Protein AF-A0A6A4S2D1-F1 (afdb_monomer_lite)

pLDDT: mean 78.25, std 19.94, range [28.89, 98.5]

Secondary structure (DSSP, 8-state):
--SSHHHHHHHHHHHHHHHHHHHHHHHHHHHHHHHHHHHHHHHHHHHHHHHHHHHHHHHHHHHHHHHHHHHHHHHHHHHHHHHHHHHHHHHHHHHHHHHHHHHHHHHHHHHHHHHHHHHHHHHHHHHHHHHHHHHHHHHHHHHHHHHHHHHHHHHHHHHHHHHHHHHHHHHHHHHHHHHHHHHHHHHHHHHHHHHHHHHHHHHHHHHHHHHHHHHHHHHHHHHHHHHHHHHHHHHHHHHHHHHHHHHHHHHHHHHHHHHHHHHS-SS----STTTTTHHHHHHHHHHHHHHHHHHHHHHHHHHHHHHHHHHHHHHHHHHHHHHHHHHHHHHH-GGG-----S-GGGG--S-TTSSHHHHHHHHHHHHHHHHHHHHHHHHHHHHHHHHHHHHHHHHHHHHHHHHHHHHHHHH-HHHHHHHHHHHHHHTT----------SSS-EEEEEEEE-TTS-EEEEEEEE---------------------

Radius of gyration: 96.38 Å; chains: 1; bounding box: 202×75×316 Å

InterPro domains:
  IPR029329 Domain of unknown function DUF4472 [PF14739] (62-168)
  IPR039873 Coiled-coil domain-containing protein 78 [PTHR22106] (217-379)

Organism: Scophthalmus maximus (NCBI:txid52904)

Sequence (484 aa):
MDTLDRLTTSDELQERLQALTGENFQLHNKNERLFAKVGFLEGRLGHLASSNTDLSWRLVQSEEEKLKISKELVGEKIQTNKMREHFEEETFELKNKILNRDSVITELEMERDKLSRELQSAEARLKVGEKSGQDLTEDHATLKESFLALAQAHDKELAQGEELSAELLALAQAQDALRRQLAEQERSVQTTAQGLHGELDRVRALISRMSCNRVQALMCSQSQAKEVEEENSKLQLQVKELNEEYRARLVCYVRDLSGYLDGLGDGQAPSEGAKVRTFVESMLQDVRSSYRVREEQLASAARSYKKRLQKITKTHHALLIAYRVQREQILATPENGLDPGPPEAHFSLAPTELRDETESELQHLRQDKARLEGQLQAAREEVSFEKERALLITRATVAEAQVLELQDYIDNPLGRSEIHHQRYVLCNKQFVFHLCAQSNQFINFSVLIPLKGRGHLLLPMFLQVPNPIKFGLLFDTSDSLHHE

Structure (mmCIF, N/CA/C/O backbone):
data_AF-A0A6A4S2D1-F1
#
_entry.id   AF-A0A6A4S2D1-F1
#
loop_
_atom_site.group_PDB
_atom_site.id
_atom_site.type_symbol
_atom_site.label_atom_id
_atom_site.label_alt_id
_atom_site.label_comp_id
_atom_site.label_asym_id
_atom_site.label_entity_id
_atom_site.label_seq_id
_atom_site.pdbx_PDB_ins_code
_atom_site.Cartn_x
_atom_site.Cartn_y
_atom_site.Cartn_z
_atom_site.occupancy
_atom_site.B_iso_or_equiv
_atom_site.auth_seq_id
_atom_site.auth_comp_id
_atom_site.auth_asym_id
_atom_site.auth_atom_id
_atom_site.pdbx_PDB_model_num
ATOM 1 N N . MET A 1 1 ? 111.522 12.263 -165.378 1.00 53.03 1 MET A N 1
ATOM 2 C CA . MET A 1 1 ? 112.031 11.522 -164.211 1.00 53.03 1 MET A CA 1
ATOM 3 C C . MET A 1 1 ? 111.792 12.398 -162.988 1.00 53.03 1 MET A C 1
ATOM 5 O O . MET A 1 1 ? 112.230 13.540 -163.007 1.00 53.03 1 MET A O 1
ATOM 9 N N . ASP A 1 2 ? 111.032 11.879 -162.019 1.00 54.25 2 ASP A N 1
ATOM 10 C CA . ASP A 1 2 ? 110.946 12.314 -160.606 1.00 54.25 2 ASP A CA 1
ATOM 11 C C . ASP A 1 2 ? 110.023 13.465 -160.145 1.00 54.25 2 ASP A C 1
ATOM 13 O O . ASP A 1 2 ? 110.293 14.082 -159.116 1.00 54.25 2 ASP A O 1
ATOM 17 N N . THR A 1 3 ? 108.875 13.712 -160.790 1.00 49.53 3 THR A N 1
ATOM 18 C CA . THR A 1 3 ? 107.847 14.620 -160.213 1.00 49.53 3 THR A CA 1
ATOM 19 C C . THR A 1 3 ? 106.422 14.066 -160.118 1.00 49.53 3 THR A C 1
ATOM 21 O O . THR A 1 3 ? 105.623 14.653 -159.398 1.00 49.53 3 THR A O 1
ATOM 24 N N . LEU A 1 4 ? 106.091 12.929 -160.748 1.00 54.56 4 LEU A N 1
ATOM 25 C CA . LEU A 1 4 ? 104.709 12.411 -160.766 1.00 54.56 4 LEU A CA 1
ATOM 26 C C . LEU A 1 4 ? 104.401 11.388 -159.645 1.00 54.56 4 LEU A C 1
ATOM 28 O O . LEU A 1 4 ? 103.289 11.385 -159.134 1.00 54.56 4 LEU A O 1
ATOM 32 N N . ASP A 1 5 ? 105.387 10.611 -159.176 1.00 55.59 5 ASP A N 1
ATOM 33 C CA . ASP A 1 5 ? 105.202 9.591 -158.111 1.00 55.59 5 ASP A CA 1
ATOM 34 C C . ASP A 1 5 ? 105.201 10.152 -156.673 1.00 55.59 5 ASP A C 1
ATOM 36 O O . ASP A 1 5 ? 104.777 9.491 -155.722 1.00 55.59 5 ASP A O 1
ATOM 40 N N . ARG A 1 6 ? 105.648 11.401 -156.485 1.00 56.06 6 ARG A N 1
ATOM 41 C CA . ARG A 1 6 ? 105.514 12.110 -155.198 1.00 56.06 6 ARG A CA 1
ATOM 42 C C . ARG A 1 6 ? 104.130 12.732 -154.997 1.00 56.06 6 ARG A C 1
ATOM 44 O O . ARG A 1 6 ? 103.773 13.009 -153.859 1.00 56.06 6 ARG A O 1
ATOM 51 N N . LEU A 1 7 ? 103.363 12.949 -156.069 1.00 55.56 7 LEU A N 1
ATOM 52 C CA . LEU A 1 7 ? 102.003 13.496 -155.993 1.00 55.56 7 LEU A CA 1
ATOM 53 C C . LEU A 1 7 ? 100.983 12.404 -155.641 1.00 55.56 7 LEU A C 1
ATOM 55 O O . LEU A 1 7 ? 100.175 12.609 -154.748 1.00 55.56 7 LEU A O 1
ATOM 59 N N . THR A 1 8 ? 101.094 11.209 -156.228 1.00 60.25 8 THR A N 1
ATOM 60 C CA . THR A 1 8 ? 100.171 10.082 -155.982 1.00 60.25 8 THR A CA 1
ATOM 61 C C . THR A 1 8 ? 100.260 9.520 -154.560 1.00 60.25 8 THR A C 1
ATOM 63 O O . THR A 1 8 ? 99.241 9.284 -153.918 1.00 60.25 8 THR A O 1
ATOM 66 N N . THR A 1 9 ? 101.472 9.376 -154.016 1.00 63.97 9 THR A N 1
ATOM 67 C CA . THR A 1 9 ? 101.679 8.949 -152.618 1.00 63.97 9 THR A CA 1
ATOM 68 C C . THR A 1 9 ? 101.271 10.021 -151.604 1.00 63.97 9 THR A C 1
ATOM 70 O O . THR A 1 9 ? 100.832 9.695 -150.502 1.00 63.97 9 THR A O 1
ATOM 73 N N . SER A 1 10 ? 101.372 11.301 -151.978 1.00 67.00 10 SER A N 1
ATOM 74 C CA . SER A 1 10 ? 100.832 12.411 -151.190 1.00 67.00 10 SER A CA 1
ATOM 75 C C . SER A 1 10 ? 99.303 12.406 -151.201 1.00 67.00 10 SER A C 1
ATOM 77 O O . SER A 1 10 ? 98.706 12.594 -150.146 1.00 67.00 10 SER A O 1
ATOM 79 N N . ASP A 1 11 ? 98.675 12.141 -152.348 1.00 70.06 11 ASP A N 1
ATOM 80 C CA . ASP A 1 11 ? 97.217 12.129 -152.499 1.00 70.06 11 ASP A CA 1
ATOM 81 C C . ASP A 1 11 ? 96.559 10.973 -151.724 1.00 70.06 11 ASP A C 1
ATOM 83 O O . ASP A 1 11 ? 95.587 11.205 -151.009 1.00 70.06 11 ASP A O 1
ATOM 87 N N . GLU A 1 12 ? 97.119 9.757 -151.751 1.00 73.56 12 GLU A N 1
ATOM 88 C CA . GLU A 1 12 ? 96.606 8.619 -150.959 1.00 73.56 12 GLU A CA 1
ATOM 89 C C . GLU A 1 12 ? 96.749 8.844 -149.443 1.00 73.56 12 GLU A C 1
ATOM 91 O O . GLU A 1 12 ? 95.853 8.519 -148.654 1.00 73.56 12 GLU A O 1
ATOM 96 N N . LEU A 1 13 ? 97.872 9.428 -149.009 1.00 77.00 13 LEU A N 1
ATOM 97 C CA . LEU A 1 13 ? 98.064 9.824 -147.612 1.00 77.00 13 LEU A CA 1
ATOM 98 C C . LEU A 1 13 ? 97.096 10.943 -147.214 1.00 77.00 13 LEU A C 1
ATOM 100 O O . LEU A 1 13 ? 96.593 10.944 -146.089 1.00 77.00 13 LEU A O 1
ATOM 104 N N . GLN A 1 14 ? 96.806 11.867 -148.127 1.00 78.19 14 GLN A N 1
ATOM 105 C CA . GLN A 1 14 ? 95.882 12.975 -147.918 1.00 78.19 14 GLN A CA 1
ATOM 106 C C . GLN A 1 14 ? 94.425 12.501 -147.856 1.00 78.19 14 GLN A C 1
ATOM 108 O O . GLN A 1 14 ? 93.678 12.957 -146.992 1.00 78.19 14 GLN A O 1
ATOM 113 N N . GLU A 1 15 ? 94.035 11.528 -148.676 1.00 79.12 15 GLU A N 1
ATOM 114 C CA . GLU A 1 15 ? 92.716 10.891 -148.640 1.00 79.12 15 GLU A CA 1
ATOM 115 C C . GLU A 1 15 ? 92.531 10.062 -147.359 1.00 79.12 15 GLU A C 1
ATOM 117 O O . GLU A 1 15 ? 91.499 10.152 -146.691 1.00 79.12 15 GLU A O 1
ATOM 122 N N . ARG A 1 16 ? 93.567 9.332 -146.923 1.00 81.44 16 ARG A N 1
ATOM 123 C CA . ARG A 1 16 ? 93.544 8.603 -145.647 1.00 81.44 16 ARG A CA 1
ATOM 124 C C . ARG A 1 16 ? 93.510 9.540 -144.441 1.00 81.44 16 ARG A C 1
ATOM 126 O O . ARG A 1 16 ? 92.794 9.260 -143.481 1.00 81.44 16 ARG A O 1
ATOM 133 N N . LEU A 1 17 ? 94.223 10.666 -144.494 1.00 81.38 17 LEU A N 1
ATOM 134 C CA . LEU A 1 17 ? 94.115 11.735 -143.500 1.00 81.38 17 LEU A CA 1
ATOM 135 C C . LEU A 1 17 ? 92.712 12.344 -143.491 1.00 81.38 17 LEU A C 1
ATOM 137 O O . LEU A 1 17 ? 92.167 12.555 -142.412 1.00 81.38 17 LEU A O 1
ATOM 141 N N . GLN A 1 18 ? 92.086 12.578 -144.646 1.00 82.00 18 GLN A N 1
ATOM 142 C CA . GLN A 1 18 ? 90.707 13.070 -144.718 1.00 82.00 18 GLN A CA 1
ATOM 143 C C . GLN A 1 18 ? 89.699 12.056 -144.160 1.00 82.00 18 GLN A C 1
ATOM 145 O O . GLN A 1 18 ? 88.833 12.444 -143.377 1.00 82.00 18 GLN A O 1
ATOM 150 N N . ALA A 1 19 ? 89.835 10.766 -144.481 1.00 83.19 19 ALA A N 1
ATOM 151 C CA . ALA A 1 19 ? 88.981 9.701 -143.954 1.00 83.19 19 ALA A CA 1
ATOM 152 C C . ALA A 1 19 ? 89.113 9.570 -142.430 1.00 83.19 19 ALA A C 1
ATOM 154 O O . ALA A 1 19 ? 88.107 9.563 -141.723 1.00 83.19 19 ALA A O 1
ATOM 155 N N . LEU A 1 20 ? 90.348 9.568 -141.916 1.00 84.44 20 LEU A N 1
ATOM 156 C CA . LEU A 1 20 ? 90.620 9.581 -140.478 1.00 84.44 20 LEU A CA 1
ATOM 157 C C . LEU A 1 20 ? 90.098 10.858 -139.814 1.00 84.44 20 LEU A C 1
ATOM 159 O O . LEU A 1 20 ? 89.626 10.808 -138.683 1.00 84.44 20 LEU A O 1
ATOM 163 N N . THR A 1 21 ? 90.150 12.005 -140.492 1.00 84.00 21 THR A N 1
ATOM 164 C CA . THR A 1 21 ? 89.610 13.273 -139.975 1.00 84.00 21 THR A CA 1
ATOM 165 C C . THR A 1 21 ? 88.080 13.230 -139.912 1.00 84.00 21 THR A C 1
ATOM 167 O O . THR A 1 21 ? 87.495 13.647 -138.914 1.00 84.00 21 THR A O 1
ATOM 170 N N . GLY A 1 22 ? 87.420 12.673 -140.932 1.00 85.25 22 GLY A N 1
ATOM 171 C CA . GLY A 1 22 ? 85.972 12.460 -140.958 1.00 85.25 22 GLY A CA 1
ATOM 172 C C . GLY A 1 22 ? 85.504 11.446 -139.913 1.00 85.25 22 GLY A C 1
ATOM 173 O O . GLY A 1 22 ? 84.511 11.681 -139.224 1.00 85.25 22 GLY A O 1
ATOM 174 N N . GLU A 1 23 ? 86.239 10.348 -139.736 1.00 87.94 23 GLU A N 1
ATOM 175 C CA . GLU A 1 23 ? 85.976 9.356 -138.692 1.00 87.94 23 GLU A CA 1
ATOM 176 C C . GLU A 1 23 ? 86.173 9.954 -137.295 1.00 87.94 23 GLU A C 1
ATOM 178 O O . GLU A 1 23 ? 85.289 9.824 -136.448 1.00 87.94 23 GLU A O 1
ATOM 183 N N . ASN A 1 24 ? 87.262 10.697 -137.070 1.00 88.00 24 ASN A N 1
ATOM 184 C CA . ASN A 1 24 ? 87.483 11.425 -135.820 1.00 88.00 24 ASN A CA 1
ATOM 185 C C . ASN A 1 24 ? 86.362 12.431 -135.544 1.00 88.00 24 ASN A C 1
ATOM 187 O O . ASN A 1 24 ? 85.904 12.525 -134.409 1.00 88.00 24 ASN A O 1
ATOM 191 N N . PHE A 1 25 ? 85.860 13.131 -136.564 1.00 88.25 25 PHE A N 1
ATOM 192 C CA . PHE A 1 25 ? 84.722 14.039 -136.415 1.00 88.25 25 PHE A CA 1
ATOM 193 C C . PHE A 1 25 ? 83.429 13.297 -136.037 1.00 88.25 25 PHE A C 1
ATOM 195 O O . PHE A 1 25 ? 82.692 13.726 -135.149 1.00 88.25 25 PHE A O 1
ATOM 202 N N . GLN A 1 26 ? 83.151 12.143 -136.653 1.00 89.12 26 GLN A N 1
ATOM 203 C CA . GLN A 1 26 ? 81.999 11.313 -136.283 1.00 89.12 26 GLN A CA 1
ATOM 204 C C . GLN A 1 26 ? 82.120 10.740 -134.869 1.00 89.12 26 GLN A C 1
ATOM 206 O O . GLN A 1 26 ? 81.129 10.707 -134.135 1.00 89.12 26 GLN A O 1
ATOM 211 N N . LEU A 1 27 ? 83.311 10.278 -134.486 1.00 89.31 27 LEU A N 1
ATOM 212 C CA . LEU A 1 27 ? 83.596 9.822 -133.131 1.00 89.31 27 LEU A CA 1
ATOM 213 C C . LEU A 1 27 ? 83.421 10.966 -132.137 1.00 89.31 27 LEU A C 1
ATOM 215 O O . LEU A 1 27 ? 82.777 10.758 -131.115 1.00 89.31 27 LEU A O 1
ATOM 219 N N . HIS A 1 28 ? 83.891 12.171 -132.465 1.00 90.44 28 HIS A N 1
ATOM 220 C CA . HIS A 1 28 ? 83.720 13.358 -131.635 1.00 90.44 28 HIS A CA 1
ATOM 221 C C . HIS A 1 28 ? 82.238 13.682 -131.408 1.00 90.44 28 HIS A C 1
ATOM 223 O O . HIS A 1 28 ? 81.805 13.724 -130.262 1.00 90.44 28 HIS A O 1
ATOM 229 N N . ASN A 1 29 ? 81.426 13.755 -132.468 1.00 90.81 29 ASN A N 1
ATOM 230 C CA . ASN A 1 29 ? 79.979 13.994 -132.359 1.00 90.81 29 ASN A CA 1
ATOM 231 C C . ASN A 1 29 ? 79.244 12.901 -131.562 1.00 90.81 29 ASN A C 1
ATOM 233 O O . ASN A 1 29 ? 78.333 13.180 -130.777 1.00 90.81 29 ASN A O 1
ATOM 237 N N . LYS A 1 30 ? 79.612 11.626 -131.755 1.00 92.62 30 LYS A N 1
ATOM 238 C CA . LYS A 1 30 ? 79.058 10.520 -130.956 1.00 92.62 30 LYS A CA 1
ATOM 239 C C . LYS A 1 30 ? 79.446 10.667 -129.489 1.00 92.62 30 LYS A C 1
ATOM 241 O O . LYS A 1 30 ? 78.599 10.441 -128.628 1.00 92.62 30 LYS A O 1
ATOM 246 N N . ASN A 1 31 ? 80.690 11.051 -129.215 1.00 92.56 31 ASN A N 1
ATOM 247 C CA . ASN A 1 31 ? 81.191 11.253 -127.865 1.00 92.56 31 ASN A CA 1
ATOM 248 C C . ASN A 1 31 ? 80.478 12.433 -127.194 1.00 92.56 31 ASN A C 1
ATOM 250 O O . ASN A 1 31 ? 79.988 12.275 -126.086 1.00 92.56 31 ASN A O 1
ATOM 254 N N . GLU A 1 32 ? 80.282 13.557 -127.889 1.00 92.94 32 GLU A N 1
ATOM 255 C CA . GLU A 1 32 ? 79.470 14.680 -127.399 1.00 92.94 32 GLU A CA 1
ATOM 256 C C . GLU A 1 32 ? 78.034 14.255 -127.065 1.00 92.94 32 GLU A C 1
ATOM 258 O O . GLU A 1 32 ? 77.510 14.588 -126.002 1.00 92.94 32 GLU A O 1
ATOM 263 N N . ARG A 1 33 ? 77.394 13.449 -127.923 1.00 92.75 33 ARG A N 1
ATOM 264 C CA . ARG A 1 33 ? 76.048 12.919 -127.655 1.00 92.75 33 ARG A CA 1
ATOM 265 C C . ARG A 1 33 ? 76.023 11.973 -126.452 1.00 92.75 33 ARG A C 1
ATOM 267 O O . ARG A 1 33 ? 75.046 11.971 -125.699 1.00 92.75 33 ARG A O 1
ATOM 274 N N . LEU A 1 34 ? 77.065 11.159 -126.278 1.00 94.00 34 LEU A N 1
ATOM 275 C CA . LEU A 1 34 ? 77.226 10.307 -125.101 1.00 94.00 34 LEU A CA 1
ATOM 276 C C . LEU A 1 34 ? 77.444 11.151 -123.844 1.00 94.00 34 LEU A C 1
ATOM 278 O O . LEU A 1 34 ? 76.756 10.899 -122.862 1.00 94.00 34 LEU A O 1
ATOM 282 N N . PHE A 1 35 ? 78.285 12.187 -123.887 1.00 93.44 35 PHE A N 1
ATOM 283 C CA . PHE A 1 35 ? 78.481 13.129 -122.783 1.00 93.44 35 PHE A CA 1
ATOM 284 C C . PHE A 1 35 ? 77.180 13.837 -122.400 1.00 93.44 35 PHE A C 1
ATOM 286 O O . PHE A 1 35 ? 76.837 13.877 -121.223 1.00 93.44 35 PHE A O 1
ATOM 293 N N . ALA A 1 36 ? 76.392 14.302 -123.372 1.00 93.00 36 ALA A N 1
ATOM 294 C CA . ALA A 1 36 ? 75.081 14.892 -123.105 1.00 93.00 36 ALA A CA 1
ATOM 295 C C . ALA A 1 36 ? 74.112 13.886 -122.454 1.00 93.00 36 ALA A C 1
ATOM 297 O O . ALA A 1 36 ? 73.362 14.233 -121.541 1.00 93.00 36 ALA A O 1
ATOM 298 N N . LYS A 1 37 ? 74.134 12.618 -122.892 1.00 95.12 37 LYS A N 1
ATOM 299 C CA . LYS A 1 37 ? 73.306 11.554 -122.306 1.00 95.12 37 LYS A CA 1
ATOM 300 C C . LYS A 1 37 ? 73.765 11.176 -120.896 1.00 95.12 37 LYS A C 1
ATOM 302 O O . LYS A 1 37 ? 72.910 10.951 -120.043 1.00 95.12 37 LYS A O 1
ATOM 307 N N . VAL A 1 38 ? 75.073 11.111 -120.654 1.00 95.00 38 VAL A N 1
ATOM 308 C CA . VAL A 1 38 ? 75.660 10.895 -119.325 1.00 95.00 38 VAL A CA 1
ATOM 309 C C . VAL A 1 38 ? 75.255 12.039 -118.404 1.00 95.00 38 VAL A C 1
ATOM 311 O O . VAL A 1 38 ? 74.639 11.762 -117.385 1.00 95.00 38 VAL A O 1
ATOM 314 N N . GLY A 1 39 ? 75.422 13.298 -118.819 1.00 94.25 39 GLY A N 1
ATOM 315 C CA . GLY A 1 39 ? 74.991 14.460 -118.036 1.00 94.25 39 GLY A CA 1
ATOM 316 C C . GLY A 1 39 ? 73.485 14.471 -117.737 1.00 94.25 39 GLY A C 1
ATOM 317 O O . GLY A 1 39 ? 73.069 14.784 -116.624 1.00 94.25 39 GLY A O 1
ATOM 318 N N . PHE A 1 40 ? 72.639 14.055 -118.688 1.00 94.62 40 PHE A N 1
ATOM 319 C CA . PHE A 1 40 ? 71.200 13.896 -118.444 1.00 94.62 40 PHE A CA 1
ATOM 320 C C . PHE A 1 40 ? 70.890 12.791 -117.421 1.00 94.62 40 PHE A C 1
ATOM 322 O O . PHE A 1 40 ? 70.026 12.964 -116.559 1.00 94.62 40 PHE A O 1
ATOM 329 N N . LEU A 1 41 ? 71.570 11.644 -117.514 1.00 95.12 41 LEU A N 1
ATOM 330 C CA . LEU A 1 41 ? 71.409 10.547 -116.558 1.00 95.12 41 LEU A CA 1
ATOM 331 C C . LEU A 1 41 ? 71.941 10.925 -115.174 1.00 95.12 41 LEU A C 1
ATOM 333 O O . LEU A 1 41 ? 71.276 10.625 -114.191 1.00 95.12 41 LEU A O 1
ATOM 337 N N . GLU A 1 42 ? 73.068 11.626 -115.093 1.00 95.25 42 GLU A N 1
ATOM 338 C CA . GLU A 1 42 ? 73.623 12.182 -113.857 1.00 95.25 42 GLU A CA 1
ATOM 339 C C . GLU A 1 42 ? 72.659 13.185 -113.220 1.00 95.25 42 GLU A C 1
ATOM 341 O O . GLU A 1 42 ? 72.377 13.081 -112.029 1.00 95.25 42 GLU A O 1
ATOM 346 N N . GLY A 1 43 ? 72.063 14.089 -114.005 1.00 95.50 43 GLY A N 1
ATOM 347 C CA . GLY A 1 43 ? 71.039 15.017 -113.520 1.00 95.50 43 GLY A CA 1
ATOM 348 C C . GLY A 1 43 ? 69.804 14.292 -112.978 1.00 95.50 43 GLY A C 1
ATOM 349 O O . GLY A 1 43 ? 69.331 14.588 -111.881 1.00 95.50 43 GLY A O 1
ATOM 350 N N . ARG A 1 44 ? 69.308 13.274 -113.696 1.00 96.38 44 ARG A N 1
ATOM 351 C CA . ARG A 1 44 ? 68.208 12.422 -113.210 1.00 96.38 44 ARG A CA 1
ATOM 352 C C . ARG A 1 44 ? 68.580 11.649 -111.950 1.00 96.38 44 ARG A C 1
ATOM 354 O O . ARG A 1 44 ? 67.747 11.554 -111.056 1.00 96.38 44 ARG A O 1
ATOM 361 N N . LEU A 1 45 ? 69.792 11.105 -111.871 1.00 96.12 45 LEU A N 1
ATOM 362 C CA . LEU A 1 45 ? 70.295 10.425 -110.679 1.00 96.12 45 LEU A CA 1
ATOM 363 C C . LEU A 1 45 ? 70.403 11.395 -109.500 1.00 96.12 45 LEU A C 1
ATOM 365 O O . LEU A 1 45 ? 69.999 11.034 -108.402 1.00 96.12 45 LEU A O 1
ATOM 369 N N . GLY A 1 46 ? 70.849 12.632 -109.729 1.00 96.06 46 GLY A N 1
ATOM 370 C CA . GLY A 1 46 ? 70.882 13.691 -108.721 1.00 96.06 46 GLY A CA 1
ATOM 371 C C . GLY A 1 46 ? 69.491 14.044 -108.193 1.00 96.06 46 GLY A C 1
ATOM 372 O O . GLY A 1 46 ? 69.295 14.092 -106.981 1.00 96.06 46 GLY A O 1
ATOM 373 N N . HIS A 1 47 ? 68.501 14.206 -109.078 1.00 96.19 47 HIS A N 1
ATOM 374 C CA . HIS A 1 47 ? 67.104 14.427 -108.680 1.00 96.19 47 HIS A CA 1
ATOM 375 C C . HIS A 1 47 ? 66.490 13.226 -107.951 1.00 96.19 47 HIS A C 1
ATOM 377 O O . HIS A 1 47 ? 65.749 13.399 -106.986 1.00 96.19 47 HIS A O 1
ATOM 383 N N . LEU A 1 48 ? 66.784 12.000 -108.394 1.00 95.44 48 LEU A N 1
ATOM 384 C CA . LEU A 1 48 ? 66.330 10.789 -107.707 1.00 95.44 48 LEU A CA 1
ATOM 385 C C . LEU A 1 48 ? 66.980 10.662 -106.327 1.00 95.44 48 LEU A C 1
ATOM 387 O O . LEU A 1 48 ? 66.293 10.319 -105.372 1.00 95.44 48 LEU A O 1
ATOM 391 N N . ALA A 1 49 ? 68.270 10.979 -106.200 1.00 95.31 49 ALA A N 1
ATOM 392 C CA . ALA A 1 49 ? 68.973 10.988 -104.925 1.00 95.31 49 ALA A CA 1
ATOM 393 C C . ALA A 1 49 ? 68.387 12.043 -103.978 1.00 95.31 49 ALA A C 1
ATOM 395 O O . ALA A 1 49 ? 68.073 11.709 -102.838 1.00 95.31 49 ALA A O 1
ATOM 396 N N . SER A 1 50 ? 68.152 13.273 -104.454 1.00 96.25 50 SER A N 1
ATOM 397 C CA . SER A 1 50 ? 67.560 14.333 -103.630 1.00 96.25 50 SER A CA 1
ATOM 398 C C . SER A 1 50 ? 66.123 14.007 -103.207 1.00 96.25 50 SER A C 1
ATOM 400 O O . SER A 1 50 ? 65.776 14.158 -102.036 1.00 96.25 50 SER A O 1
ATOM 402 N N . SER A 1 51 ? 65.302 13.474 -104.117 1.00 96.31 51 SER A N 1
ATOM 403 C CA . SER A 1 51 ? 63.949 13.013 -103.794 1.00 96.31 51 SER A CA 1
ATOM 404 C C . SER A 1 51 ? 63.959 11.837 -102.815 1.00 96.31 51 SER A C 1
ATOM 406 O O . SER A 1 51 ? 63.136 11.816 -101.905 1.00 96.31 51 SER A O 1
ATOM 408 N N . ASN A 1 52 ? 64.887 10.885 -102.950 1.00 95.81 52 ASN A N 1
ATOM 409 C CA . ASN A 1 52 ? 65.024 9.771 -102.012 1.00 95.81 52 ASN A CA 1
ATOM 410 C C . ASN A 1 52 ? 65.432 10.257 -100.612 1.00 95.81 52 ASN A C 1
ATOM 412 O O . ASN A 1 52 ? 64.911 9.767 -99.609 1.00 95.81 52 ASN A O 1
ATOM 416 N N . THR A 1 53 ? 66.323 11.254 -100.532 1.00 96.12 53 THR A N 1
ATOM 417 C CA . THR A 1 53 ? 66.691 11.874 -99.252 1.00 96.12 53 THR A CA 1
ATOM 418 C C . THR A 1 53 ? 65.534 12.651 -98.622 1.00 96.12 53 THR A C 1
ATOM 420 O O . THR A 1 53 ? 65.313 12.496 -97.425 1.00 96.12 53 THR A O 1
ATOM 423 N N . ASP A 1 54 ? 64.751 13.413 -99.399 1.00 97.31 54 ASP A N 1
ATOM 424 C CA . ASP A 1 54 ? 63.565 14.134 -98.898 1.00 97.31 54 ASP A CA 1
ATOM 425 C C . ASP A 1 54 ? 62.496 13.155 -98.389 1.00 97.31 54 ASP A C 1
ATOM 427 O O . ASP A 1 54 ? 62.001 13.294 -97.273 1.00 97.31 54 ASP A O 1
ATOM 431 N N . LEU A 1 55 ? 62.201 12.093 -99.149 1.00 96.56 55 LEU A N 1
ATOM 432 C CA . LEU A 1 55 ? 61.259 11.056 -98.718 1.00 96.56 55 LEU A CA 1
ATOM 433 C C . LEU A 1 55 ? 61.726 10.342 -97.446 1.00 96.56 55 LEU A C 1
ATOM 435 O O . LEU A 1 55 ? 60.920 10.126 -96.542 1.00 96.56 55 LEU A O 1
ATOM 439 N N . SER A 1 56 ? 63.016 10.009 -97.353 1.00 96.69 56 SER A N 1
ATOM 440 C CA . SER A 1 56 ? 63.590 9.385 -96.156 1.00 96.69 56 SER A CA 1
ATOM 441 C C . SER A 1 56 ? 63.500 10.311 -94.940 1.00 96.69 56 SER A C 1
ATOM 443 O O . SER A 1 56 ? 63.122 9.863 -93.862 1.00 96.69 56 SER A O 1
ATOM 445 N N . TRP A 1 57 ? 63.778 11.608 -95.109 1.00 97.31 57 TRP A N 1
ATOM 446 C CA . TRP A 1 57 ? 63.648 12.602 -94.042 1.00 97.31 57 TRP A CA 1
ATOM 447 C C . TRP A 1 57 ? 62.193 12.759 -93.570 1.00 97.31 57 TRP A C 1
ATOM 449 O O . TRP A 1 57 ? 61.932 12.697 -92.370 1.00 97.31 57 TRP A O 1
ATOM 459 N N . ARG A 1 58 ? 61.229 12.864 -94.496 1.00 97.69 58 ARG A N 1
ATOM 460 C CA . ARG A 1 58 ? 59.794 12.940 -94.157 1.00 97.69 58 ARG A CA 1
ATOM 461 C C . ARG A 1 58 ? 59.289 11.682 -93.459 1.00 97.69 58 ARG A C 1
ATOM 463 O O . ARG A 1 58 ? 58.480 11.782 -92.541 1.00 97.69 58 ARG A O 1
ATOM 470 N N . LEU A 1 59 ? 59.757 10.505 -93.880 1.00 97.62 59 LEU A N 1
ATOM 471 C CA . LEU A 1 59 ? 59.412 9.246 -93.224 1.00 97.62 59 LEU A CA 1
ATOM 472 C C . LEU A 1 59 ? 59.906 9.242 -91.774 1.00 97.62 59 LEU A C 1
ATOM 474 O O . LEU A 1 59 ? 59.117 8.959 -90.874 1.00 97.62 59 LEU A O 1
ATOM 478 N N . VAL A 1 60 ? 61.170 9.617 -91.548 1.00 97.75 60 VAL A N 1
ATOM 479 C CA . VAL A 1 60 ? 61.740 9.740 -90.197 1.00 97.75 60 VAL A CA 1
ATOM 480 C C . VAL A 1 60 ? 60.924 10.719 -89.353 1.00 97.75 60 VAL A C 1
ATOM 482 O O . VAL A 1 60 ? 60.512 10.352 -88.257 1.00 97.75 60 VAL A O 1
ATOM 485 N N . GLN A 1 61 ? 60.595 11.902 -89.881 1.00 97.62 61 GLN A N 1
ATOM 486 C CA . GLN A 1 61 ? 59.772 12.881 -89.166 1.00 97.62 61 GLN A CA 1
ATOM 487 C C . GLN A 1 61 ? 58.385 12.319 -88.806 1.00 97.62 61 GLN A C 1
ATOM 489 O O . GLN A 1 61 ? 57.926 12.477 -87.677 1.00 97.62 61 GLN A O 1
ATOM 494 N N . SER A 1 62 ? 57.724 11.620 -89.733 1.00 96.44 62 SER A N 1
ATOM 495 C CA . SER A 1 62 ? 56.403 11.033 -89.473 1.00 96.44 62 SER A CA 1
ATOM 496 C C . SER A 1 62 ? 56.439 9.935 -88.403 1.00 96.44 62 SER A C 1
ATOM 498 O O . SER A 1 62 ? 55.524 9.841 -87.584 1.00 96.44 62 SER A O 1
ATOM 500 N N . GLU A 1 63 ? 57.507 9.130 -88.358 1.00 97.19 63 GLU A N 1
ATOM 501 C CA . GLU A 1 63 ? 57.696 8.120 -87.313 1.00 97.19 63 GLU A CA 1
ATOM 502 C C . GLU A 1 63 ? 58.042 8.769 -85.964 1.00 97.19 63 GLU A C 1
ATOM 504 O O . GLU A 1 63 ? 57.521 8.341 -84.935 1.00 97.19 63 GLU A O 1
ATOM 509 N N . GLU A 1 64 ? 58.836 9.845 -85.940 1.00 97.31 64 GLU A N 1
ATOM 510 C CA . GLU A 1 64 ? 59.095 10.628 -84.723 1.00 97.31 64 GLU A CA 1
ATOM 511 C C . GLU A 1 64 ? 57.810 11.247 -84.154 1.00 97.31 64 GLU A C 1
ATOM 513 O O . GLU A 1 64 ? 57.547 11.142 -82.953 1.00 97.31 64 GLU A O 1
ATOM 518 N N . GLU A 1 65 ? 56.966 11.839 -85.003 1.00 97.25 65 GLU A N 1
ATOM 519 C CA . GLU A 1 65 ? 55.666 12.391 -84.608 1.00 97.25 65 GLU A CA 1
ATOM 520 C C . GLU A 1 65 ? 54.720 11.295 -84.098 1.00 97.25 65 GLU A C 1
ATOM 522 O O . GLU A 1 65 ? 54.095 11.449 -83.045 1.00 97.25 65 GLU A O 1
ATOM 527 N N . LYS A 1 66 ? 54.664 10.142 -84.774 1.00 98.25 66 LYS A N 1
ATOM 528 C CA . LYS A 1 66 ? 53.877 8.981 -84.335 1.00 98.25 66 LYS A CA 1
ATOM 529 C C . LYS A 1 66 ? 54.356 8.436 -82.990 1.00 98.25 66 LYS A C 1
ATOM 531 O O . LYS A 1 66 ? 53.525 8.098 -82.141 1.00 98.25 66 LYS A O 1
ATOM 536 N N . LEU A 1 67 ? 55.668 8.360 -82.766 1.00 97.94 67 LEU A N 1
ATOM 537 C CA . LEU A 1 67 ? 56.245 7.962 -81.480 1.00 97.94 67 LEU A CA 1
ATOM 538 C C . LEU A 1 67 ? 55.936 8.987 -80.389 1.00 97.94 67 LEU A C 1
ATOM 540 O O . LEU A 1 67 ? 55.605 8.594 -79.270 1.00 97.94 67 LEU A O 1
ATOM 544 N N . LYS A 1 68 ? 55.977 10.285 -80.709 1.00 98.25 68 LYS A N 1
ATOM 545 C CA . LYS A 1 68 ? 55.604 11.358 -79.783 1.00 98.25 68 LYS A CA 1
ATOM 546 C C . LYS A 1 68 ? 54.137 11.247 -79.358 1.00 98.25 68 LYS A C 1
ATOM 548 O O . LYS A 1 68 ? 53.873 11.185 -78.160 1.00 98.25 68 LYS A O 1
ATOM 553 N N . ILE A 1 69 ? 53.212 11.107 -80.310 1.00 97.81 69 ILE A N 1
ATOM 554 C CA . ILE A 1 69 ? 51.779 10.912 -80.027 1.00 97.81 69 ILE A CA 1
ATOM 555 C C . ILE A 1 69 ? 51.555 9.620 -79.232 1.00 97.81 69 ILE A C 1
ATOM 557 O O . ILE A 1 69 ? 50.804 9.611 -78.261 1.00 97.81 69 ILE A O 1
ATOM 561 N N . SER A 1 70 ? 52.233 8.524 -79.593 1.00 96.94 70 SER A N 1
ATOM 562 C CA . SER A 1 70 ? 52.119 7.248 -78.870 1.00 96.94 70 SER A CA 1
ATOM 563 C C . SER A 1 70 ? 52.615 7.366 -77.425 1.00 96.94 70 SER A C 1
ATOM 565 O O . SER A 1 70 ? 52.001 6.811 -76.514 1.00 96.94 70 SER A O 1
ATOM 567 N N . LYS A 1 71 ? 53.699 8.117 -77.192 1.00 98.12 71 LYS A N 1
ATOM 568 C CA . LYS A 1 71 ? 54.226 8.405 -75.854 1.00 98.12 71 LYS A CA 1
ATOM 569 C C . LYS A 1 71 ? 53.251 9.251 -75.036 1.00 98.12 71 LYS A C 1
ATOM 571 O O . LYS A 1 71 ? 53.016 8.924 -73.875 1.00 98.12 71 LYS A O 1
ATOM 576 N N . GLU A 1 72 ? 52.686 10.304 -75.624 1.00 97.94 72 GLU A N 1
ATOM 577 C CA . GLU A 1 72 ? 51.674 11.154 -74.982 1.00 97.94 72 GLU A CA 1
ATOM 578 C C . GLU A 1 72 ? 50.416 10.344 -74.635 1.00 97.94 72 GLU A C 1
ATOM 580 O O . GLU A 1 72 ? 49.971 10.373 -73.492 1.00 97.94 72 GLU A O 1
ATOM 585 N N . LEU A 1 73 ? 49.920 9.512 -75.557 1.00 98.31 73 LEU A N 1
ATOM 586 C CA . LEU A 1 73 ? 48.774 8.626 -75.329 1.00 98.31 73 LEU A CA 1
ATOM 587 C C . LEU A 1 73 ? 49.012 7.640 -74.176 1.00 98.31 73 LEU A C 1
ATOM 589 O O . LEU A 1 73 ? 48.129 7.421 -73.346 1.00 98.31 73 LEU A O 1
ATOM 593 N N . VAL A 1 74 ? 50.201 7.031 -74.109 1.00 98.31 74 VAL A N 1
ATOM 594 C CA . VAL A 1 74 ? 50.573 6.155 -72.988 1.00 98.31 74 VAL A CA 1
ATOM 595 C C . VAL A 1 74 ? 50.669 6.954 -71.688 1.00 98.31 74 VAL A C 1
ATOM 597 O O . VAL A 1 74 ? 50.200 6.474 -70.657 1.00 98.31 74 VAL A O 1
ATOM 600 N N . GLY A 1 75 ? 51.217 8.171 -71.730 1.00 97.81 75 GLY A N 1
ATOM 601 C CA . GLY A 1 75 ? 51.260 9.089 -70.592 1.00 97.81 75 GLY A CA 1
ATOM 602 C C . GLY A 1 75 ? 49.868 9.383 -70.030 1.00 97.81 75 GLY A C 1
ATOM 603 O O . GLY A 1 75 ? 49.630 9.142 -68.848 1.00 97.81 75 GLY A O 1
ATOM 604 N N . GLU A 1 76 ? 48.931 9.798 -70.882 1.00 97.75 76 GLU A N 1
ATOM 605 C CA . GLU A 1 76 ? 47.534 10.055 -70.505 1.00 97.75 76 GLU A CA 1
ATOM 606 C C . GLU A 1 76 ? 46.832 8.800 -69.973 1.00 97.75 76 GLU A C 1
ATOM 608 O O . GLU A 1 76 ? 46.102 8.856 -68.981 1.00 97.75 76 GLU A O 1
ATOM 613 N N . LYS A 1 77 ? 47.093 7.627 -70.566 1.00 97.62 77 LYS A N 1
ATOM 614 C CA . LYS A 1 77 ? 46.546 6.354 -70.072 1.00 97.62 77 LYS A CA 1
ATOM 615 C C . LYS A 1 77 ? 47.076 5.997 -68.682 1.00 97.62 77 LYS A C 1
ATOM 617 O O . LYS A 1 77 ? 46.316 5.503 -67.851 1.00 97.62 77 LYS A O 1
ATOM 622 N N . ILE A 1 78 ? 48.356 6.258 -68.414 1.00 98.19 78 ILE A N 1
ATOM 623 C CA . ILE A 1 78 ? 48.943 6.083 -67.080 1.00 98.19 78 ILE A CA 1
ATOM 624 C C . ILE A 1 78 ? 48.305 7.064 -66.092 1.00 98.19 78 ILE A C 1
ATOM 626 O O . ILE A 1 78 ? 47.931 6.640 -65.005 1.00 98.19 78 ILE A O 1
ATOM 630 N N . GLN A 1 79 ? 48.136 8.340 -66.454 1.00 97.50 79 GLN A N 1
ATOM 631 C CA . GLN A 1 79 ? 47.488 9.325 -65.576 1.00 97.50 79 GLN A CA 1
ATOM 632 C C . GLN A 1 79 ? 46.029 8.963 -65.284 1.00 97.50 79 GLN A C 1
ATOM 634 O O . GLN A 1 79 ? 45.606 8.990 -64.133 1.00 97.50 79 GLN A O 1
ATOM 639 N N . THR A 1 80 ? 45.281 8.527 -66.298 1.00 97.69 80 THR A N 1
ATOM 640 C CA . THR A 1 80 ? 43.899 8.054 -66.139 1.00 97.69 80 THR A CA 1
ATOM 641 C C . THR A 1 80 ? 43.828 6.857 -65.190 1.00 97.69 80 THR A C 1
ATOM 643 O O . THR A 1 80 ? 42.974 6.821 -64.308 1.00 97.69 80 THR A O 1
ATOM 646 N N . ASN A 1 81 ? 44.742 5.889 -65.333 1.00 98.06 81 ASN A N 1
ATOM 647 C CA . ASN A 1 81 ? 44.819 4.746 -64.423 1.00 98.06 81 ASN A CA 1
ATOM 648 C C . ASN A 1 81 ? 45.170 5.175 -62.992 1.00 98.06 81 ASN A C 1
ATOM 650 O O . ASN A 1 81 ? 44.514 4.704 -62.074 1.00 98.06 81 ASN A O 1
ATOM 654 N N . LYS A 1 82 ? 46.125 6.096 -62.802 1.00 98.31 82 LYS A N 1
ATOM 655 C CA . LYS A 1 82 ? 46.470 6.631 -61.472 1.00 98.31 82 LYS A CA 1
ATOM 656 C C . LYS A 1 82 ? 45.286 7.320 -60.800 1.00 98.31 82 LYS A C 1
ATOM 658 O O . LYS A 1 82 ? 45.042 7.104 -59.621 1.00 98.31 82 LYS A O 1
ATOM 663 N N . MET A 1 83 ? 44.534 8.127 -61.551 1.00 97.38 83 MET A N 1
ATOM 664 C CA . MET A 1 83 ? 43.320 8.758 -61.032 1.00 97.38 83 MET A CA 1
ATOM 665 C C . MET A 1 83 ? 42.265 7.712 -60.664 1.00 97.38 83 MET A C 1
ATOM 667 O O . MET A 1 83 ? 41.647 7.821 -59.612 1.00 97.38 83 MET A O 1
ATOM 671 N N . ARG A 1 84 ? 42.078 6.677 -61.495 1.00 98.19 84 ARG A N 1
ATOM 672 C CA . ARG A 1 84 ? 41.159 5.573 -61.187 1.00 98.19 84 ARG A CA 1
ATOM 673 C C . ARG A 1 84 ? 41.569 4.831 -59.911 1.00 98.19 84 ARG A C 1
ATOM 675 O O . ARG A 1 84 ? 40.709 4.607 -59.073 1.00 98.19 84 ARG A O 1
ATOM 682 N N . GLU A 1 85 ? 42.848 4.490 -59.761 1.00 97.19 85 GLU A N 1
ATOM 683 C CA . GLU A 1 85 ? 43.386 3.826 -58.563 1.00 97.19 85 GLU A CA 1
ATOM 684 C C . GLU A 1 85 ? 43.136 4.670 -57.304 1.00 97.19 85 GLU A C 1
ATOM 686 O O . GLU A 1 85 ? 42.591 4.159 -56.332 1.00 97.19 85 GLU A O 1
ATOM 691 N N . HIS A 1 86 ? 43.400 5.980 -57.357 1.00 96.88 86 HIS A N 1
ATOM 692 C CA . HIS A 1 86 ? 43.101 6.895 -56.250 1.00 96.88 86 HIS A CA 1
ATOM 693 C C . HIS A 1 86 ? 41.608 6.910 -55.887 1.00 96.88 86 HIS A C 1
ATOM 695 O O . HIS A 1 86 ? 41.247 6.834 -54.715 1.00 96.88 86 HIS A O 1
ATOM 701 N N . PHE A 1 87 ? 40.715 6.972 -56.881 1.00 97.25 87 PHE A N 1
ATOM 702 C CA . PHE A 1 87 ? 39.274 6.930 -56.619 1.00 97.25 87 PHE A CA 1
ATOM 703 C C . PHE A 1 87 ? 38.818 5.581 -56.050 1.00 97.25 87 PHE A C 1
ATOM 705 O O . PHE A 1 87 ? 37.912 5.543 -55.216 1.00 97.25 87 PHE A O 1
ATOM 712 N N . GLU A 1 88 ? 39.418 4.471 -56.482 1.00 97.81 88 GLU A N 1
ATOM 713 C CA . GLU A 1 88 ? 39.143 3.138 -55.937 1.00 97.81 88 GLU A CA 1
ATOM 714 C C . GLU A 1 88 ? 39.593 3.032 -54.470 1.00 97.81 88 GLU A C 1
ATOM 716 O O . GLU A 1 88 ? 38.832 2.528 -53.638 1.00 97.81 88 GLU A O 1
ATOM 721 N N . GLU A 1 89 ? 40.766 3.573 -54.132 1.00 97.81 89 GLU A N 1
ATOM 722 C CA . GLU A 1 89 ? 41.279 3.657 -52.758 1.00 97.81 89 GLU A CA 1
ATOM 723 C C . GLU A 1 89 ? 40.357 4.496 -51.859 1.00 97.81 89 GLU A C 1
ATOM 725 O O . GLU A 1 89 ? 39.888 4.006 -50.828 1.00 97.81 89 GLU A O 1
ATOM 730 N N . GLU A 1 90 ? 40.000 5.716 -52.274 1.00 97.38 90 GLU A N 1
ATOM 731 C CA . GLU A 1 90 ? 39.074 6.580 -51.528 1.00 97.38 90 GLU A CA 1
ATOM 732 C C . GLU A 1 90 ? 37.699 5.926 -51.344 1.00 97.38 90 GLU A C 1
ATOM 734 O O . GLU A 1 90 ? 37.108 5.982 -50.262 1.00 97.38 90 GLU A O 1
ATOM 739 N N . THR A 1 91 ? 37.187 5.265 -52.386 1.00 97.88 91 THR A N 1
ATOM 740 C CA . THR A 1 91 ? 35.906 4.550 -52.322 1.00 97.88 91 THR A CA 1
ATOM 741 C C . THR A 1 91 ? 35.967 3.423 -51.295 1.00 97.88 91 THR A C 1
ATOM 743 O O . THR A 1 91 ? 35.021 3.236 -50.524 1.00 97.88 91 THR A O 1
ATOM 746 N N . PHE A 1 92 ? 37.074 2.681 -51.247 1.00 98.25 92 PHE A N 1
ATOM 747 C CA . PHE A 1 92 ? 37.274 1.620 -50.267 1.00 98.25 92 PHE A CA 1
ATOM 748 C C . PHE A 1 92 ? 37.375 2.171 -48.839 1.00 98.25 92 PHE A C 1
ATOM 750 O O . PHE A 1 92 ? 36.712 1.659 -47.932 1.00 98.25 92 PHE A O 1
ATOM 757 N N . GLU A 1 93 ? 38.129 3.251 -48.629 1.00 98.31 93 GLU A N 1
ATOM 758 C CA . GLU A 1 93 ? 38.220 3.911 -47.325 1.00 98.31 93 GLU A CA 1
ATOM 759 C C . GLU A 1 93 ? 36.866 4.429 -46.834 1.00 98.31 93 GLU A C 1
ATOM 761 O O . GLU A 1 93 ? 36.498 4.222 -45.673 1.00 98.31 93 GLU A O 1
ATOM 766 N N . LEU A 1 94 ? 36.105 5.097 -47.706 1.00 98.00 94 LEU A N 1
ATOM 767 C CA . LEU A 1 94 ? 34.772 5.596 -47.381 1.00 98.00 94 LEU A CA 1
ATOM 768 C C . LEU A 1 94 ? 33.814 4.448 -47.072 1.00 98.00 94 LEU A C 1
ATOM 770 O O . LEU A 1 94 ? 33.080 4.522 -46.089 1.00 98.00 94 LEU A O 1
ATOM 774 N N . LYS A 1 95 ? 33.861 3.359 -47.844 1.00 98.50 95 LYS A N 1
ATOM 775 C CA . LYS A 1 95 ? 33.050 2.167 -47.585 1.00 98.50 95 LYS A CA 1
ATOM 776 C C . LYS A 1 95 ? 33.364 1.552 -46.221 1.00 98.50 95 LYS A C 1
ATOM 778 O O . LYS A 1 95 ? 32.439 1.221 -45.486 1.00 98.50 95 LYS A O 1
ATOM 783 N N . ASN A 1 96 ? 34.639 1.467 -45.841 1.00 98.44 96 ASN A N 1
ATOM 784 C CA . ASN A 1 96 ? 35.030 0.994 -44.511 1.00 98.44 96 ASN A CA 1
ATOM 785 C C . ASN A 1 96 ? 34.539 1.931 -43.400 1.00 98.44 96 ASN A C 1
ATOM 787 O O . ASN A 1 96 ? 34.056 1.466 -42.369 1.00 98.44 96 ASN A O 1
ATOM 791 N N . LYS A 1 97 ? 34.610 3.253 -43.607 1.00 98.50 97 LYS A N 1
ATOM 792 C CA . LYS A 1 97 ? 34.059 4.234 -42.658 1.00 98.50 97 LYS A CA 1
ATOM 793 C C . LYS A 1 97 ? 32.544 4.077 -42.509 1.00 98.50 97 LYS A C 1
ATOM 795 O O . LYS A 1 97 ? 32.071 4.113 -41.379 1.00 98.50 97 LYS A O 1
ATOM 800 N N . ILE A 1 98 ? 31.807 3.875 -43.603 1.00 98.31 98 ILE A N 1
ATOM 801 C CA . ILE A 1 98 ? 30.356 3.632 -43.580 1.00 98.31 98 ILE A CA 1
ATOM 802 C C . ILE A 1 98 ? 30.046 2.355 -42.797 1.00 98.31 98 ILE A C 1
ATOM 804 O O . ILE A 1 98 ? 29.294 2.426 -41.837 1.00 98.31 98 ILE A O 1
ATOM 808 N N . LEU A 1 99 ? 30.707 1.235 -43.104 1.00 98.44 99 LEU A N 1
ATOM 809 C CA . LEU A 1 99 ? 30.490 -0.032 -42.393 1.00 98.44 99 LEU A CA 1
ATOM 810 C C . LEU A 1 99 ? 30.757 0.081 -40.885 1.00 98.44 99 LEU A C 1
ATOM 812 O O . LEU A 1 99 ? 29.983 -0.426 -40.077 1.00 98.44 99 LEU A O 1
ATOM 816 N N . ASN A 1 100 ? 31.820 0.785 -40.490 1.00 98.25 100 ASN A N 1
ATOM 817 C CA . ASN A 1 100 ? 32.107 1.023 -39.075 1.00 98.25 100 ASN A CA 1
ATOM 818 C C . ASN A 1 100 ? 31.026 1.890 -38.413 1.00 98.25 100 ASN A C 1
ATOM 820 O O . ASN A 1 100 ? 30.651 1.642 -37.269 1.00 98.25 100 ASN A O 1
ATOM 824 N N . ARG A 1 101 ? 30.521 2.914 -39.114 1.00 98.31 101 ARG A N 1
ATOM 825 C CA . ARG A 1 101 ? 29.428 3.758 -38.612 1.00 98.31 101 ARG A CA 1
ATOM 826 C C . ARG A 1 101 ? 28.123 2.974 -38.509 1.00 98.31 101 ARG A C 1
ATOM 828 O O . ARG A 1 101 ? 27.446 3.128 -37.501 1.00 98.31 101 ARG A O 1
ATOM 835 N N . ASP A 1 102 ? 27.823 2.111 -39.473 1.00 98.38 102 ASP A N 1
ATOM 836 C CA . ASP A 1 102 ? 26.652 1.233 -39.448 1.00 98.38 102 ASP A CA 1
ATOM 837 C C . ASP A 1 102 ? 26.723 0.261 -38.262 1.00 98.38 102 ASP A C 1
ATOM 839 O O . ASP A 1 102 ? 25.743 0.126 -37.535 1.00 98.38 102 ASP A O 1
ATOM 843 N N . SER A 1 103 ? 27.894 -0.329 -37.981 1.00 98.12 103 SER A N 1
ATOM 844 C CA . SER A 1 103 ? 28.105 -1.154 -36.778 1.00 98.12 103 SER A CA 1
ATOM 845 C C . SER A 1 103 ? 27.763 -0.378 -35.503 1.00 98.12 103 SER A C 1
ATOM 847 O O . SER A 1 103 ? 26.950 -0.832 -34.701 1.00 98.12 103 SER A O 1
ATOM 849 N N . VAL A 1 104 ? 28.299 0.838 -35.351 1.00 98.44 104 VAL A N 1
ATOM 850 C CA . VAL A 1 104 ? 28.010 1.693 -34.186 1.00 98.44 104 VAL A CA 1
ATOM 851 C C . VAL A 1 104 ? 26.526 2.068 -34.109 1.00 98.44 104 VAL A C 1
ATOM 853 O O . VAL A 1 104 ? 25.959 2.084 -33.020 1.00 98.44 104 VAL A O 1
ATOM 856 N N . ILE A 1 105 ? 25.870 2.354 -35.238 1.00 98.38 105 ILE A N 1
ATOM 857 C CA . ILE A 1 105 ? 24.428 2.641 -35.267 1.00 98.38 105 ILE A CA 1
ATOM 858 C C . ILE A 1 105 ? 23.641 1.433 -34.752 1.00 98.38 105 ILE A C 1
ATOM 860 O O . ILE A 1 105 ? 22.806 1.606 -33.869 1.00 98.38 105 ILE A O 1
ATOM 864 N N . THR A 1 106 ? 23.946 0.219 -35.221 1.00 98.12 106 THR A N 1
ATOM 865 C CA . THR A 1 106 ? 23.253 -0.990 -34.748 1.00 98.12 106 THR A CA 1
ATOM 866 C C . THR A 1 106 ? 23.467 -1.243 -33.253 1.00 98.12 106 THR A C 1
ATOM 868 O O . THR A 1 106 ? 22.529 -1.623 -32.556 1.00 98.12 106 THR A O 1
ATOM 871 N N . GLU A 1 107 ? 24.663 -0.970 -32.723 1.00 98.25 107 GLU A N 1
ATOM 872 C CA . GLU A 1 107 ? 24.943 -1.041 -31.283 1.00 98.25 107 GLU A CA 1
ATOM 873 C C . GLU A 1 107 ? 24.089 -0.043 -30.488 1.00 98.25 107 GLU A C 1
ATOM 875 O O . GLU A 1 107 ? 23.457 -0.414 -29.497 1.00 98.25 107 GLU A O 1
ATOM 880 N N . LEU A 1 108 ? 23.999 1.207 -30.950 1.00 98.06 108 LEU A N 1
ATOM 881 C CA . LEU A 1 108 ? 23.168 2.233 -30.315 1.00 98.06 108 LEU A CA 1
ATOM 882 C C . LEU A 1 108 ? 21.670 1.911 -30.396 1.00 98.06 108 LEU A C 1
ATOM 884 O O . LEU A 1 108 ? 20.933 2.193 -29.450 1.00 98.06 108 LEU A O 1
ATOM 888 N N . GLU A 1 109 ? 21.203 1.311 -31.490 1.00 98.25 109 GLU A N 1
ATOM 889 C CA . GLU A 1 109 ? 19.817 0.855 -31.629 1.00 98.25 109 GLU A CA 1
ATOM 890 C C . GLU A 1 109 ? 19.490 -0.277 -30.649 1.00 98.25 109 GLU A C 1
ATOM 892 O O . GLU A 1 109 ? 18.446 -0.234 -29.995 1.00 98.25 109 GLU A O 1
ATOM 897 N N . MET A 1 110 ? 20.400 -1.241 -30.472 1.00 97.88 110 MET A N 1
ATOM 898 C CA . MET A 1 110 ? 20.241 -2.306 -29.477 1.00 97.88 110 MET A CA 1
ATOM 899 C C . MET A 1 110 ? 20.174 -1.754 -28.047 1.00 97.88 110 MET A C 1
ATOM 901 O O . MET A 1 110 ? 19.316 -2.177 -27.266 1.00 97.88 110 MET A O 1
ATOM 905 N N . GLU A 1 111 ? 21.039 -0.796 -27.700 1.00 98.25 111 GLU A N 1
ATOM 906 C CA . GLU A 1 111 ? 21.014 -0.149 -26.382 1.00 98.25 111 GLU A CA 1
ATOM 907 C C . GLU A 1 111 ? 19.747 0.693 -26.183 1.00 98.25 111 GLU A C 1
ATOM 909 O O . GLU A 1 111 ? 19.121 0.615 -25.125 1.00 98.25 111 GLU A O 1
ATOM 914 N N . ARG A 1 112 ? 19.284 1.424 -27.206 1.00 98.25 112 ARG A N 1
ATOM 915 C CA . ARG A 1 112 ? 17.988 2.124 -27.167 1.00 98.25 112 ARG A CA 1
ATOM 916 C C . ARG A 1 112 ? 16.850 1.150 -26.875 1.00 98.25 112 ARG A C 1
ATOM 918 O O . ARG A 1 112 ? 16.004 1.439 -26.028 1.00 98.25 112 ARG A O 1
ATOM 925 N N . ASP A 1 113 ? 16.809 0.009 -27.553 1.00 98.44 113 ASP A N 1
ATOM 926 C CA . ASP A 1 113 ? 15.733 -0.974 -27.389 1.00 98.44 113 ASP A CA 1
ATOM 927 C C . ASP A 1 113 ? 15.789 -1.660 -26.022 1.00 98.44 113 ASP A C 1
ATOM 929 O O . ASP A 1 113 ? 14.754 -1.979 -25.431 1.00 98.44 113 ASP A O 1
ATOM 933 N N . LYS A 1 114 ? 16.994 -1.868 -25.487 1.00 98.50 114 LYS A N 1
ATOM 934 C CA . LYS A 1 114 ? 17.203 -2.340 -24.118 1.00 98.50 114 LYS A CA 1
ATOM 935 C C . LYS A 1 114 ? 16.691 -1.331 -23.094 1.00 98.50 114 LYS A C 1
ATOM 937 O O . LYS A 1 114 ? 15.848 -1.697 -22.277 1.00 98.50 114 LYS A O 1
ATOM 942 N N . LEU A 1 115 ? 17.118 -0.073 -23.191 1.00 98.12 115 LEU A N 1
ATOM 943 C CA . LEU A 1 115 ? 16.657 1.001 -22.309 1.00 98.12 115 LEU A CA 1
ATOM 944 C C . LEU A 1 115 ? 15.144 1.220 -22.418 1.00 98.12 115 LEU A C 1
ATOM 946 O O . LEU A 1 115 ? 14.486 1.453 -21.412 1.00 98.12 115 LEU A O 1
ATOM 950 N N . SER A 1 116 ? 14.566 1.075 -23.612 1.00 98.44 116 SER A N 1
ATOM 951 C CA . SER A 1 116 ? 13.116 1.184 -23.812 1.00 98.44 116 SER A CA 1
ATOM 952 C C . SER A 1 116 ? 12.352 0.072 -23.086 1.00 98.44 116 SER A C 1
ATOM 954 O O . SER A 1 116 ? 11.322 0.335 -22.468 1.00 98.44 116 SER A O 1
ATOM 956 N N . ARG A 1 117 ? 12.866 -1.167 -23.096 1.00 98.44 117 ARG A N 1
ATOM 957 C CA . ARG A 1 117 ? 12.285 -2.282 -22.325 1.00 98.44 117 ARG A CA 1
ATOM 958 C C . ARG A 1 117 ? 12.415 -2.065 -20.818 1.00 98.44 117 ARG A C 1
ATOM 960 O O . ARG A 1 117 ? 11.464 -2.313 -20.078 1.00 98.44 117 ARG A O 1
ATOM 967 N N . GLU A 1 118 ? 13.570 -1.589 -20.361 1.00 98.12 118 GLU A N 1
ATOM 968 C CA . GLU A 1 118 ? 13.794 -1.253 -18.952 1.00 98.12 118 GLU A CA 1
ATOM 969 C C . GLU A 1 118 ? 12.853 -0.132 -18.491 1.00 98.12 118 GLU A C 1
ATOM 971 O O . GLU A 1 118 ? 12.202 -0.280 -17.455 1.00 98.12 118 GLU A O 1
ATOM 976 N N . LEU A 1 119 ? 12.689 0.924 -19.294 1.00 98.38 119 LEU A N 1
ATOM 977 C CA . LEU A 1 119 ? 11.743 2.010 -19.040 1.00 98.38 119 LEU A CA 1
ATOM 978 C C . LEU A 1 119 ? 10.307 1.489 -18.919 1.00 98.38 119 LEU A C 1
ATOM 980 O O . LEU A 1 119 ? 9.663 1.742 -17.907 1.00 98.38 119 LEU A O 1
ATOM 984 N N . GLN A 1 120 ? 9.834 0.686 -19.877 1.00 98.50 120 GLN A N 1
ATOM 985 C CA . GLN A 1 120 ? 8.490 0.091 -19.827 1.00 98.50 120 GLN A CA 1
ATOM 986 C C . GLN A 1 120 ? 8.283 -0.778 -18.577 1.00 98.50 120 GLN A C 1
ATOM 988 O O . GLN A 1 120 ? 7.225 -0.739 -17.949 1.00 98.50 120 GLN A O 1
ATOM 993 N N . SER A 1 121 ? 9.299 -1.550 -18.176 1.00 98.00 121 SER A N 1
ATOM 994 C CA . SER A 1 121 ? 9.232 -2.342 -16.942 1.00 98.00 121 SER A CA 1
ATOM 995 C C . SER A 1 121 ? 9.187 -1.464 -15.684 1.00 98.00 121 SER A C 1
ATOM 997 O O . SER A 1 121 ? 8.474 -1.776 -14.729 1.00 98.00 121 SER A O 1
ATOM 999 N N . ALA A 1 122 ? 9.912 -0.342 -15.672 1.00 97.69 122 ALA A N 1
ATOM 1000 C CA . ALA A 1 122 ? 9.896 0.614 -14.574 1.00 97.69 122 ALA A CA 1
ATOM 1001 C C . ALA A 1 122 ? 8.548 1.340 -14.484 1.00 97.69 122 ALA A C 1
ATOM 1003 O O . ALA A 1 122 ? 7.988 1.419 -13.392 1.00 97.69 122 ALA A O 1
ATOM 1004 N N . GLU A 1 123 ? 7.995 1.773 -15.617 1.00 98.31 123 GLU A N 1
ATOM 1005 C CA . GLU A 1 123 ? 6.658 2.365 -15.724 1.00 98.31 123 GLU A CA 1
ATOM 1006 C C . GLU A 1 123 ? 5.572 1.400 -15.234 1.00 98.31 123 GLU A C 1
ATOM 1008 O O . GLU A 1 123 ? 4.694 1.794 -14.468 1.00 98.31 123 GLU A O 1
ATOM 1013 N N . ALA A 1 124 ? 5.650 0.117 -15.602 1.00 97.94 124 ALA A N 1
ATOM 1014 C CA . ALA A 1 124 ? 4.710 -0.894 -15.124 1.00 97.94 124 ALA A CA 1
ATOM 1015 C C . ALA A 1 124 ? 4.766 -1.062 -13.595 1.00 97.94 124 ALA A C 1
ATOM 1017 O O . ALA A 1 124 ? 3.718 -1.098 -12.948 1.00 97.94 124 ALA A O 1
ATOM 1018 N N . ARG A 1 125 ? 5.968 -1.115 -13.000 1.00 98.19 125 ARG A N 1
ATOM 1019 C CA . ARG A 1 125 ? 6.136 -1.185 -11.535 1.00 98.19 125 ARG A CA 1
ATOM 1020 C C . ARG A 1 125 ? 5.603 0.063 -10.840 1.00 98.19 125 ARG A C 1
ATOM 1022 O O . ARG A 1 125 ? 4.936 -0.062 -9.818 1.00 98.19 125 ARG A O 1
ATOM 1029 N N . LEU A 1 126 ? 5.867 1.243 -11.400 1.00 97.62 126 LEU A N 1
ATOM 1030 C CA . LEU A 1 126 ? 5.375 2.507 -10.861 1.00 97.62 126 LEU A CA 1
ATOM 1031 C C . LEU A 1 126 ? 3.846 2.547 -10.890 1.00 97.62 126 LEU A C 1
ATOM 1033 O O . LEU A 1 126 ? 3.240 2.826 -9.866 1.00 97.62 126 LEU A O 1
ATOM 1037 N N . LYS A 1 127 ? 3.220 2.146 -12.000 1.00 98.19 127 LYS A N 1
ATOM 1038 C CA . LYS A 1 127 ? 1.758 2.071 -12.118 1.00 98.19 127 LYS A CA 1
ATOM 1039 C C . LYS A 1 127 ? 1.128 1.094 -11.122 1.00 98.19 127 LYS A C 1
ATOM 1041 O O . LYS A 1 127 ? 0.032 1.342 -10.629 1.00 98.19 127 LYS A O 1
ATOM 1046 N N . VAL A 1 128 ? 1.787 -0.030 -10.834 1.00 97.69 128 VAL A N 1
ATOM 1047 C CA . VAL A 1 128 ? 1.343 -0.958 -9.778 1.00 97.69 128 VAL A CA 1
ATOM 1048 C C . VAL A 1 128 ? 1.472 -0.303 -8.401 1.00 97.69 128 VAL A C 1
ATOM 1050 O O . VAL A 1 128 ? 0.527 -0.364 -7.620 1.00 97.69 128 VAL A O 1
ATOM 1053 N N . GLY A 1 129 ? 2.593 0.371 -8.132 1.00 96.38 129 GLY A N 1
ATOM 1054 C CA . GLY A 1 129 ? 2.808 1.129 -6.899 1.00 96.38 129 GLY A CA 1
ATOM 1055 C C . GLY A 1 129 ? 1.764 2.228 -6.685 1.00 96.38 129 GLY A C 1
ATOM 1056 O O . GLY A 1 129 ? 1.179 2.310 -5.610 1.00 96.38 129 GLY A O 1
ATOM 1057 N N . GLU A 1 130 ? 1.464 3.019 -7.717 1.00 96.88 130 GLU A N 1
ATOM 1058 C CA . GLU A 1 130 ? 0.431 4.062 -7.691 1.00 96.88 130 GLU A CA 1
ATOM 1059 C C . GLU A 1 130 ? -0.946 3.496 -7.351 1.00 96.88 130 GLU A C 1
ATOM 1061 O O . GLU A 1 130 ? -1.629 4.054 -6.498 1.00 96.88 130 GLU A O 1
ATOM 1066 N N . LYS A 1 131 ? -1.333 2.368 -7.961 1.00 97.25 131 LYS A N 1
ATOM 1067 C CA . LYS A 1 131 ? -2.594 1.689 -7.634 1.00 97.25 131 LYS A CA 1
ATOM 1068 C C . LYS A 1 131 ? -2.620 1.205 -6.191 1.00 97.25 131 LYS A C 1
ATOM 1070 O O . LYS A 1 131 ? -3.550 1.534 -5.477 1.00 97.25 131 LYS A O 1
ATOM 1075 N N . SER A 1 132 ? -1.568 0.521 -5.734 1.00 96.38 132 SER A N 1
ATOM 1076 C CA . SER A 1 132 ? -1.499 0.083 -4.333 1.00 96.38 132 SER A CA 1
ATOM 1077 C C . SER A 1 132 ? -1.530 1.257 -3.348 1.00 96.38 132 SER A C 1
ATOM 1079 O O . SER A 1 132 ? -2.086 1.138 -2.262 1.00 96.38 132 SER A O 1
ATOM 1081 N N . GLY A 1 133 ? -0.967 2.407 -3.733 1.00 96.88 133 GLY A N 1
ATOM 1082 C CA . GLY A 1 133 ? -1.061 3.643 -2.964 1.00 96.88 133 GLY A CA 1
ATOM 1083 C C . GLY A 1 133 ? -2.484 4.200 -2.936 1.00 96.88 133 GLY A C 1
ATOM 1084 O O . GLY A 1 133 ? -2.943 4.598 -1.872 1.00 96.88 133 GLY A O 1
ATOM 1085 N N . GLN A 1 134 ? -3.187 4.198 -4.073 1.00 96.75 134 GLN A N 1
ATOM 1086 C CA . GLN A 1 134 ? -4.600 4.585 -4.157 1.00 96.75 134 GLN A CA 1
ATOM 1087 C C . GLN A 1 134 ? -5.472 3.678 -3.282 1.00 96.75 134 GLN A C 1
ATOM 1089 O O . GLN A 1 134 ? -6.172 4.195 -2.413 1.00 96.75 134 GLN A O 1
ATOM 1094 N N . ASP A 1 135 ? -5.337 2.359 -3.421 1.00 96.81 135 ASP A N 1
ATOM 1095 C CA . ASP A 1 135 ? -6.061 1.367 -2.618 1.00 96.81 135 ASP A CA 1
ATOM 1096 C C . ASP A 1 135 ? -5.824 1.607 -1.113 1.00 96.81 135 ASP A C 1
ATOM 1098 O O . ASP A 1 135 ? -6.767 1.716 -0.333 1.00 96.81 135 ASP A O 1
ATOM 1102 N N . LEU A 1 136 ? -4.567 1.823 -0.702 1.00 96.81 136 LEU A N 1
ATOM 1103 C CA . LEU A 1 136 ? -4.233 2.117 0.694 1.00 96.81 136 LEU A CA 1
ATOM 1104 C C . LEU A 1 136 ? -4.832 3.450 1.177 1.00 96.81 136 LEU A C 1
ATOM 1106 O O . LEU A 1 136 ? -5.242 3.566 2.332 1.00 96.81 136 LEU A O 1
ATOM 1110 N N . THR A 1 137 ? -4.890 4.479 0.326 1.00 96.69 137 THR A N 1
ATOM 1111 C CA . THR A 1 137 ? -5.541 5.748 0.693 1.00 96.69 137 THR A CA 1
ATOM 1112 C C . THR A 1 137 ? -7.055 5.615 0.830 1.00 96.69 137 THR A C 1
ATOM 1114 O O . THR A 1 137 ? -7.628 6.247 1.719 1.00 96.69 137 THR A O 1
ATOM 1117 N N . GLU A 1 138 ? -7.694 4.785 0.005 1.00 97.38 138 GLU A N 1
ATOM 1118 C CA . GLU A 1 138 ? -9.117 4.456 0.119 1.00 97.38 138 GLU A CA 1
ATOM 1119 C C . GLU A 1 138 ? -9.385 3.677 1.414 1.00 97.38 138 GLU A C 1
ATOM 1121 O O . GLU A 1 138 ? -10.267 4.054 2.189 1.00 97.38 138 GLU A O 1
ATOM 1126 N N . ASP A 1 139 ? -8.555 2.683 1.736 1.00 96.50 139 ASP A N 1
ATOM 1127 C CA . ASP A 1 139 ? -8.615 1.944 3.002 1.00 96.50 139 ASP A CA 1
ATOM 1128 C C . ASP A 1 139 ? -8.422 2.869 4.214 1.00 96.50 139 ASP A C 1
ATOM 1130 O O . ASP A 1 139 ? -9.160 2.796 5.197 1.00 96.50 139 ASP A O 1
ATOM 1134 N N . HIS A 1 140 ? -7.472 3.805 4.158 1.00 96.75 140 HIS A N 1
ATOM 1135 C CA . HIS A 1 140 ? -7.301 4.796 5.220 1.00 96.75 140 HIS A CA 1
ATOM 1136 C C . HIS A 1 140 ? -8.501 5.740 5.350 1.00 96.75 140 HIS A C 1
ATOM 1138 O O . HIS A 1 140 ? -8.849 6.127 6.470 1.00 96.75 140 HIS A O 1
ATOM 1144 N N . ALA A 1 141 ? -9.138 6.120 4.240 1.00 97.50 141 ALA A N 1
ATOM 1145 C CA . ALA A 1 141 ? -10.338 6.947 4.260 1.00 97.50 141 ALA A CA 1
ATOM 1146 C C . ALA A 1 141 ? -11.516 6.200 4.903 1.00 97.50 141 ALA A C 1
ATOM 1148 O O . ALA A 1 141 ? -12.124 6.728 5.836 1.00 97.50 141 ALA A O 1
ATOM 1149 N N . THR A 1 142 ? -11.775 4.955 4.491 1.00 97.88 142 THR A N 1
ATOM 1150 C CA . THR A 1 142 ? -12.839 4.120 5.076 1.00 97.88 142 THR A CA 1
ATOM 1151 C C . THR A 1 142 ? -12.586 3.834 6.556 1.00 97.88 142 THR A C 1
ATOM 1153 O O . THR A 1 142 ? -13.495 3.937 7.383 1.00 97.88 142 THR A O 1
ATOM 1156 N N . LEU A 1 143 ? -11.336 3.562 6.936 1.00 97.56 143 LEU A N 1
ATOM 1157 C CA . LEU A 1 143 ? -10.955 3.361 8.328 1.00 97.56 143 LEU A CA 1
ATOM 1158 C C . LEU A 1 143 ? -11.167 4.634 9.162 1.00 97.56 143 LEU A C 1
ATOM 1160 O O . LEU A 1 143 ? -11.682 4.569 10.279 1.00 97.56 143 LEU A O 1
ATOM 1164 N N . LYS A 1 144 ? -10.818 5.808 8.623 1.00 98.19 144 LYS A N 1
ATOM 1165 C CA . LYS A 1 144 ? -11.072 7.101 9.273 1.00 98.19 144 LYS A CA 1
ATOM 1166 C C . LYS A 1 144 ? -12.569 7.352 9.462 1.00 98.19 144 LYS A C 1
ATOM 1168 O O . LYS A 1 144 ? -12.968 7.804 10.534 1.00 98.19 144 LYS A O 1
ATOM 1173 N N . GLU A 1 145 ? -13.391 7.050 8.461 1.00 98.06 145 GLU A N 1
ATOM 1174 C CA . GLU A 1 145 ? -14.853 7.131 8.566 1.00 98.06 145 GLU A CA 1
ATOM 1175 C C . GLU A 1 145 ? -15.392 6.189 9.650 1.00 98.06 145 GLU A C 1
ATOM 1177 O O . GLU A 1 145 ? -16.203 6.608 10.478 1.00 98.06 145 GLU A O 1
ATOM 1182 N N . SER A 1 146 ? -14.877 4.958 9.724 1.00 97.44 146 SER A N 1
ATOM 1183 C CA . SER A 1 146 ? -15.229 4.001 10.777 1.00 97.44 146 SER A CA 1
ATOM 1184 C C . SER A 1 146 ? -14.852 4.505 12.173 1.00 97.44 146 SER A C 1
ATOM 1186 O O . SER A 1 146 ? -15.651 4.388 13.102 1.00 97.44 146 SER A O 1
ATOM 1188 N N . PHE A 1 147 ? -13.660 5.087 12.350 1.00 97.19 147 PHE A N 1
ATOM 1189 C CA . PHE A 1 147 ? -13.255 5.661 13.638 1.00 97.19 147 PHE A CA 1
ATOM 1190 C C . PHE A 1 147 ? -14.122 6.855 14.039 1.00 97.19 147 PHE A C 1
ATOM 1192 O O . PHE A 1 147 ? -14.472 6.984 15.211 1.00 97.19 147 PHE A O 1
ATOM 1199 N N . LEU A 1 148 ? -14.509 7.704 13.085 1.00 98.00 148 LEU A N 1
ATOM 1200 C CA . LEU A 1 148 ? -15.433 8.810 13.344 1.00 98.00 148 LEU A CA 1
ATOM 1201 C C . LEU A 1 148 ? -16.818 8.303 13.757 1.00 98.00 148 LEU A C 1
ATOM 1203 O O . LEU A 1 148 ? -17.399 8.834 14.702 1.00 98.00 148 LEU A O 1
ATOM 1207 N N . ALA A 1 149 ? -17.333 7.262 13.099 1.00 97.69 149 ALA A N 1
ATOM 1208 C CA . ALA A 1 149 ? -18.599 6.641 13.476 1.00 97.69 149 ALA A CA 1
ATOM 1209 C C . ALA A 1 149 ? -18.542 6.032 14.887 1.00 97.69 149 ALA A C 1
ATOM 1211 O O . ALA A 1 149 ? -19.482 6.199 15.665 1.00 97.69 149 ALA A O 1
ATOM 1212 N N . LEU A 1 150 ? -17.429 5.379 15.242 1.00 97.69 150 LEU A N 1
ATOM 1213 C CA . LEU A 1 150 ? -17.220 4.823 16.580 1.00 97.69 150 LEU A CA 1
ATOM 1214 C C . LEU A 1 150 ? -17.124 5.920 17.648 1.00 97.69 150 LEU A C 1
ATOM 1216 O O . LEU A 1 150 ? -17.748 5.792 18.697 1.00 97.69 150 LEU A O 1
ATOM 1220 N N . ALA A 1 151 ? -16.401 7.009 17.376 1.00 97.38 151 ALA A N 1
ATOM 1221 C CA . ALA A 1 151 ? -16.331 8.157 18.279 1.00 97.38 151 ALA A CA 1
ATOM 1222 C C . ALA A 1 151 ? -17.725 8.759 18.519 1.00 97.38 151 ALA A C 1
ATOM 1224 O O . ALA A 1 151 ? -18.125 8.948 19.661 1.00 97.38 151 ALA A O 1
ATOM 1225 N N . GLN A 1 152 ? -18.518 8.944 17.458 1.00 97.81 152 GLN A N 1
ATOM 1226 C CA . GLN A 1 152 ? -19.900 9.417 17.581 1.00 97.81 152 GLN A CA 1
ATOM 1227 C C . GLN A 1 152 ? -20.804 8.448 18.357 1.00 97.81 152 GLN A C 1
ATOM 1229 O O . GLN A 1 152 ? -21.726 8.891 19.039 1.00 97.81 152 GLN A O 1
ATOM 1234 N N . ALA A 1 153 ? -20.603 7.134 18.224 1.00 96.56 153 ALA A N 1
ATOM 1235 C CA . ALA A 1 153 ? -21.342 6.142 19.002 1.00 96.56 153 ALA A CA 1
ATOM 1236 C C . ALA A 1 153 ? -20.958 6.204 20.486 1.00 96.56 153 ALA A C 1
ATOM 1238 O O . ALA A 1 153 ? -21.842 6.216 21.339 1.00 96.56 153 ALA A O 1
ATOM 1239 N N . HIS A 1 154 ? -19.665 6.334 20.781 1.00 97.06 154 HIS A N 1
ATOM 1240 C CA . HIS A 1 154 ? -19.169 6.494 22.142 1.00 97.06 154 HIS A CA 1
ATOM 1241 C C . HIS A 1 154 ? -19.699 7.773 22.803 1.00 97.06 154 HIS A C 1
ATOM 1243 O O . HIS A 1 154 ? -20.200 7.713 23.921 1.00 97.06 154 HIS A O 1
ATOM 1249 N N . ASP A 1 155 ? -19.683 8.907 22.098 1.00 96.69 155 ASP A N 1
ATOM 1250 C CA . ASP A 1 155 ? -20.239 10.168 22.604 1.00 96.69 155 ASP A CA 1
ATOM 1251 C C . ASP A 1 155 ? -21.740 10.042 22.922 1.00 96.69 155 ASP A C 1
ATOM 1253 O O . ASP A 1 155 ? -22.224 10.587 23.915 1.00 96.69 155 ASP A O 1
ATOM 1257 N N . LYS A 1 156 ? -22.492 9.284 22.109 1.00 96.94 156 LYS A N 1
ATOM 1258 C CA . LYS A 1 156 ? -23.910 8.988 22.378 1.00 96.94 156 LYS A CA 1
ATOM 1259 C C . LYS A 1 156 ? -24.093 8.111 23.615 1.00 96.94 156 LYS A C 1
ATOM 1261 O O . LYS A 1 156 ? -25.002 8.376 24.396 1.00 96.94 156 LYS A O 1
ATOM 1266 N N . GLU A 1 157 ? -23.266 7.085 23.800 1.00 95.38 157 GLU A N 1
ATOM 1267 C CA . GLU A 1 157 ? -23.300 6.239 25.001 1.00 95.38 157 GLU A CA 1
ATOM 1268 C C . GLU A 1 157 ? -22.924 7.024 26.260 1.00 95.38 157 GLU A C 1
ATOM 1270 O O . GLU A 1 157 ? -23.562 6.851 27.296 1.00 95.38 157 GLU A O 1
ATOM 1275 N N . LEU A 1 158 ? -21.939 7.924 26.177 1.00 97.25 158 LEU A N 1
ATOM 1276 C CA . LEU A 1 158 ? -21.590 8.822 27.276 1.00 97.25 158 LEU A CA 1
ATOM 1277 C C . LEU A 1 158 ? -22.764 9.731 27.638 1.00 97.25 158 LEU A C 1
ATOM 1279 O O . LEU A 1 158 ? -23.113 9.810 28.811 1.00 97.25 158 LEU A O 1
ATOM 1283 N N . ALA A 1 159 ? -23.423 10.338 26.648 1.00 96.50 159 ALA A N 1
ATOM 1284 C CA . ALA A 1 159 ? -24.610 11.157 26.888 1.00 96.50 159 ALA A CA 1
ATOM 1285 C C . ALA A 1 159 ? -25.745 10.354 27.557 1.00 96.50 159 ALA A C 1
ATOM 1287 O O . ALA A 1 159 ? -26.377 10.840 28.492 1.00 96.50 159 ALA A O 1
ATOM 1288 N N . GLN A 1 160 ? -25.969 9.104 27.134 1.00 96.31 160 GLN A N 1
ATOM 1289 C CA . GLN A 1 160 ? -26.935 8.203 27.779 1.00 96.31 160 GLN A CA 1
ATOM 1290 C C . GLN A 1 160 ? -26.517 7.827 29.208 1.00 96.31 160 GLN A C 1
ATOM 1292 O O . GLN A 1 160 ? -27.358 7.752 30.102 1.00 96.31 160 GLN A O 1
ATOM 1297 N N . GLY A 1 161 ? -25.224 7.594 29.444 1.00 96.56 161 GLY A N 1
ATOM 1298 C CA . GLY A 1 161 ? -24.679 7.323 30.772 1.00 96.56 161 GLY A CA 1
ATOM 1299 C C . GLY A 1 161 ? -24.830 8.517 31.716 1.00 96.56 161 GLY A C 1
ATOM 1300 O O . GLY A 1 161 ? -25.210 8.339 32.873 1.00 96.56 161 GLY A O 1
ATOM 1301 N N . GLU A 1 162 ? -24.590 9.732 31.220 1.00 96.56 162 GLU A N 1
ATOM 1302 C CA . GLU A 1 162 ? -24.831 10.979 31.947 1.00 96.56 162 GLU A CA 1
ATOM 1303 C C . GLU A 1 162 ? -26.318 11.146 32.285 1.00 96.56 162 GLU A C 1
ATOM 1305 O O . GLU A 1 162 ? -26.644 11.422 33.441 1.00 96.56 162 GLU A O 1
ATOM 1310 N N . GLU A 1 163 ? -27.222 10.898 31.332 1.00 96.75 163 GLU A N 1
ATOM 1311 C CA . GLU A 1 163 ? -28.674 10.940 31.551 1.00 96.75 163 GLU A CA 1
ATOM 1312 C C . GLU A 1 163 ? -29.114 9.931 32.621 1.00 96.75 163 GLU A C 1
ATOM 1314 O O . GLU A 1 163 ? -29.740 10.313 33.610 1.00 96.75 163 GLU A O 1
ATOM 1319 N N . LEU A 1 164 ? -28.688 8.669 32.512 1.00 96.31 164 LEU A N 1
ATOM 1320 C CA . LEU A 1 164 ? -28.985 7.639 33.510 1.00 96.31 164 LEU A CA 1
ATOM 1321 C C . LEU A 1 164 ? -28.408 7.996 34.887 1.00 96.31 164 LEU A C 1
ATOM 1323 O O . LEU A 1 164 ? -29.049 7.782 35.916 1.00 96.31 164 LEU A O 1
ATOM 1327 N N . SER A 1 165 ? -27.197 8.557 34.934 1.00 96.44 165 SER A N 1
ATOM 1328 C CA . SER A 1 165 ? -26.592 9.006 36.190 1.00 96.44 165 SER A CA 1
ATOM 1329 C C . SER A 1 165 ? -27.398 10.141 36.837 1.00 96.44 165 SER A C 1
ATOM 1331 O O . SER A 1 165 ? -27.580 10.145 38.059 1.00 96.44 165 SER A O 1
ATOM 1333 N N . ALA A 1 166 ? -27.946 11.058 36.033 1.00 96.62 166 ALA A N 1
ATOM 1334 C CA . ALA A 1 166 ? -28.821 12.127 36.495 1.00 96.62 166 ALA A CA 1
ATOM 1335 C C . ALA A 1 166 ? -30.166 11.578 36.998 1.00 96.62 166 ALA A C 1
ATOM 1337 O O . ALA A 1 166 ? -30.635 12.001 38.058 1.00 96.62 166 ALA A O 1
ATOM 1338 N N . GLU A 1 167 ? -30.753 10.597 36.306 1.00 97.25 167 GLU A N 1
ATOM 1339 C CA . GLU A 1 167 ? -31.965 9.900 36.752 1.00 97.25 167 GLU A CA 1
ATOM 1340 C C . GLU A 1 167 ? -31.750 9.172 38.085 1.00 97.25 167 GLU A C 1
ATOM 1342 O O . GLU A 1 167 ? -32.564 9.292 39.003 1.00 97.25 167 GLU A O 1
ATOM 1347 N N . LEU A 1 168 ? -30.628 8.463 38.238 1.00 97.38 168 LEU A N 1
ATOM 1348 C CA . LEU A 1 168 ? -30.271 7.786 39.485 1.00 97.38 168 LEU A CA 1
ATOM 1349 C C . LEU A 1 168 ? -30.066 8.776 40.635 1.00 97.38 168 LEU A C 1
ATOM 1351 O O . LEU A 1 168 ? -30.533 8.526 41.748 1.00 97.38 168 LEU A O 1
ATOM 1355 N N . LEU A 1 169 ? -29.412 9.913 40.378 1.00 97.25 169 LEU A N 1
ATOM 1356 C CA . LEU A 1 169 ? -29.276 10.987 41.362 1.00 97.25 169 LEU A CA 1
ATOM 1357 C C . LEU A 1 169 ? -30.639 11.565 41.758 1.00 97.25 169 LEU A C 1
ATOM 1359 O O . LEU A 1 169 ? -30.894 11.748 42.949 1.00 97.25 169 LEU A O 1
ATOM 1363 N N . ALA A 1 170 ? -31.532 11.807 40.797 1.00 96.88 170 ALA A N 1
ATOM 1364 C CA . ALA A 1 170 ? -32.885 12.288 41.067 1.00 96.88 170 ALA A CA 1
ATOM 1365 C C . ALA A 1 170 ? -33.700 11.273 41.890 1.00 96.88 170 ALA A C 1
ATOM 1367 O O . ALA A 1 170 ? -34.371 11.652 42.852 1.00 96.88 170 ALA A O 1
ATOM 1368 N N . LEU A 1 171 ? -33.597 9.976 41.579 1.00 96.44 171 LEU A N 1
ATOM 1369 C CA . LEU A 1 171 ? -34.234 8.901 42.343 1.00 96.44 171 LEU A CA 1
ATOM 1370 C C . LEU A 1 171 ? -33.674 8.786 43.763 1.00 96.44 171 LEU A C 1
ATOM 1372 O O . LEU A 1 171 ? -34.448 8.637 44.708 1.00 96.44 171 LEU A O 1
ATOM 1376 N N . ALA A 1 172 ? -32.356 8.896 43.942 1.00 96.38 172 ALA A N 1
ATOM 1377 C CA . ALA A 1 172 ? -31.734 8.905 45.264 1.00 96.38 172 ALA A CA 1
ATOM 1378 C C . ALA A 1 172 ? -32.207 10.110 46.094 1.00 96.38 172 ALA A C 1
ATOM 1380 O O . ALA A 1 172 ? -32.604 9.957 47.250 1.00 96.38 172 ALA A O 1
ATOM 1381 N N . GLN A 1 173 ? -32.263 11.299 45.485 1.00 95.69 173 GLN A N 1
ATOM 1382 C CA . GLN A 1 173 ? -32.810 12.498 46.124 1.00 95.69 173 GLN A CA 1
ATOM 1383 C C . GLN A 1 173 ? -34.288 12.325 46.503 1.00 95.69 173 GLN A C 1
ATOM 1385 O O . GLN A 1 173 ? -34.685 12.723 47.602 1.00 95.69 173 GLN A O 1
ATOM 1390 N N . ALA A 1 174 ? -35.096 11.702 45.637 1.00 95.44 174 ALA A N 1
ATOM 1391 C CA . ALA A 1 174 ? -36.495 11.386 45.914 1.00 95.44 174 ALA A CA 1
ATOM 1392 C C . ALA A 1 174 ? -36.639 10.365 47.056 1.00 95.44 174 ALA A C 1
ATOM 1394 O O . ALA A 1 174 ? -37.464 10.553 47.951 1.00 95.44 174 ALA A O 1
ATOM 1395 N N . GLN A 1 175 ? -35.805 9.321 47.082 1.00 95.81 175 GLN A N 1
ATOM 1396 C CA . GLN A 1 175 ? -35.770 8.341 48.168 1.00 95.81 175 GLN A CA 1
ATOM 1397 C C . GLN A 1 175 ? -35.414 9.005 49.503 1.00 95.81 175 GLN A C 1
ATOM 1399 O O . GLN A 1 175 ? -36.071 8.752 50.514 1.00 95.81 175 GLN A O 1
ATOM 1404 N N . ASP A 1 176 ? -34.410 9.879 49.518 1.00 95.69 176 ASP A N 1
ATOM 1405 C CA . ASP A 1 176 ? -34.031 10.615 50.721 1.00 95.69 176 ASP A CA 1
ATOM 1406 C C . ASP A 1 176 ? -35.120 11.601 51.158 1.00 95.69 176 ASP A C 1
ATOM 1408 O O . ASP A 1 176 ? -35.358 11.758 52.356 1.00 95.69 176 ASP A O 1
ATOM 1412 N N . ALA A 1 177 ? -35.830 12.239 50.221 1.00 96.12 177 ALA A N 1
ATOM 1413 C CA . ALA A 1 177 ? -36.991 13.071 50.534 1.00 96.12 177 ALA A CA 1
ATOM 1414 C C . ALA A 1 177 ? -38.110 12.256 51.205 1.00 96.12 177 ALA A C 1
ATOM 1416 O O . ALA A 1 177 ? -38.621 12.675 52.245 1.00 96.12 177 ALA A O 1
ATOM 1417 N N . LEU A 1 178 ? -38.424 11.066 50.684 1.00 94.94 178 LEU A N 1
ATOM 1418 C CA . LEU A 1 178 ? -39.400 10.154 51.288 1.00 94.94 178 LEU A CA 1
ATOM 1419 C C . LEU A 1 178 ? -38.958 9.673 52.676 1.00 94.94 178 LEU A C 1
ATOM 1421 O O . LEU A 1 178 ? -39.764 9.660 53.603 1.00 94.94 178 LEU A O 1
ATOM 1425 N N . ARG A 1 179 ? -37.674 9.336 52.865 1.00 94.62 179 ARG A N 1
ATOM 1426 C CA . ARG A 1 179 ? -37.132 8.975 54.188 1.00 94.62 179 ARG A CA 1
ATOM 1427 C C . ARG A 1 179 ? -37.270 10.114 55.195 1.00 94.62 179 ARG A C 1
ATOM 1429 O O . ARG A 1 179 ? -37.631 9.857 56.341 1.00 94.62 179 ARG A O 1
ATOM 1436 N N . ARG A 1 180 ? -37.010 11.363 54.785 1.00 94.81 180 ARG A N 1
ATOM 1437 C CA . ARG A 1 180 ? -37.218 12.542 55.646 1.00 94.81 180 ARG A CA 1
ATOM 1438 C C . ARG A 1 180 ? -38.690 12.700 56.025 1.00 94.81 180 ARG A C 1
ATOM 1440 O O . ARG A 1 180 ? -38.970 12.873 57.205 1.00 94.81 180 ARG A O 1
ATOM 1447 N N . GLN A 1 181 ? -39.612 12.564 55.068 1.00 94.06 181 GLN A N 1
ATOM 1448 C CA . GLN A 1 181 ? -41.056 12.618 55.335 1.00 94.06 181 GLN A CA 1
ATOM 1449 C C . GLN A 1 181 ? -41.507 11.519 56.304 1.00 94.06 181 GLN A C 1
ATOM 1451 O O . GLN A 1 181 ? -42.267 11.788 57.231 1.00 94.06 181 GLN A O 1
ATOM 1456 N N . LEU A 1 182 ? -41.008 10.293 56.133 1.00 93.56 182 LEU A N 1
ATOM 1457 C CA . LEU A 1 182 ? -41.344 9.167 57.002 1.00 93.56 182 LEU A CA 1
ATOM 1458 C C . LEU A 1 182 ? -40.801 9.386 58.423 1.00 93.56 182 LEU A C 1
ATOM 1460 O O . LEU A 1 182 ? -41.537 9.215 59.390 1.00 93.56 182 LEU A O 1
ATOM 1464 N N . ALA A 1 183 ? -39.568 9.884 58.555 1.00 93.19 183 ALA A N 1
ATOM 1465 C CA . ALA A 1 183 ? -38.990 10.260 59.846 1.00 93.19 183 ALA A CA 1
ATOM 1466 C C . ALA A 1 183 ? -39.735 11.432 60.521 1.00 93.19 183 ALA A C 1
ATOM 1468 O O . ALA A 1 183 ? -39.873 11.460 61.744 1.00 93.19 183 ALA A O 1
ATOM 1469 N N . GLU A 1 184 ? -40.224 12.414 59.758 1.00 93.06 184 GLU A N 1
ATOM 1470 C CA . GLU A 1 184 ? -41.072 13.498 60.274 1.00 93.06 184 GLU A CA 1
ATOM 1471 C C . GLU A 1 184 ? -42.434 12.979 60.746 1.00 93.06 184 GLU A C 1
ATOM 1473 O O . GLU A 1 184 ? -42.887 13.350 61.833 1.00 93.06 184 GLU A O 1
ATOM 1478 N N . GLN A 1 185 ? -43.057 12.076 59.985 1.00 90.12 185 GLN A N 1
ATOM 1479 C CA . GLN A 1 185 ? -44.302 11.421 60.373 1.00 90.12 185 GLN A CA 1
ATOM 1480 C C . GLN A 1 185 ? -44.106 10.604 61.655 1.00 90.12 185 GLN A C 1
ATOM 1482 O O . GLN A 1 185 ? -44.870 10.780 62.603 1.00 90.12 185 GLN A O 1
ATOM 1487 N N . GLU A 1 186 ? -43.050 9.794 61.740 1.00 89.44 186 GLU A N 1
ATOM 1488 C CA . GLU A 1 186 ? -42.684 9.054 62.951 1.00 89.44 186 GLU A CA 1
ATOM 1489 C C . GLU A 1 186 ? -42.449 9.983 64.140 1.00 89.44 186 GLU A C 1
ATOM 1491 O O . GLU A 1 186 ? -42.985 9.727 65.215 1.00 89.44 186 GLU A O 1
ATOM 1496 N N . ARG A 1 187 ? -41.717 11.093 63.968 1.00 90.19 187 ARG A N 1
ATOM 1497 C CA . ARG A 1 187 ? -41.543 12.094 65.033 1.00 90.19 187 ARG A CA 1
ATOM 1498 C C . ARG A 1 187 ? -42.873 12.701 65.465 1.00 90.19 187 ARG A C 1
ATOM 1500 O O . ARG A 1 187 ? -43.085 12.848 66.661 1.00 90.19 187 ARG A O 1
ATOM 1507 N N . SER A 1 188 ? -43.775 13.030 64.540 1.00 88.75 188 SER A N 1
ATOM 1508 C CA . SER A 1 188 ? -45.102 13.573 64.877 1.00 88.75 188 SER A CA 1
ATOM 1509 C C . SER A 1 188 ? -45.978 12.559 65.628 1.00 88.75 188 SER A C 1
ATOM 1511 O O . SER A 1 188 ? -46.682 12.899 66.582 1.00 88.75 188 SER A O 1
ATOM 1513 N N . VAL A 1 189 ? -45.890 11.280 65.255 1.00 89.25 189 VAL A N 1
ATOM 1514 C CA . VAL A 1 189 ? -46.554 10.180 65.961 1.00 89.25 189 VAL A CA 1
ATOM 1515 C C . VAL A 1 189 ? -45.915 9.976 67.332 1.00 89.25 189 VAL A C 1
ATOM 1517 O O . VAL A 1 189 ? -46.625 9.804 68.313 1.00 89.25 189 VAL A O 1
ATOM 1520 N N . GLN A 1 190 ? -44.590 10.054 67.445 1.00 87.81 190 GLN A N 1
ATOM 1521 C CA . GLN A 1 190 ? -43.894 9.964 68.726 1.00 87.81 190 GLN A CA 1
ATOM 1522 C C . GLN A 1 190 ? -44.244 11.133 69.647 1.00 87.81 190 GLN A C 1
ATOM 1524 O O . GLN A 1 190 ? -44.502 10.888 70.818 1.00 87.81 190 GLN A O 1
ATOM 1529 N N . THR A 1 191 ? -44.304 12.378 69.166 1.00 84.69 191 THR A N 1
ATOM 1530 C CA . THR A 1 191 ? -44.677 13.526 70.011 1.00 84.69 191 THR A CA 1
ATOM 1531 C C . THR A 1 191 ? -46.133 13.449 70.462 1.00 84.69 191 THR A C 1
ATOM 1533 O O . THR A 1 191 ? -46.422 13.708 71.630 1.00 84.69 191 THR A O 1
ATOM 1536 N N . THR A 1 192 ? -47.054 13.030 69.589 1.00 84.56 192 THR A N 1
ATOM 1537 C CA . THR A 1 192 ? -48.456 12.794 69.975 1.00 84.56 192 THR A CA 1
ATOM 1538 C C . THR A 1 192 ? -48.593 11.607 70.929 1.00 84.56 192 THR A C 1
ATOM 1540 O O . THR A 1 192 ? -49.290 11.724 71.933 1.00 84.56 192 THR A O 1
ATOM 1543 N N . ALA A 1 193 ? -47.882 10.501 70.697 1.00 83.75 193 ALA A N 1
ATOM 1544 C CA . ALA A 1 193 ? -47.853 9.343 71.588 1.00 83.75 193 ALA A CA 1
ATOM 1545 C C . ALA A 1 193 ? -47.222 9.667 72.948 1.00 83.75 193 ALA A C 1
ATOM 1547 O O . ALA A 1 193 ? -47.742 9.233 73.967 1.00 83.75 193 ALA A O 1
ATOM 1548 N N . GLN A 1 194 ? -46.149 10.461 72.991 1.00 84.00 194 GLN A N 1
ATOM 1549 C CA . GLN A 1 194 ? -45.551 10.972 74.229 1.00 84.00 194 GLN A CA 1
ATOM 1550 C C . GLN A 1 194 ? -46.513 11.911 74.961 1.00 84.00 194 GLN A C 1
ATOM 1552 O O . GLN A 1 194 ? -46.631 11.822 76.180 1.00 84.00 194 GLN A O 1
ATOM 1557 N N . GLY A 1 195 ? -47.242 12.766 74.235 1.00 86.06 195 GLY A N 1
ATOM 1558 C CA . GLY A 1 195 ? -48.314 13.587 74.797 1.00 86.06 195 GLY A CA 1
ATOM 1559 C C . GLY A 1 195 ? -49.412 12.731 75.432 1.00 86.06 195 GLY A C 1
ATOM 1560 O O . GLY A 1 195 ? -49.739 12.918 76.601 1.00 86.06 195 GLY A O 1
ATOM 1561 N N . LEU A 1 196 ? -49.915 11.730 74.703 1.00 84.56 196 LEU A N 1
ATOM 1562 C CA . LEU A 1 196 ? -50.895 10.762 75.207 1.00 84.56 196 LEU A CA 1
ATOM 1563 C C . LEU A 1 196 ? -50.351 9.948 76.387 1.00 84.56 196 LEU A C 1
ATOM 1565 O O . LEU A 1 196 ? -51.083 9.709 77.341 1.00 84.56 196 LEU A O 1
ATOM 1569 N N . HIS A 1 197 ? -49.079 9.546 76.360 1.00 84.12 197 HIS A N 1
ATOM 1570 C CA . HIS A 1 197 ? -48.427 8.844 77.463 1.00 84.12 197 HIS A CA 1
ATOM 1571 C C . HIS A 1 197 ? -48.336 9.729 78.708 1.00 84.12 197 HIS A C 1
ATOM 1573 O O . HIS A 1 197 ? -48.697 9.288 79.793 1.00 84.12 197 HIS A O 1
ATOM 1579 N N . GLY A 1 198 ? -47.971 11.004 78.544 1.00 86.44 198 GLY A N 1
ATOM 1580 C CA . GLY A 1 198 ? -47.988 11.989 79.621 1.00 86.44 198 GLY A CA 1
ATOM 1581 C C . GLY A 1 198 ? -49.384 12.185 80.220 1.00 86.44 198 GLY A C 1
ATOM 1582 O O . GLY A 1 198 ? -49.517 12.258 81.442 1.00 86.44 198 GLY A O 1
ATOM 1583 N N . GLU A 1 199 ? -50.440 12.213 79.399 1.00 84.75 199 GLU A N 1
ATOM 1584 C CA . GLU A 1 199 ? -51.822 12.242 79.903 1.00 84.75 199 GLU A CA 1
ATOM 1585 C C . GLU A 1 199 ? -52.214 10.931 80.606 1.00 84.75 199 GLU A C 1
ATOM 1587 O O . GLU A 1 199 ? -52.820 10.961 81.679 1.00 84.75 199 GLU A O 1
ATOM 1592 N N . LEU A 1 200 ? -51.826 9.771 80.067 1.00 85.88 200 LEU A N 1
ATOM 1593 C CA . LEU A 1 200 ? -52.060 8.469 80.698 1.00 85.88 200 LEU A CA 1
ATOM 1594 C C . LEU A 1 200 ? -51.349 8.347 82.046 1.00 85.88 200 LEU A C 1
ATOM 1596 O O . LEU A 1 200 ? -51.927 7.800 82.983 1.00 85.88 200 LEU A O 1
ATOM 1600 N N . ASP A 1 201 ? -50.134 8.871 82.178 1.00 84.75 201 ASP A N 1
ATOM 1601 C CA . ASP A 1 201 ? -49.392 8.878 83.436 1.00 84.75 201 ASP A CA 1
ATOM 1602 C C . ASP A 1 201 ? -50.027 9.811 84.465 1.00 84.75 201 ASP A C 1
ATOM 1604 O O . ASP A 1 201 ? -50.128 9.449 85.640 1.00 84.75 201 ASP A O 1
ATOM 1608 N N . ARG A 1 202 ? -50.553 10.969 84.042 1.00 87.75 202 ARG A N 1
ATOM 1609 C CA . ARG A 1 202 ? -51.361 11.838 84.916 1.00 87.75 202 ARG A CA 1
ATOM 1610 C C . ARG A 1 202 ? -52.623 11.126 85.400 1.00 87.75 202 ARG A C 1
ATOM 1612 O O . ARG A 1 202 ? -52.933 11.179 86.592 1.00 87.75 202 ARG A O 1
ATOM 1619 N N . VAL A 1 203 ? -53.327 10.418 84.513 1.00 84.94 203 VAL A N 1
ATOM 1620 C CA . VAL A 1 203 ? -54.504 9.607 84.872 1.00 84.94 203 VAL A CA 1
ATOM 1621 C C . VAL A 1 203 ? -54.111 8.467 85.812 1.00 84.94 203 VAL A C 1
ATOM 1623 O O . VAL A 1 203 ? -54.767 8.266 86.833 1.00 84.94 203 VAL A O 1
ATOM 1626 N N . ARG A 1 204 ? -53.014 7.756 85.534 1.00 87.06 204 ARG A N 1
ATOM 1627 C CA . ARG A 1 204 ? -52.480 6.689 86.391 1.00 87.06 204 ARG A CA 1
ATOM 1628 C C . ARG A 1 204 ? -52.126 7.222 87.777 1.00 87.06 204 ARG A C 1
ATOM 1630 O O . ARG A 1 204 ? -52.495 6.599 88.765 1.00 87.06 204 ARG A O 1
ATOM 1637 N N . ALA A 1 205 ? -51.482 8.384 87.871 1.00 84.62 205 ALA A N 1
ATOM 1638 C CA . ALA A 1 205 ? -51.167 9.033 89.140 1.00 84.62 205 ALA A CA 1
ATOM 1639 C C . ALA A 1 205 ? -52.434 9.434 89.912 1.00 84.62 205 ALA A C 1
ATOM 1641 O O . ALA A 1 205 ? -52.501 9.241 91.128 1.00 84.62 205 ALA A O 1
ATOM 1642 N N . LEU A 1 206 ? -53.465 9.937 89.223 1.00 86.31 206 LEU A N 1
ATOM 1643 C CA . LEU A 1 206 ? -54.756 10.255 89.834 1.00 86.31 206 LEU A CA 1
ATOM 1644 C C . LEU A 1 206 ? -55.465 8.998 90.354 1.00 86.31 206 LEU A C 1
ATOM 1646 O O . LEU A 1 206 ? -55.939 9.006 91.490 1.00 86.31 206 LEU A O 1
ATOM 1650 N N . ILE A 1 207 ? -55.492 7.917 89.566 1.00 82.62 207 ILE A N 1
ATOM 1651 C CA . ILE A 1 207 ? -56.039 6.616 89.975 1.00 82.62 207 ILE A CA 1
ATOM 1652 C C . ILE A 1 207 ? -55.275 6.087 91.186 1.00 82.62 207 ILE A C 1
ATOM 1654 O O . ILE A 1 207 ? -55.916 5.733 92.168 1.00 82.62 207 ILE A O 1
ATOM 1658 N N . SER A 1 208 ? -53.939 6.100 91.165 1.00 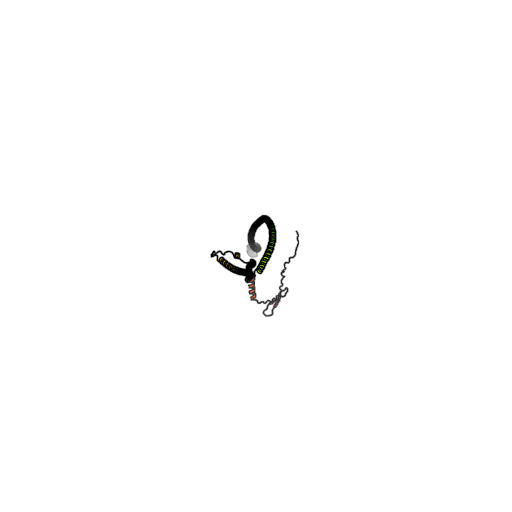81.56 208 SER A N 1
ATOM 1659 C CA . SER A 1 208 ? -53.105 5.683 92.299 1.00 81.56 208 SER A CA 1
ATOM 1660 C C . SER A 1 208 ? -53.382 6.516 93.552 1.00 81.56 208 SER A C 1
ATOM 1662 O O . SER A 1 208 ? -53.501 5.976 94.650 1.00 81.56 208 SER A O 1
ATOM 1664 N N . ARG A 1 209 ? -53.555 7.837 93.413 1.00 82.69 209 ARG A N 1
ATOM 1665 C CA . ARG A 1 209 ? -53.910 8.717 94.535 1.00 82.69 209 ARG A CA 1
ATOM 1666 C C . ARG A 1 209 ? -55.305 8.401 95.072 1.00 82.69 209 ARG A C 1
ATOM 1668 O O . ARG A 1 209 ? -55.496 8.314 96.281 1.00 82.69 209 ARG A O 1
ATOM 1675 N N . MET A 1 210 ? -56.274 8.186 94.186 1.00 75.06 210 MET A N 1
ATOM 1676 C CA . MET A 1 210 ? -57.628 7.787 94.564 1.00 75.06 210 MET A CA 1
ATOM 1677 C C . MET A 1 210 ? -57.671 6.399 95.204 1.00 75.06 210 MET A C 1
ATOM 1679 O O . MET A 1 210 ? -58.403 6.209 96.173 1.00 75.06 210 MET A O 1
ATOM 1683 N N . SER A 1 211 ? -56.887 5.439 94.711 1.00 73.12 211 SER A N 1
ATOM 1684 C CA . SER A 1 211 ? -56.788 4.107 95.301 1.00 73.12 211 SER A CA 1
ATOM 1685 C C . SER A 1 211 ? -56.113 4.160 96.663 1.00 73.12 211 SER A C 1
ATOM 1687 O O . SER A 1 211 ? -56.629 3.546 97.585 1.00 73.12 211 SER A O 1
ATOM 1689 N N . CYS A 1 212 ? -55.039 4.940 96.838 1.00 74.62 212 CYS A N 1
ATOM 1690 C CA . CYS A 1 212 ? -54.426 5.159 98.151 1.00 74.62 212 CYS A CA 1
ATOM 1691 C C . CYS A 1 212 ? -55.422 5.782 99.134 1.00 74.62 212 CYS A C 1
ATOM 1693 O O . CYS A 1 212 ? -55.574 5.273 100.239 1.00 74.62 212 CYS A O 1
ATOM 1695 N N . ASN A 1 213 ? -56.173 6.805 98.715 1.00 75.69 213 ASN A N 1
ATOM 1696 C CA . ASN A 1 213 ? -57.205 7.419 99.554 1.00 75.69 213 ASN A CA 1
ATOM 1697 C C . ASN A 1 213 ? -58.329 6.426 99.904 1.00 75.69 213 ASN A C 1
ATOM 1699 O O . ASN A 1 213 ? -58.795 6.390 101.041 1.00 75.69 213 ASN A O 1
ATOM 1703 N N . ARG A 1 214 ? -58.751 5.583 98.950 1.00 68.56 214 ARG A N 1
ATOM 1704 C CA . ARG A 1 214 ? -59.770 4.546 99.171 1.00 68.56 214 ARG A CA 1
ATOM 1705 C C . ARG A 1 214 ? -59.266 3.438 100.099 1.00 68.56 214 ARG A C 1
ATOM 1707 O O . ARG A 1 214 ? -60.014 2.998 100.963 1.00 68.56 214 ARG A O 1
ATOM 1714 N N . VAL A 1 215 ? -58.010 3.018 99.955 1.00 73.50 215 VAL A N 1
ATOM 1715 C CA . VAL A 1 215 ? -57.350 2.052 100.846 1.00 73.50 215 VAL A CA 1
ATOM 1716 C C . VAL A 1 215 ? -57.185 2.644 102.244 1.00 73.50 215 VAL A C 1
ATOM 1718 O O . VAL A 1 215 ? -57.477 1.958 103.212 1.00 73.50 215 VAL A O 1
ATOM 1721 N N . GLN A 1 216 ? -56.814 3.917 102.376 1.00 74.31 216 GLN A N 1
ATOM 1722 C CA . GLN A 1 216 ? -56.715 4.591 103.672 1.00 74.31 216 GLN A CA 1
ATOM 1723 C C . GLN A 1 216 ? -58.079 4.679 104.375 1.00 74.31 216 GLN A C 1
ATOM 1725 O O . GLN A 1 216 ? -58.176 4.353 105.555 1.00 74.31 216 GLN A O 1
ATOM 1730 N N . ALA A 1 217 ? -59.147 5.026 103.648 1.00 71.12 217 ALA A N 1
ATOM 1731 C CA . ALA A 1 217 ? -60.509 5.012 104.184 1.00 71.12 217 ALA A CA 1
ATOM 1732 C C . ALA A 1 217 ? -60.954 3.599 104.609 1.00 71.12 217 ALA A C 1
ATOM 1734 O O . ALA A 1 217 ? -61.530 3.430 105.684 1.00 71.12 217 ALA A O 1
ATOM 1735 N N . LEU A 1 218 ? -60.634 2.575 103.806 1.00 69.50 218 LEU A N 1
ATOM 1736 C CA . LEU A 1 218 ? -60.898 1.177 104.152 1.00 69.50 218 LEU A CA 1
ATOM 1737 C C . LEU A 1 218 ? -60.117 0.742 105.396 1.00 69.50 218 LEU A C 1
ATOM 1739 O O . LEU A 1 218 ? -60.709 0.133 106.279 1.00 69.50 218 LEU A O 1
ATOM 1743 N N . MET A 1 219 ? -58.839 1.107 105.517 1.00 69.69 219 MET A N 1
ATOM 1744 C CA . MET A 1 219 ? -58.004 0.795 106.682 1.00 69.69 219 MET A CA 1
ATOM 1745 C C . MET A 1 219 ? -58.561 1.411 107.971 1.00 69.69 219 MET A C 1
ATOM 1747 O O . MET A 1 219 ? -58.621 0.717 108.981 1.00 69.69 219 MET A O 1
ATOM 1751 N N . CYS A 1 220 ? -59.035 2.662 107.936 1.00 72.81 220 CYS A N 1
ATOM 1752 C CA . CYS A 1 220 ? -59.689 3.298 109.087 1.00 72.81 220 CYS A CA 1
ATOM 1753 C C . CYS A 1 220 ? -61.020 2.619 109.461 1.00 72.81 220 CYS A C 1
ATOM 1755 O O . CYS A 1 220 ? -61.306 2.424 110.641 1.00 72.81 220 CYS A O 1
ATOM 1757 N N . SER A 1 221 ? -61.823 2.210 108.471 1.00 70.94 221 SER A N 1
ATOM 1758 C CA . SER A 1 221 ? -63.053 1.446 108.736 1.00 70.94 221 SER A CA 1
ATOM 1759 C C . SER A 1 221 ? -62.764 0.031 109.259 1.00 70.94 221 SER A C 1
ATOM 1761 O O . SER A 1 221 ? -63.477 -0.476 110.119 1.00 70.94 221 SER A O 1
ATOM 1763 N N . GLN A 1 222 ? -61.680 -0.596 108.790 1.00 76.25 222 GLN A N 1
ATOM 1764 C CA . GLN A 1 222 ? -61.256 -1.929 109.205 1.00 76.25 222 GLN A CA 1
ATOM 1765 C C . GLN A 1 222 ? -60.670 -1.924 110.620 1.00 76.25 222 GLN A C 1
ATOM 1767 O O . GLN A 1 222 ? -60.900 -2.872 111.365 1.00 76.25 222 GLN A O 1
ATOM 1772 N N . SER A 1 223 ? -59.939 -0.877 111.018 1.00 73.44 223 SER A N 1
ATOM 1773 C CA . SER A 1 223 ? -59.488 -0.729 112.406 1.00 73.44 223 SER A CA 1
ATOM 1774 C C . SER A 1 223 ? -60.663 -0.532 113.361 1.00 73.44 223 SER A C 1
ATOM 1776 O O . SER A 1 223 ? -60.686 -1.175 114.402 1.00 73.44 223 SER A O 1
ATOM 1778 N N . GLN A 1 224 ? -61.672 0.260 112.975 1.00 73.38 224 GLN A N 1
ATOM 1779 C CA . GLN A 1 224 ? -62.916 0.376 113.747 1.00 73.38 224 GLN A CA 1
ATOM 1780 C C . GLN A 1 224 ? -63.666 -0.960 113.842 1.00 73.38 224 GLN A C 1
ATOM 1782 O O . GLN A 1 224 ? -64.165 -1.305 114.907 1.00 73.38 224 GLN A O 1
ATOM 1787 N N . ALA A 1 225 ? -63.711 -1.750 112.764 1.00 69.69 225 ALA A N 1
ATOM 1788 C CA . ALA A 1 225 ? -64.322 -3.079 112.799 1.00 69.69 225 ALA A CA 1
ATOM 1789 C C . ALA A 1 225 ? -63.575 -4.041 113.738 1.00 69.69 225 ALA A C 1
ATOM 1791 O O . ALA A 1 225 ? -64.220 -4.757 114.496 1.00 69.69 225 ALA A O 1
ATOM 1792 N N . LYS A 1 226 ? -62.234 -4.023 113.739 1.00 77.62 226 LYS A N 1
ATOM 1793 C CA . LYS A 1 226 ? -61.420 -4.820 114.674 1.00 77.62 226 LYS A CA 1
ATOM 1794 C C . LYS A 1 226 ? -61.636 -4.414 116.129 1.00 77.62 226 LYS A C 1
ATOM 1796 O O . LYS A 1 226 ? -61.732 -5.281 116.985 1.00 77.62 226 LYS A O 1
ATOM 1801 N N . GLU A 1 227 ? -61.746 -3.119 116.405 1.00 79.25 227 GLU A N 1
ATOM 1802 C CA . GLU A 1 227 ? -62.029 -2.614 117.752 1.00 79.25 227 GLU A CA 1
ATOM 1803 C C . GLU A 1 227 ? -63.398 -3.110 118.247 1.00 79.25 227 GLU A C 1
ATOM 1805 O O . GLU A 1 227 ? -63.500 -3.667 119.338 1.00 79.25 227 GLU A O 1
ATOM 1810 N N . VAL A 1 228 ? -64.426 -3.047 117.393 1.00 76.44 228 VAL A N 1
ATOM 1811 C CA . VAL A 1 228 ? -65.754 -3.610 117.689 1.00 76.44 228 VAL A CA 1
ATOM 1812 C C . VAL A 1 228 ? -65.717 -5.141 117.811 1.00 76.44 228 VAL A C 1
ATOM 1814 O O . VAL A 1 228 ? -66.423 -5.700 118.646 1.00 76.44 228 VAL A O 1
ATOM 1817 N N . GLU A 1 229 ? -64.903 -5.849 117.023 1.00 72.56 229 GLU A N 1
ATOM 1818 C CA . GLU A 1 229 ? -64.701 -7.302 117.158 1.00 72.56 229 GLU A CA 1
ATOM 1819 C C . GLU A 1 229 ? -64.025 -7.674 118.483 1.00 72.56 229 GLU A C 1
ATOM 1821 O O . GLU A 1 229 ? -64.412 -8.661 119.113 1.00 72.56 229 GLU A O 1
ATOM 1826 N N . GLU A 1 230 ? -63.042 -6.900 118.939 1.00 79.25 230 GLU A N 1
ATOM 1827 C CA . GLU A 1 230 ? -62.394 -7.086 120.239 1.00 79.25 230 GLU A CA 1
ATOM 1828 C C . GLU A 1 230 ? -63.360 -6.790 121.391 1.00 79.25 230 GLU A C 1
ATOM 1830 O O . GLU A 1 230 ? -63.404 -7.544 122.366 1.00 79.25 230 GLU A O 1
ATOM 1835 N N . GLU A 1 231 ? -64.182 -5.745 121.276 1.00 80.75 231 GLU A N 1
ATOM 1836 C CA . GLU A 1 231 ? -65.264 -5.473 122.225 1.00 80.75 231 GLU A CA 1
ATOM 1837 C C . GLU A 1 231 ? -66.309 -6.594 122.234 1.00 80.75 231 GLU A C 1
ATOM 1839 O O . GLU A 1 231 ? -66.698 -7.062 123.303 1.00 80.75 231 GLU A O 1
ATOM 1844 N N . ASN A 1 232 ? -66.704 -7.104 121.066 1.00 78.62 232 ASN A N 1
ATOM 1845 C CA . ASN A 1 232 ? -67.610 -8.246 120.947 1.00 78.62 232 ASN A CA 1
ATOM 1846 C C . ASN A 1 232 ? -66.982 -9.517 121.535 1.00 78.62 232 ASN A C 1
ATOM 1848 O O . ASN A 1 232 ? -67.657 -10.281 122.214 1.00 78.62 232 ASN A O 1
ATOM 1852 N N . SER A 1 233 ? -65.674 -9.714 121.369 1.00 76.56 233 SER A N 1
ATOM 1853 C CA . SER A 1 233 ? -64.939 -10.827 121.979 1.00 76.56 233 SER A CA 1
ATOM 1854 C C . SER A 1 233 ? -64.889 -10.711 123.505 1.00 76.56 233 SER A C 1
ATOM 1856 O O . SER A 1 233 ? -65.070 -11.710 124.200 1.00 76.56 233 SER A O 1
ATOM 1858 N N . LYS A 1 234 ? -64.712 -9.498 124.047 1.00 81.69 234 LYS A N 1
ATOM 1859 C CA . LYS A 1 234 ? -64.782 -9.228 125.494 1.00 81.69 234 LYS A CA 1
ATOM 1860 C C . LYS A 1 234 ? -66.193 -9.445 126.043 1.00 81.69 234 LYS A C 1
ATOM 1862 O O . LYS A 1 234 ? -66.344 -10.116 127.061 1.00 81.69 234 LYS A O 1
ATOM 1867 N N . LEU A 1 235 ? -67.222 -8.952 125.353 1.00 80.25 235 LEU A N 1
ATOM 1868 C CA . LEU A 1 235 ? -68.626 -9.190 125.704 1.00 80.25 235 LEU A CA 1
ATOM 1869 C C . LEU A 1 235 ? -68.985 -10.678 125.598 1.00 80.25 235 LEU A C 1
ATOM 1871 O O . LEU A 1 235 ? -69.670 -11.205 126.467 1.00 80.25 235 LEU A O 1
ATOM 1875 N N . GLN A 1 236 ? -68.482 -11.392 124.588 1.00 76.75 236 GLN A N 1
ATOM 1876 C CA . GLN A 1 236 ? -68.623 -12.844 124.485 1.00 76.75 236 GLN A CA 1
ATOM 1877 C C . GLN A 1 236 ? -67.946 -13.564 125.646 1.00 76.75 236 GLN A C 1
ATOM 1879 O O . GLN A 1 236 ? -68.486 -14.562 126.117 1.00 76.75 236 GLN A O 1
ATOM 1884 N N . LEU A 1 237 ? -66.787 -13.093 126.110 1.00 78.88 237 LEU A N 1
ATOM 1885 C CA . LEU A 1 237 ? -66.133 -13.656 127.287 1.00 78.88 237 LEU A CA 1
ATOM 1886 C C . LEU A 1 237 ? -66.987 -13.434 128.539 1.00 78.88 237 LEU A C 1
ATOM 1888 O O . LEU A 1 237 ? -67.234 -14.388 129.262 1.00 78.88 237 LEU A O 1
ATOM 1892 N N . GLN A 1 238 ? -67.543 -12.235 128.723 1.00 76.69 238 GLN A N 1
ATOM 1893 C CA . GLN A 1 238 ? -68.477 -11.949 129.818 1.00 76.69 238 GLN A CA 1
ATOM 1894 C C . GLN A 1 238 ? -69.743 -12.812 129.741 1.00 76.69 238 GLN A C 1
ATOM 1896 O O . GLN A 1 238 ? -70.210 -13.323 130.753 1.00 76.69 238 GLN A O 1
ATOM 1901 N N . VAL A 1 239 ? -70.293 -13.034 128.541 1.00 76.06 239 VAL A N 1
ATOM 1902 C CA . VAL A 1 239 ? -71.430 -13.946 128.329 1.00 76.06 239 VAL A CA 1
ATOM 1903 C C . VAL A 1 239 ? -71.035 -15.394 128.604 1.00 76.06 239 VAL A C 1
ATOM 1905 O O . VAL A 1 239 ? -71.870 -16.161 129.083 1.00 76.06 239 VAL A O 1
ATOM 1908 N N . LYS A 1 240 ? -69.796 -15.794 128.300 1.00 78.81 240 LYS A N 1
ATOM 1909 C CA . LYS A 1 240 ? -69.274 -17.121 128.640 1.00 78.81 240 LYS A CA 1
ATOM 1910 C C . LYS A 1 240 ? -69.116 -17.274 130.142 1.00 78.81 240 LYS A C 1
ATOM 1912 O O . LYS A 1 240 ? -69.659 -18.235 130.651 1.00 78.81 240 LYS A O 1
ATOM 1917 N N . GLU A 1 241 ? -68.495 -16.326 130.835 1.00 77.69 241 GLU A N 1
ATOM 1918 C CA . GLU A 1 241 ? -68.342 -16.322 132.295 1.00 77.69 241 GLU A CA 1
ATOM 1919 C C . GLU A 1 241 ? -69.702 -16.340 132.994 1.00 77.69 241 GLU A C 1
ATOM 1921 O O . GLU A 1 241 ? -69.943 -17.202 133.832 1.00 77.69 241 GLU A O 1
ATOM 1926 N N . LEU A 1 242 ? -70.642 -15.490 132.569 1.00 74.56 242 LEU A N 1
ATOM 1927 C CA . LEU A 1 242 ? -72.019 -15.521 133.062 1.00 74.56 242 LEU A CA 1
ATOM 1928 C C . LEU A 1 242 ? -72.699 -16.856 132.753 1.00 74.56 242 LEU A C 1
ATOM 1930 O O . LEU A 1 242 ? -73.388 -17.392 133.611 1.00 74.56 242 LEU A O 1
ATOM 1934 N N . ASN A 1 243 ? -72.520 -17.429 131.558 1.00 76.00 243 ASN A N 1
ATOM 1935 C CA . ASN A 1 243 ? -73.039 -18.765 131.251 1.00 76.00 243 ASN A CA 1
ATOM 1936 C C . ASN A 1 243 ? -72.362 -19.860 132.074 1.00 76.00 243 ASN A C 1
ATOM 1938 O O . ASN A 1 243 ? -73.021 -20.836 132.404 1.00 76.00 243 ASN A O 1
ATOM 1942 N N . GLU A 1 244 ? -71.077 -19.739 132.383 1.00 77.81 244 GLU A N 1
ATOM 1943 C CA . GLU A 1 244 ? -70.333 -20.638 133.261 1.00 77.81 244 GLU A CA 1
ATOM 1944 C C . GLU A 1 244 ? -70.901 -20.542 134.677 1.00 77.81 244 GLU A C 1
ATOM 1946 O O . GLU A 1 244 ? -71.160 -21.564 135.299 1.00 77.81 244 GLU A O 1
ATOM 1951 N N . GLU A 1 245 ? -71.194 -19.331 135.153 1.00 69.94 245 GLU A N 1
ATOM 1952 C CA . GLU A 1 245 ? -71.869 -19.084 136.424 1.00 69.94 245 GLU A CA 1
ATOM 1953 C C . GLU A 1 245 ? -73.304 -19.623 136.422 1.00 69.94 245 GLU A C 1
ATOM 1955 O O . GLU A 1 245 ? -73.709 -20.282 137.380 1.00 69.94 245 GLU A O 1
ATOM 1960 N N . TYR A 1 246 ? -74.076 -19.413 135.349 1.00 70.44 246 TYR A N 1
ATOM 1961 C CA . TYR A 1 246 ? -75.413 -19.990 135.184 1.00 70.44 246 TYR A CA 1
ATOM 1962 C C . TYR A 1 246 ? -75.350 -21.514 135.114 1.00 70.44 246 TYR A C 1
ATOM 1964 O O . TYR A 1 246 ? -76.176 -22.173 135.737 1.00 70.44 246 TYR A O 1
ATOM 1972 N N . ARG A 1 247 ? -74.370 -22.093 134.411 1.00 75.31 247 ARG A N 1
ATOM 1973 C CA . ARG A 1 247 ? -74.130 -23.541 134.363 1.00 75.31 247 ARG A CA 1
ATOM 1974 C C . ARG A 1 247 ? -73.702 -24.070 135.721 1.00 75.31 247 ARG A C 1
ATOM 1976 O O . ARG A 1 247 ? -74.218 -25.099 136.125 1.00 75.31 247 ARG A O 1
ATOM 1983 N N . ALA A 1 248 ? -72.831 -23.382 136.451 1.00 70.62 248 ALA A N 1
ATOM 1984 C CA . ALA A 1 248 ? -72.411 -23.771 137.791 1.00 70.62 248 ALA A CA 1
ATOM 1985 C C . ALA A 1 248 ? -73.590 -23.720 138.769 1.00 70.62 248 ALA A C 1
ATOM 1987 O O . ALA A 1 248 ? -73.798 -24.675 139.514 1.00 70.62 248 ALA A O 1
ATOM 1988 N N . ARG A 1 249 ? -74.424 -22.672 138.704 1.00 71.12 249 ARG A N 1
ATOM 1989 C CA . ARG A 1 249 ? -75.683 -22.587 139.461 1.00 71.12 249 ARG A CA 1
ATOM 1990 C C . ARG A 1 249 ? -76.667 -23.678 139.055 1.00 71.12 249 ARG A C 1
ATOM 1992 O O . ARG A 1 249 ? -77.211 -24.317 139.940 1.00 71.12 249 ARG A O 1
ATOM 1999 N N . LEU A 1 250 ? -76.860 -23.943 137.760 1.00 72.50 250 LEU A N 1
ATOM 2000 C CA . LEU A 1 250 ? -77.706 -25.036 137.261 1.00 72.50 250 LEU A CA 1
ATOM 2001 C C . LEU A 1 250 ? -77.186 -26.398 137.707 1.00 72.50 250 LEU A C 1
ATOM 2003 O O . LEU A 1 250 ? -77.978 -27.247 138.077 1.00 72.50 250 LEU A O 1
ATOM 2007 N N . VAL A 1 251 ? -75.875 -26.616 137.717 1.00 69.81 251 VAL A N 1
ATOM 2008 C CA . VAL A 1 251 ? -75.269 -27.854 138.212 1.00 69.81 251 VAL A CA 1
ATOM 2009 C C . VAL A 1 251 ? -75.416 -27.955 139.730 1.00 69.81 251 VAL A C 1
ATOM 2011 O O . VAL A 1 251 ? -75.649 -29.055 140.213 1.00 69.81 251 VAL A O 1
ATOM 2014 N N . CYS A 1 252 ? -75.330 -26.859 140.492 1.00 62.75 252 CYS A N 1
ATOM 2015 C CA . CYS A 1 252 ? -75.702 -26.857 141.910 1.00 62.75 252 CYS A CA 1
ATOM 2016 C C . CYS A 1 252 ? -77.192 -27.162 142.084 1.00 62.75 252 CYS A C 1
ATOM 2018 O O . CYS A 1 252 ? -77.502 -28.066 142.834 1.00 62.75 252 CYS A O 1
ATOM 2020 N N . TYR A 1 253 ? -78.099 -26.554 141.314 1.00 72.00 253 TYR A N 1
ATOM 2021 C CA . TYR A 1 253 ? -79.532 -26.864 141.369 1.00 72.00 253 TYR A CA 1
ATOM 2022 C C . TYR A 1 253 ? -79.857 -28.302 140.955 1.00 72.00 253 TYR A C 1
ATOM 2024 O O . TYR A 1 253 ? -80.700 -28.927 141.578 1.00 72.00 253 TYR A O 1
ATOM 2032 N N . VAL A 1 254 ? -79.197 -28.856 139.934 1.00 67.94 254 VAL A N 1
ATOM 2033 C CA . VAL A 1 254 ? -79.371 -30.251 139.490 1.00 67.94 254 VAL A CA 1
ATOM 2034 C C . VAL A 1 254 ? -78.756 -31.223 140.498 1.00 67.94 254 VAL A C 1
ATOM 2036 O O . VAL A 1 254 ? -79.289 -32.308 140.700 1.00 67.94 254 VAL A O 1
ATOM 2039 N N . ARG A 1 255 ? -77.669 -30.840 141.173 1.00 67.50 255 ARG A N 1
ATOM 2040 C CA . ARG A 1 255 ? -77.064 -31.615 142.265 1.00 67.50 255 ARG A CA 1
ATOM 2041 C C . ARG A 1 255 ? -77.892 -31.544 143.543 1.00 67.50 255 ARG A C 1
ATOM 2043 O O . ARG A 1 255 ? -78.054 -32.568 144.187 1.00 67.50 255 ARG A O 1
ATOM 2050 N N . ASP A 1 256 ? -78.458 -30.386 143.861 1.00 58.84 256 ASP A N 1
ATOM 2051 C CA . ASP A 1 256 ? -79.419 -30.198 144.943 1.00 58.84 256 ASP A CA 1
ATOM 2052 C C . ASP A 1 256 ? -80.694 -30.986 144.625 1.00 58.84 256 ASP A C 1
ATOM 2054 O O . ASP A 1 256 ? -81.173 -31.696 145.491 1.00 58.84 256 ASP A O 1
ATOM 2058 N N . LEU A 1 257 ? -81.191 -30.984 143.380 1.00 64.31 257 LEU A N 1
ATOM 2059 C CA . LEU A 1 257 ? -82.290 -31.851 142.925 1.00 64.31 257 LEU A CA 1
ATOM 2060 C C . LEU A 1 257 ? -81.930 -33.338 143.033 1.00 64.31 257 LEU A C 1
ATOM 2062 O O . LEU A 1 257 ? -82.760 -34.117 143.482 1.00 64.31 257 LEU A O 1
ATOM 2066 N N . SER A 1 258 ? -80.703 -33.737 142.685 1.00 63.84 258 SER A N 1
ATOM 2067 C CA . SER A 1 258 ? -80.216 -35.108 142.893 1.00 63.84 258 SER A CA 1
ATOM 2068 C C . SER A 1 258 ? -80.139 -35.460 144.385 1.00 63.84 258 SER A C 1
ATOM 2070 O O . SER A 1 258 ? -80.517 -36.561 144.753 1.00 63.84 258 SER A O 1
ATOM 2072 N N . GLY A 1 259 ? -79.733 -34.527 145.255 1.00 59.22 259 GLY A N 1
ATOM 2073 C CA . GLY A 1 259 ? -79.690 -34.709 146.712 1.00 59.22 259 GLY A CA 1
ATOM 2074 C C . GLY A 1 259 ? -81.066 -34.668 147.391 1.00 59.22 259 GLY A C 1
ATOM 2075 O O . GLY A 1 259 ? -81.293 -35.381 148.362 1.00 59.22 259 GLY A O 1
ATOM 2076 N N . TYR A 1 260 ? -82.013 -33.886 146.862 1.00 56.88 260 TYR A N 1
ATOM 2077 C CA . TYR A 1 260 ? -83.422 -33.895 147.265 1.00 56.88 260 TYR A CA 1
ATOM 2078 C C . TYR A 1 260 ? -84.119 -35.188 146.810 1.00 56.88 260 TYR A C 1
ATOM 2080 O O . TYR A 1 260 ? -84.952 -35.703 147.549 1.00 56.88 260 TYR A O 1
ATOM 2088 N N . LEU A 1 261 ? -83.764 -35.742 145.642 1.00 57.91 261 LEU A N 1
ATOM 2089 C CA . LEU A 1 261 ? -84.271 -37.032 145.147 1.00 57.91 261 LEU A CA 1
ATOM 2090 C C . LEU A 1 261 ? -83.623 -38.244 145.838 1.00 57.91 261 LEU A C 1
ATOM 2092 O O . LEU A 1 261 ? -84.269 -39.281 145.937 1.00 57.91 261 LEU A O 1
ATOM 2096 N N . ASP A 1 262 ? -82.410 -38.106 146.379 1.00 60.41 262 ASP A N 1
ATOM 2097 C CA . ASP A 1 262 ? -81.811 -39.102 147.281 1.00 60.41 262 ASP A CA 1
ATOM 2098 C C . ASP A 1 262 ? -82.350 -38.987 148.731 1.00 60.41 262 ASP A C 1
ATOM 2100 O O . ASP A 1 262 ? -82.235 -39.932 149.510 1.00 60.41 262 ASP A O 1
ATOM 2104 N N . GLY A 1 263 ? -82.952 -37.845 149.109 1.00 58.41 263 GLY A N 1
ATOM 2105 C CA . GLY A 1 263 ? -83.459 -37.555 150.462 1.00 58.41 263 GLY A CA 1
ATOM 2106 C C . GLY A 1 263 ? -84.981 -37.668 150.666 1.00 58.41 263 GLY A C 1
ATOM 2107 O O . GLY A 1 263 ? -85.431 -37.757 151.808 1.00 58.41 263 GLY A O 1
ATOM 2108 N N . LEU A 1 264 ? -85.788 -37.686 149.598 1.00 48.47 264 LEU A N 1
ATOM 2109 C CA . LEU A 1 264 ? -87.231 -37.958 149.645 1.00 48.47 264 LEU A CA 1
ATOM 2110 C C . LEU A 1 264 ? -87.538 -39.323 149.023 1.00 48.47 264 LEU A C 1
ATOM 2112 O O . LEU A 1 264 ? -87.766 -39.426 147.821 1.00 48.47 264 LEU A O 1
ATOM 2116 N N . GLY A 1 265 ? -87.636 -40.356 149.857 1.00 45.16 265 GLY A N 1
ATOM 2117 C CA . GLY A 1 265 ? -88.278 -41.601 149.441 1.00 45.16 265 GLY A CA 1
ATOM 2118 C C . GLY A 1 265 ? -87.752 -42.848 150.122 1.00 45.16 265 GLY A C 1
ATOM 2119 O O . GLY A 1 265 ? -87.143 -43.702 149.486 1.00 45.16 265 GLY A O 1
ATOM 2120 N N . ASP A 1 266 ? -88.077 -42.994 151.403 1.00 50.88 266 ASP A N 1
ATOM 2121 C CA . ASP A 1 266 ? -88.338 -44.313 151.972 1.00 50.88 266 ASP A CA 1
ATOM 2122 C C . ASP A 1 266 ? -89.416 -44.991 151.086 1.00 50.88 266 ASP A C 1
ATOM 2124 O O . ASP A 1 266 ? -90.580 -44.589 151.107 1.00 50.88 266 ASP A O 1
ATOM 2128 N N . GLY A 1 267 ? -89.020 -45.953 150.237 1.00 49.78 267 GLY A N 1
ATOM 2129 C CA . GLY A 1 267 ? -89.933 -46.821 149.473 1.00 49.78 267 GLY A CA 1
ATOM 2130 C C . GLY A 1 267 ? -89.782 -46.876 147.934 1.00 49.78 267 GLY A C 1
ATOM 2131 O O . GLY A 1 267 ? -90.494 -46.184 147.220 1.00 49.78 267 GLY A O 1
ATOM 2132 N N . GLN A 1 268 ? -88.996 -47.863 147.455 1.00 46.00 268 GLN A N 1
ATOM 2133 C CA . GLN A 1 268 ? -89.201 -48.707 146.241 1.00 46.00 268 GLN A CA 1
ATOM 2134 C C . GLN A 1 268 ? -88.580 -48.332 144.842 1.00 46.00 268 GLN A C 1
ATOM 2136 O O . GLN A 1 268 ? -89.157 -47.577 144.072 1.00 46.00 268 GLN A O 1
ATOM 2141 N N . ALA A 1 269 ? -87.498 -49.072 144.477 1.00 45.19 269 ALA A N 1
ATOM 2142 C CA . ALA A 1 269 ? -86.947 -49.522 143.152 1.00 45.19 269 ALA A CA 1
ATOM 2143 C C . ALA A 1 269 ? -86.050 -48.620 142.215 1.00 45.19 269 ALA A C 1
ATOM 2145 O O . ALA A 1 269 ? -86.414 -47.485 141.935 1.00 45.19 269 ALA A O 1
ATOM 2146 N N . PRO A 1 270 ? -84.935 -49.147 141.606 1.00 54.28 270 PRO A N 1
ATOM 2147 C CA . PRO A 1 270 ? -84.068 -48.449 140.617 1.00 54.28 270 PRO A CA 1
ATOM 2148 C C . PRO A 1 270 ? -84.070 -49.042 139.169 1.00 54.28 270 PRO A C 1
ATOM 2150 O O . PRO A 1 270 ? -83.939 -50.254 139.017 1.00 54.28 270 PRO A O 1
ATOM 2153 N N . SER A 1 271 ? -84.121 -48.231 138.082 1.00 56.28 271 SER A N 1
ATOM 2154 C CA . SER A 1 271 ? -83.831 -48.707 136.689 1.00 56.28 271 SER A CA 1
ATOM 2155 C C . SER A 1 271 ? -83.514 -47.662 135.577 1.00 56.28 271 SER A C 1
ATOM 2157 O O . SER A 1 271 ? -83.083 -48.074 134.498 1.00 56.28 271 SER A O 1
ATOM 2159 N N . GLU A 1 272 ? -83.683 -46.342 135.726 1.00 56.06 272 GLU A N 1
ATOM 2160 C CA . GLU A 1 272 ? -83.677 -45.442 134.539 1.00 56.06 272 GLU A CA 1
ATOM 2161 C C . GLU A 1 272 ? -82.332 -44.775 134.154 1.00 56.06 272 GLU A C 1
ATOM 2163 O O . GLU A 1 272 ? -82.141 -44.396 132.999 1.00 56.06 272 GLU A O 1
ATOM 2168 N N . GLY A 1 273 ? -81.338 -44.695 135.043 1.00 59.69 273 GLY A N 1
ATOM 2169 C CA . GLY A 1 273 ? -80.158 -43.826 134.847 1.00 59.69 273 GLY A CA 1
ATOM 2170 C C . GLY A 1 273 ? -79.077 -44.249 133.824 1.00 59.69 273 GLY A C 1
ATOM 2171 O O . GLY A 1 273 ? -78.162 -43.472 133.551 1.00 59.69 273 GLY A O 1
ATOM 2172 N N . ALA A 1 274 ? -79.103 -45.458 133.250 1.00 62.62 274 ALA A N 1
ATOM 2173 C CA . ALA A 1 274 ? -77.972 -45.983 132.459 1.00 62.62 274 ALA A CA 1
ATOM 2174 C C . ALA A 1 274 ? -78.026 -45.686 130.943 1.00 62.62 274 ALA A C 1
ATOM 2176 O O . ALA A 1 274 ? -76.982 -45.557 130.305 1.00 62.62 274 ALA A O 1
ATOM 2177 N N . LYS A 1 275 ? -79.220 -45.548 130.353 1.00 65.00 275 LYS A N 1
ATOM 2178 C CA . LYS A 1 275 ? -79.416 -45.454 128.887 1.00 65.00 275 LYS A CA 1
ATOM 2179 C C . LYS A 1 275 ? -78.920 -44.142 128.272 1.00 65.00 275 LYS A C 1
ATOM 2181 O O . LYS A 1 275 ? -78.621 -44.087 127.086 1.00 65.00 275 LYS A O 1
ATOM 2186 N N . VAL A 1 276 ? -78.816 -43.092 129.081 1.00 64.75 276 VAL A N 1
ATOM 2187 C CA . VAL A 1 276 ? -78.491 -41.735 128.618 1.00 64.75 276 VAL A CA 1
ATOM 2188 C C . VAL A 1 276 ? -77.019 -41.594 128.189 1.00 64.75 276 VAL A C 1
ATOM 2190 O O . VAL A 1 276 ? -76.693 -40.712 127.403 1.00 64.75 276 VAL A O 1
ATOM 2193 N N . ARG A 1 277 ? -76.114 -42.478 128.632 1.00 67.19 277 ARG A N 1
ATOM 2194 C CA . ARG A 1 277 ? -74.666 -42.334 128.381 1.00 67.19 277 ARG A CA 1
ATOM 2195 C C . ARG A 1 277 ? -74.193 -42.795 126.996 1.00 67.19 277 ARG A C 1
ATOM 2197 O O . ARG A 1 277 ? -73.379 -42.119 126.384 1.00 67.19 277 ARG A O 1
ATOM 2204 N N . THR A 1 278 ? -74.700 -43.903 126.469 1.00 71.19 278 THR A N 1
ATOM 2205 C CA . THR A 1 278 ? -74.188 -44.544 125.237 1.00 71.19 278 THR A CA 1
ATOM 2206 C C . THR A 1 278 ? -74.473 -43.776 123.946 1.00 71.19 278 THR A C 1
ATOM 2208 O O . THR A 1 278 ? -73.737 -43.913 122.973 1.00 71.19 278 THR A O 1
ATOM 2211 N N . PHE A 1 279 ? -75.523 -42.959 123.913 1.00 77.44 279 PHE A N 1
ATOM 2212 C CA . PHE A 1 279 ? -75.905 -42.203 122.717 1.00 77.44 279 PHE A CA 1
ATOM 2213 C C . PHE A 1 279 ? -74.864 -41.142 122.321 1.00 77.44 279 PHE A C 1
ATOM 2215 O O . PHE A 1 279 ? -74.669 -40.855 121.141 1.00 77.44 279 PHE A O 1
ATOM 2222 N N . VAL A 1 280 ? -74.161 -40.583 123.306 1.00 80.06 280 VAL A N 1
ATOM 2223 C CA . VAL A 1 280 ? -73.208 -39.486 123.098 1.00 80.06 280 VAL A CA 1
ATOM 2224 C C . VAL A 1 280 ? -71.942 -39.953 122.362 1.00 80.06 280 VAL A C 1
ATOM 2226 O O . VAL A 1 280 ? -71.393 -39.206 121.557 1.00 80.06 280 VAL A O 1
ATOM 2229 N N . GLU A 1 281 ? -71.506 -41.198 122.564 1.00 70.56 281 GLU A N 1
ATOM 2230 C CA . GLU A 1 281 ? -70.253 -41.728 122.001 1.00 70.56 281 GLU A CA 1
ATOM 2231 C C . GLU A 1 281 ? -70.315 -41.949 120.472 1.00 70.56 281 GLU A C 1
ATOM 2233 O O . GLU A 1 281 ? -69.335 -41.725 119.762 1.00 70.56 281 GLU A O 1
ATOM 2238 N N . SER A 1 282 ? -71.476 -42.355 119.943 1.00 80.19 282 SER A N 1
ATOM 2239 C CA . SER A 1 282 ? -71.653 -42.720 118.525 1.00 80.19 282 SER A CA 1
ATOM 2240 C C . SER A 1 282 ? -71.468 -41.537 117.569 1.00 80.19 282 SER A C 1
ATOM 2242 O O . SER A 1 282 ? -70.878 -41.691 116.501 1.00 80.19 282 SER A O 1
ATOM 2244 N N . MET A 1 283 ? -71.937 -40.343 117.945 1.00 71.50 283 MET A N 1
ATOM 2245 C CA . MET A 1 283 ? -71.912 -39.166 117.064 1.00 71.50 283 MET A CA 1
ATOM 2246 C C . MET A 1 283 ? -70.495 -38.694 116.709 1.00 71.50 283 MET A C 1
ATOM 2248 O O . MET A 1 283 ? -70.289 -38.084 115.661 1.00 71.50 283 MET A O 1
ATOM 2252 N N . LEU A 1 284 ? -69.498 -38.969 117.554 1.00 81.38 284 LEU A N 1
ATOM 2253 C CA . LEU A 1 284 ? -68.126 -38.501 117.332 1.00 81.38 284 LEU A CA 1
ATOM 2254 C C . LEU A 1 284 ? -67.373 -39.304 116.259 1.00 81.38 284 LEU A C 1
ATOM 2256 O O . LEU A 1 284 ? -66.457 -38.771 115.627 1.00 81.38 284 LEU A O 1
ATOM 2260 N N . GLN A 1 285 ? -67.740 -40.567 116.030 1.00 82.94 285 GLN A N 1
ATOM 2261 C CA . GLN A 1 285 ? -67.039 -41.451 115.095 1.00 82.94 285 GLN A CA 1
ATOM 2262 C C . GLN A 1 285 ? -67.418 -41.177 113.629 1.00 82.94 285 GLN A C 1
ATOM 2264 O O . GLN A 1 285 ? -66.548 -41.198 112.753 1.00 82.94 285 GLN A O 1
ATOM 2269 N N . ASP A 1 286 ? -68.683 -40.848 113.368 1.00 81.06 286 ASP A N 1
ATOM 2270 C CA . ASP A 1 286 ? -69.210 -40.629 112.013 1.00 81.06 286 ASP A CA 1
ATOM 2271 C C . ASP A 1 286 ? -68.594 -39.409 111.315 1.00 81.06 286 ASP A C 1
ATOM 2273 O O . ASP A 1 286 ? -68.384 -39.403 110.102 1.00 81.06 286 ASP A O 1
ATOM 2277 N N . VAL A 1 287 ? -68.208 -38.384 112.077 1.00 76.19 287 VAL A N 1
ATOM 2278 C CA . VAL A 1 287 ? -67.595 -37.166 111.525 1.00 76.19 287 VAL A CA 1
ATOM 2279 C C . VAL A 1 287 ? -66.212 -37.446 110.922 1.00 76.19 287 VAL A C 1
ATOM 2281 O O . VAL A 1 287 ? -65.823 -36.828 109.930 1.00 76.19 287 VAL A O 1
ATOM 2284 N N . ARG A 1 288 ? -65.451 -38.396 111.479 1.00 80.69 288 ARG A N 1
ATOM 2285 C CA . ARG A 1 288 ? -64.058 -38.644 111.069 1.00 80.69 288 ARG A CA 1
ATOM 2286 C C . ARG A 1 288 ? -63.932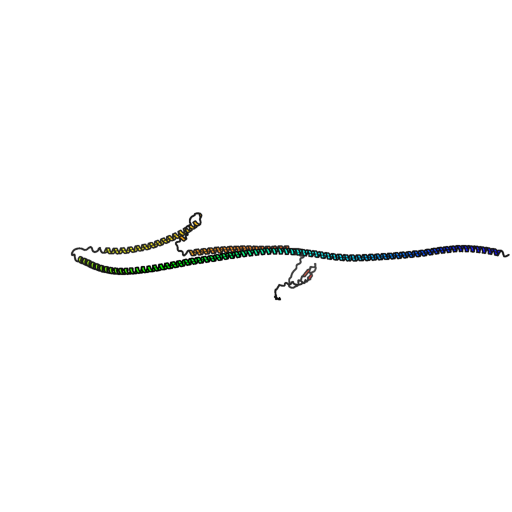 -39.399 109.741 1.00 80.69 288 ARG A C 1
ATOM 2288 O O . ARG A 1 288 ? -62.982 -39.155 109.000 1.00 80.69 288 ARG A O 1
ATOM 2295 N N . SER A 1 289 ? -64.855 -40.303 109.417 1.00 76.25 289 SER A N 1
ATOM 2296 C CA . SER A 1 289 ? -64.780 -41.155 108.214 1.00 76.25 289 SER A CA 1
ATOM 2297 C C . SER A 1 289 ? -65.087 -40.399 106.913 1.00 76.25 289 SER A C 1
ATOM 2299 O O . SER A 1 289 ? -64.473 -40.667 105.879 1.00 76.25 289 SER A O 1
ATOM 2301 N N . SER A 1 290 ? -65.968 -39.400 106.979 1.00 82.44 290 SER A N 1
ATOM 2302 C CA . SER A 1 290 ? -66.403 -38.581 105.841 1.00 82.44 290 SER A CA 1
ATOM 2303 C C . SER A 1 290 ? -65.251 -37.840 105.141 1.00 82.44 290 SER A C 1
ATOM 2305 O O . SER A 1 290 ? -65.184 -37.782 103.911 1.00 82.44 290 SER A O 1
ATOM 2307 N N . TYR A 1 291 ? -64.279 -37.333 105.906 1.00 79.44 291 TYR A N 1
ATOM 2308 C CA . TYR A 1 291 ? -63.185 -36.531 105.350 1.00 79.44 291 TYR A CA 1
ATOM 2309 C C . TYR A 1 291 ? -62.197 -37.330 104.483 1.00 79.44 291 TYR A C 1
ATOM 2311 O O . TYR A 1 291 ? -61.747 -36.809 103.463 1.00 79.44 291 TYR A O 1
ATOM 2319 N N . ARG A 1 292 ? -61.902 -38.598 104.810 1.00 83.69 292 ARG A N 1
ATOM 2320 C CA . ARG A 1 292 ? -60.955 -39.427 104.029 1.00 83.69 292 ARG A CA 1
ATOM 2321 C C . ARG A 1 292 ? -61.443 -39.728 102.611 1.00 83.69 292 ARG A C 1
ATOM 2323 O O . ARG A 1 292 ? -60.653 -39.750 101.676 1.00 83.69 292 ARG A O 1
ATOM 2330 N N . VAL A 1 293 ? -62.746 -39.939 102.437 1.00 86.12 293 VAL A N 1
ATOM 2331 C CA . VAL A 1 293 ? -63.334 -40.310 101.138 1.00 86.12 293 VAL A CA 1
ATOM 2332 C C . VAL A 1 293 ? -63.213 -39.175 100.116 1.00 86.12 293 VAL A C 1
ATOM 2334 O O . VAL A 1 293 ? -62.995 -39.417 98.929 1.00 86.12 293 VAL A O 1
ATOM 2337 N N . ARG A 1 294 ? -63.318 -37.923 100.569 1.00 87.44 294 ARG A N 1
ATOM 2338 C CA . ARG A 1 294 ? -63.251 -36.740 99.701 1.00 87.44 294 ARG A CA 1
ATOM 2339 C C . ARG A 1 294 ? -61.861 -36.524 99.095 1.00 87.44 294 ARG A C 1
ATOM 2341 O O . ARG A 1 294 ? -61.753 -36.061 97.962 1.00 87.44 294 ARG A O 1
ATOM 2348 N N . GLU A 1 295 ? -60.809 -36.850 99.836 1.00 82.62 295 GLU A N 1
ATOM 2349 C CA . GLU A 1 295 ? -59.421 -36.640 99.410 1.00 82.62 295 GLU A CA 1
ATOM 2350 C C . GLU A 1 295 ? -59.026 -37.578 98.253 1.00 82.62 295 GLU A C 1
ATOM 2352 O O . GLU A 1 295 ? -58.488 -37.135 97.235 1.00 82.62 295 GLU A O 1
ATOM 2357 N N . GLU A 1 296 ? -59.406 -38.854 98.346 1.00 86.94 296 GLU A N 1
ATOM 2358 C CA . GLU A 1 296 ? -59.149 -39.881 97.326 1.00 86.94 296 GLU A CA 1
ATOM 2359 C C . GLU A 1 296 ? -59.784 -39.525 95.962 1.00 86.94 296 GLU A C 1
ATOM 2361 O O . GLU A 1 296 ? -59.193 -39.718 94.891 1.00 86.94 296 GLU A O 1
ATOM 2366 N N . GLN A 1 297 ? -60.984 -38.934 95.987 1.00 86.56 297 GLN A N 1
ATOM 2367 C CA . GLN A 1 297 ? -61.720 -38.540 94.782 1.00 86.56 297 GLN A CA 1
ATOM 2368 C C . GLN A 1 297 ? -60.976 -37.469 93.973 1.00 86.56 297 GLN A C 1
ATOM 2370 O O . GLN A 1 297 ? -60.866 -37.588 92.748 1.00 86.56 297 GLN A O 1
ATOM 2375 N N . LEU A 1 298 ? -60.401 -36.465 94.638 1.00 87.06 298 LEU A N 1
ATOM 2376 C CA . LEU A 1 298 ? -59.687 -35.371 93.971 1.00 87.06 298 LEU A CA 1
ATOM 2377 C C . LEU A 1 298 ? -58.412 -35.862 93.267 1.00 87.06 298 LEU A C 1
ATOM 2379 O O . LEU A 1 298 ? -58.147 -35.482 92.122 1.00 87.06 298 LEU A O 1
ATOM 2383 N N . ALA A 1 299 ? -57.660 -36.769 93.894 1.00 77.81 299 ALA A N 1
ATOM 2384 C CA . ALA A 1 299 ? -56.447 -37.341 93.306 1.00 77.81 299 ALA A CA 1
ATOM 2385 C C . ALA A 1 299 ? -56.740 -38.193 92.054 1.00 77.81 299 ALA A C 1
ATOM 2387 O O . ALA A 1 299 ? -55.974 -38.193 91.082 1.00 77.81 299 ALA A O 1
ATOM 2388 N N . SER A 1 300 ? -57.866 -38.911 92.047 1.00 84.75 300 SER A N 1
ATOM 2389 C CA . SER A 1 300 ? -58.287 -39.727 90.902 1.00 84.75 300 SER A CA 1
ATOM 2390 C C . SER A 1 300 ? -58.654 -38.881 89.668 1.00 84.75 300 SER A C 1
ATOM 2392 O O . SER A 1 300 ? -58.244 -39.210 88.548 1.00 84.75 300 SER A O 1
ATOM 2394 N N . ALA A 1 301 ? -59.324 -37.740 89.865 1.00 87.19 301 ALA A N 1
ATOM 2395 C CA . ALA A 1 301 ? -59.741 -36.842 88.790 1.00 87.19 301 ALA A CA 1
ATOM 2396 C C . ALA A 1 301 ? -58.542 -36.229 88.043 1.00 87.19 301 ALA A C 1
ATOM 2398 O O . ALA A 1 301 ? -58.500 -36.263 86.810 1.00 87.19 301 ALA A O 1
ATOM 2399 N N . ALA A 1 302 ? -57.518 -35.764 88.767 1.00 76.50 302 ALA A N 1
ATOM 2400 C CA . ALA A 1 302 ? -56.324 -35.150 88.176 1.00 76.50 302 ALA A CA 1
ATOM 2401 C C . ALA A 1 302 ? -55.565 -36.104 87.230 1.00 76.50 302 ALA A C 1
ATOM 2403 O O . ALA A 1 302 ? -55.164 -35.723 86.125 1.00 76.50 302 ALA A O 1
ATOM 2404 N N . ARG A 1 303 ? -55.426 -37.381 87.617 1.00 88.12 303 ARG A N 1
ATOM 2405 C CA . ARG A 1 303 ? -54.780 -38.409 86.778 1.00 88.12 303 ARG A CA 1
ATOM 2406 C C . ARG A 1 303 ? -55.557 -38.673 85.484 1.00 88.12 303 ARG A C 1
ATOM 2408 O O . ARG A 1 303 ? -54.948 -38.881 84.432 1.00 88.12 303 ARG A O 1
ATOM 2415 N N . SER A 1 304 ? -56.888 -38.625 85.539 1.00 87.12 304 SER A N 1
ATOM 2416 C CA . SER A 1 304 ? -57.746 -38.859 84.372 1.00 87.12 304 SER A CA 1
ATOM 2417 C C . SER A 1 304 ? -57.615 -37.761 83.303 1.00 87.12 304 SER A C 1
ATOM 2419 O O . SER A 1 304 ? -57.522 -38.073 82.111 1.00 87.12 304 SER A O 1
ATOM 2421 N N . TYR A 1 305 ? -57.510 -36.488 83.706 1.00 85.44 305 TYR A N 1
ATOM 2422 C CA . TYR A 1 305 ? -57.369 -35.364 82.774 1.00 85.44 305 TYR A CA 1
ATOM 2423 C C . TYR A 1 305 ? -56.036 -35.389 82.020 1.00 85.44 305 TYR A C 1
ATOM 2425 O O . TYR A 1 305 ? -56.023 -35.226 80.799 1.00 85.44 305 TYR A O 1
ATOM 2433 N N . LYS A 1 306 ? -54.927 -35.708 82.700 1.00 83.81 306 LYS A N 1
ATOM 2434 C CA . LYS A 1 306 ? -53.605 -35.851 82.063 1.00 83.81 306 LYS A CA 1
ATOM 2435 C C . LYS A 1 306 ? -53.612 -36.907 80.952 1.00 83.81 306 LYS A C 1
ATOM 2437 O O . LYS A 1 306 ? -53.081 -36.678 79.865 1.00 83.81 306 LYS A O 1
ATOM 2442 N N . LYS A 1 307 ? -54.254 -38.052 81.204 1.00 89.75 307 LYS A N 1
ATOM 2443 C CA . LYS A 1 307 ? -54.359 -39.146 80.227 1.00 89.75 307 LYS A CA 1
ATOM 2444 C C . LYS A 1 307 ? -55.213 -38.755 79.015 1.00 89.75 307 LYS A C 1
ATOM 2446 O O . LYS A 1 307 ? -54.873 -39.110 77.888 1.00 89.75 307 LYS A O 1
ATOM 2451 N N . ARG A 1 308 ? -56.296 -37.997 79.227 1.00 88.50 308 ARG A N 1
ATOM 2452 C CA . ARG A 1 308 ? -57.133 -37.467 78.137 1.00 88.50 308 ARG A CA 1
ATOM 2453 C C . ARG A 1 308 ? -56.370 -36.479 77.254 1.00 88.50 308 ARG A C 1
ATOM 2455 O O . ARG A 1 308 ? -56.448 -36.604 76.037 1.00 88.50 308 ARG A O 1
ATOM 2462 N N . LEU A 1 309 ? -55.600 -35.567 77.846 1.00 81.94 309 LEU A N 1
ATOM 2463 C CA . LEU A 1 309 ? -54.821 -34.575 77.101 1.00 81.94 309 LEU A CA 1
ATOM 2464 C C . LEU A 1 309 ? -53.795 -35.235 76.167 1.00 81.94 309 LEU A C 1
ATOM 2466 O O . LEU A 1 309 ? -53.769 -34.944 74.977 1.00 81.94 309 LEU A O 1
ATOM 2470 N N . GLN A 1 310 ? -53.031 -36.209 76.670 1.00 81.50 310 GLN A N 1
ATOM 2471 C CA . GLN A 1 310 ? -52.060 -36.951 75.854 1.00 81.50 310 GLN A CA 1
ATOM 2472 C C . GLN A 1 310 ? -52.710 -37.696 74.679 1.00 81.50 310 GLN A C 1
ATOM 2474 O O . GLN A 1 310 ? -52.110 -37.802 73.609 1.00 81.50 310 GLN A O 1
ATOM 2479 N N . LYS A 1 311 ? -53.931 -38.218 74.863 1.00 87.50 311 LYS A N 1
ATOM 2480 C CA . LYS A 1 311 ? -54.686 -38.855 73.776 1.00 87.50 311 LYS A CA 1
ATOM 2481 C C . LYS A 1 311 ? -55.059 -37.833 72.697 1.00 87.50 311 LYS A C 1
ATOM 2483 O O . LYS A 1 311 ? -54.857 -38.122 71.524 1.00 87.50 311 LYS A O 1
ATOM 2488 N N . ILE A 1 312 ? -55.539 -36.654 73.098 1.00 85.50 312 ILE A N 1
ATOM 2489 C CA . ILE A 1 312 ? -55.956 -35.574 72.188 1.00 85.50 312 ILE A CA 1
ATOM 2490 C C . ILE A 1 312 ? -54.773 -35.052 71.360 1.00 85.50 312 ILE A C 1
ATOM 2492 O O . ILE A 1 312 ? -54.892 -34.914 70.146 1.00 85.50 312 ILE A O 1
ATOM 2496 N N . THR A 1 313 ? -53.606 -34.833 71.971 1.00 80.12 313 THR A N 1
ATOM 2497 C CA . THR A 1 313 ? -52.414 -34.358 71.246 1.00 80.12 313 THR A CA 1
ATOM 2498 C C . THR A 1 313 ? -51.946 -35.358 70.186 1.00 80.12 313 THR A C 1
ATOM 2500 O O . THR A 1 313 ? -51.611 -34.969 69.070 1.00 80.12 313 THR A O 1
ATOM 2503 N N . LYS A 1 314 ? -51.972 -36.663 70.497 1.00 82.94 314 LYS A N 1
ATOM 2504 C CA . LYS A 1 314 ? -51.607 -37.715 69.534 1.00 82.94 314 LYS A CA 1
ATOM 2505 C C . LYS A 1 314 ? -52.577 -37.778 68.357 1.00 82.94 314 LYS A C 1
ATOM 2507 O O . LYS A 1 314 ? -52.135 -37.893 67.218 1.00 82.94 314 LYS A O 1
ATOM 2512 N N . THR A 1 315 ? -53.883 -37.683 68.619 1.00 85.94 315 THR A N 1
ATOM 2513 C CA . THR A 1 315 ? -54.884 -37.652 67.543 1.00 85.94 315 THR A CA 1
ATOM 2514 C C . THR A 1 315 ? -54.739 -36.404 66.682 1.00 85.94 315 THR A C 1
ATOM 2516 O O . THR A 1 315 ? -54.810 -36.507 65.464 1.00 85.94 315 THR A O 1
ATOM 2519 N N . HIS A 1 316 ? -54.465 -35.249 67.296 1.00 84.25 316 HIS A N 1
ATOM 2520 C CA . HIS A 1 316 ? -54.269 -33.986 66.586 1.00 84.25 316 HIS A CA 1
ATOM 2521 C C . HIS A 1 316 ? -53.088 -34.041 65.613 1.00 84.25 316 HIS A C 1
ATOM 2523 O O . HIS A 1 316 ? -53.224 -33.671 64.454 1.00 84.25 316 HIS A O 1
ATOM 2529 N N . HIS A 1 317 ? -51.949 -34.584 66.046 1.00 81.75 317 HIS A N 1
ATOM 2530 C CA . HIS A 1 317 ? -50.777 -34.733 65.182 1.00 81.75 317 HIS A CA 1
ATOM 2531 C C . HIS A 1 317 ? -51.034 -35.664 63.983 1.00 81.75 317 HIS A C 1
ATOM 2533 O O . HIS A 1 317 ? -50.645 -35.349 62.861 1.00 81.75 317 HIS A O 1
ATOM 2539 N N . ALA A 1 318 ? -51.737 -36.782 64.196 1.00 83.75 318 ALA A N 1
ATOM 2540 C CA . ALA A 1 318 ? -52.106 -37.692 63.111 1.00 83.75 318 ALA A CA 1
ATOM 2541 C C . ALA A 1 318 ? -53.072 -37.040 62.100 1.00 83.75 318 ALA A C 1
ATOM 2543 O O . ALA A 1 318 ? -52.911 -37.215 60.894 1.00 83.75 318 ALA A O 1
ATOM 2544 N N . LEU A 1 319 ? -54.042 -36.258 62.587 1.00 86.75 319 LEU A N 1
ATOM 2545 C CA . LEU A 1 319 ? -54.973 -35.487 61.757 1.00 86.75 319 LEU A CA 1
ATOM 2546 C C . LEU A 1 319 ? -54.258 -34.409 60.940 1.00 86.75 319 LEU A C 1
ATOM 2548 O O . LEU A 1 319 ? -54.557 -34.259 59.760 1.00 86.75 319 LEU A O 1
ATOM 2552 N N . LEU A 1 320 ? -53.289 -33.709 61.538 1.00 84.38 320 LEU A N 1
ATOM 2553 C CA . LEU A 1 320 ? -52.469 -32.735 60.820 1.00 84.38 320 LEU A CA 1
ATOM 2554 C C . LEU A 1 320 ? -51.748 -33.387 59.647 1.00 84.38 320 LEU A C 1
ATOM 2556 O O . LEU A 1 320 ? -51.863 -32.878 58.542 1.00 84.38 320 LEU A O 1
ATOM 2560 N N . ILE A 1 321 ? -51.077 -34.524 59.862 1.00 84.00 321 ILE A N 1
ATOM 2561 C CA .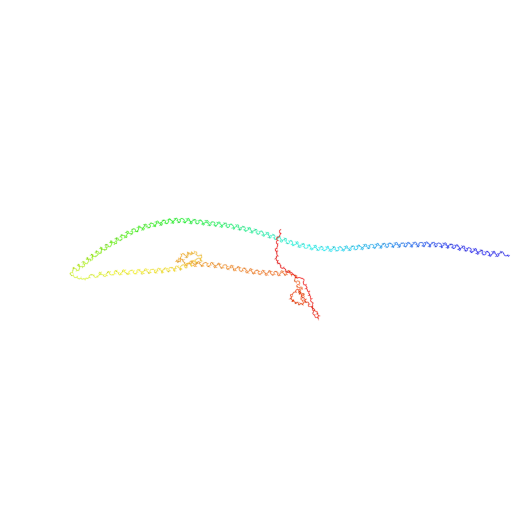 ILE A 1 321 ? -50.376 -35.262 58.799 1.00 84.00 321 ILE A CA 1
ATOM 2562 C C . ILE A 1 321 ? -51.340 -35.653 57.669 1.00 84.00 321 ILE A C 1
ATOM 2564 O O . ILE A 1 321 ? -51.031 -35.425 56.501 1.00 84.00 321 ILE A O 1
ATOM 2568 N N . ALA A 1 322 ? -52.514 -36.196 58.006 1.00 85.06 322 ALA A N 1
ATOM 2569 C CA . ALA A 1 322 ? -53.528 -36.556 57.015 1.00 85.06 322 ALA A CA 1
ATOM 2570 C C . ALA A 1 322 ? -54.016 -35.335 56.215 1.00 85.06 322 ALA A C 1
ATOM 2572 O O . ALA A 1 322 ? -54.151 -35.413 54.994 1.00 85.06 322 ALA A O 1
ATOM 2573 N N . TYR A 1 323 ? -54.210 -34.197 56.887 1.00 85.44 323 TYR A N 1
ATOM 2574 C CA . TYR A 1 323 ? -54.586 -32.938 56.251 1.00 85.44 323 TYR A CA 1
ATOM 2575 C C . TYR A 1 323 ? -53.508 -32.427 55.283 1.00 85.44 323 TYR A C 1
ATOM 2577 O O . TYR A 1 323 ? -53.857 -32.006 54.182 1.00 85.44 323 TYR A O 1
ATOM 2585 N N . ARG A 1 324 ? -52.211 -32.528 55.630 1.00 84.88 324 ARG A N 1
ATOM 2586 C CA . ARG A 1 324 ? -51.100 -32.141 54.728 1.00 84.88 324 ARG A CA 1
ATOM 2587 C C . ARG A 1 324 ? -51.180 -32.883 53.403 1.00 84.88 324 ARG A C 1
ATOM 2589 O O . ARG A 1 324 ? -51.204 -32.277 52.337 1.00 84.88 324 ARG A O 1
ATOM 2596 N N . VAL A 1 325 ? -51.277 -34.207 53.501 1.00 84.94 325 VAL A N 1
ATOM 2597 C CA . VAL A 1 325 ? -51.291 -35.107 52.346 1.00 84.94 325 VAL A CA 1
ATOM 2598 C C . VAL A 1 325 ? -52.521 -34.845 51.479 1.00 84.94 325 VAL A C 1
ATOM 2600 O O . VAL A 1 325 ? -52.407 -34.756 50.260 1.00 84.94 325 VAL A O 1
ATOM 2603 N N . GLN A 1 326 ? -53.694 -34.665 52.092 1.00 84.44 326 GLN A N 1
ATOM 2604 C CA . GLN A 1 326 ? -54.920 -34.342 51.363 1.00 84.44 326 GLN A CA 1
ATOM 2605 C C . GLN A 1 326 ? -54.816 -32.989 50.643 1.00 84.44 326 GLN A C 1
ATOM 2607 O O . GLN A 1 326 ? -55.212 -32.869 49.485 1.00 84.44 326 GLN A O 1
ATOM 2612 N N . ARG A 1 327 ? -54.261 -31.972 51.305 1.00 84.25 327 ARG A N 1
ATOM 2613 C CA . ARG A 1 327 ? -54.089 -30.633 50.737 1.00 84.25 327 ARG A CA 1
ATOM 2614 C C . ARG A 1 327 ? -53.110 -30.628 49.562 1.00 84.25 327 ARG A C 1
ATOM 2616 O O . ARG A 1 327 ? -53.397 -30.008 48.542 1.00 84.25 327 ARG A O 1
ATOM 2623 N N . GLU A 1 328 ? -51.994 -31.344 49.672 1.00 82.75 328 GLU A N 1
ATOM 2624 C CA . GLU A 1 328 ? -51.037 -31.526 48.572 1.00 82.75 328 GLU A CA 1
ATOM 2625 C C . GLU A 1 328 ? -51.675 -32.240 47.369 1.00 82.75 328 GLU A C 1
ATOM 2627 O O . GLU A 1 328 ? -51.471 -31.822 46.231 1.00 82.75 328 GLU A O 1
ATOM 2632 N N . GLN A 1 329 ? -52.512 -33.259 47.601 1.00 83.56 329 GLN A N 1
ATOM 2633 C CA . GLN A 1 329 ? -53.246 -33.954 46.533 1.00 83.56 329 GLN A CA 1
ATOM 2634 C C . GLN A 1 329 ? -54.254 -33.046 45.810 1.00 83.56 329 GLN A C 1
ATOM 2636 O O . GLN A 1 329 ? -54.351 -33.097 44.583 1.00 83.56 329 GLN A O 1
ATOM 2641 N N . ILE A 1 330 ? -54.978 -32.196 46.548 1.00 81.44 330 ILE A N 1
ATOM 2642 C CA . ILE A 1 330 ? -55.928 -31.227 45.973 1.00 81.44 330 ILE A CA 1
ATOM 2643 C C . ILE A 1 330 ? -55.183 -30.171 45.146 1.00 81.44 330 ILE A C 1
ATOM 2645 O O . ILE A 1 330 ? -55.589 -29.873 44.027 1.00 81.44 330 ILE A O 1
ATOM 2649 N N . LEU A 1 331 ? -54.050 -29.660 45.641 1.00 80.19 331 LEU A N 1
ATOM 2650 C CA . LEU A 1 331 ? -53.209 -28.718 44.890 1.00 80.19 331 LEU A CA 1
ATOM 2651 C C . LEU A 1 331 ? -52.612 -29.341 43.618 1.00 80.19 331 LEU A C 1
ATOM 2653 O O . LEU A 1 331 ? -52.451 -28.649 42.616 1.00 80.19 331 LEU A O 1
ATOM 2657 N N . ALA A 1 332 ? -52.307 -30.641 43.638 1.00 79.44 332 ALA A N 1
ATOM 2658 C CA . ALA A 1 332 ? -51.799 -31.365 42.476 1.00 79.44 332 ALA A CA 1
ATOM 2659 C C . ALA A 1 332 ? -52.876 -31.672 41.412 1.00 79.44 332 ALA A C 1
ATOM 2661 O O . ALA A 1 332 ? -52.521 -31.993 40.279 1.00 79.44 332 ALA A O 1
ATOM 2662 N N . THR A 1 333 ? -54.173 -31.573 41.739 1.00 78.81 333 THR A N 1
ATOM 2663 C CA . THR A 1 333 ? -55.298 -31.846 40.817 1.00 78.81 333 THR A CA 1
ATOM 2664 C C . THR A 1 333 ? -56.242 -30.635 40.683 1.00 78.81 333 THR A C 1
ATOM 2666 O O . THR A 1 333 ? -57.333 -30.620 41.254 1.00 78.81 333 THR A O 1
ATOM 2669 N N . PRO A 1 334 ? -55.861 -29.605 39.897 1.00 62.38 334 PRO A N 1
ATOM 2670 C CA . PRO A 1 334 ? -56.570 -28.320 39.844 1.00 62.38 334 PRO A CA 1
ATOM 2671 C C . PRO A 1 334 ? -57.940 -28.345 39.136 1.00 62.38 334 PRO A C 1
ATOM 2673 O O . PRO A 1 334 ? -58.667 -27.357 39.195 1.00 62.38 334 PRO A O 1
ATOM 2676 N N . GLU A 1 335 ? -58.332 -29.447 38.488 1.00 61.78 335 GLU A N 1
ATOM 2677 C CA . GLU A 1 335 ? -59.603 -29.544 37.744 1.00 61.78 335 GLU A CA 1
ATOM 2678 C C . GLU A 1 335 ? -60.852 -29.661 38.637 1.00 61.78 335 GLU A C 1
ATOM 2680 O O . GLU A 1 335 ? -61.962 -29.403 38.179 1.00 61.78 335 GLU A O 1
ATOM 2685 N N . ASN A 1 336 ? -60.702 -30.006 39.920 1.00 63.66 336 ASN A N 1
ATOM 2686 C CA . ASN A 1 336 ? -61.845 -30.321 40.785 1.00 63.66 336 ASN A CA 1
ATOM 2687 C C . ASN A 1 336 ? -62.494 -29.110 41.480 1.00 63.66 336 ASN A C 1
ATOM 2689 O O . ASN A 1 336 ? -63.491 -29.287 42.176 1.00 63.66 336 ASN A O 1
ATOM 2693 N N . GLY A 1 337 ? -61.970 -27.886 41.319 1.00 70.19 337 GLY A N 1
ATOM 2694 C CA . GLY A 1 337 ? -62.570 -26.663 41.887 1.00 70.19 337 GLY A CA 1
ATOM 2695 C C . GLY A 1 337 ? -62.723 -26.656 43.419 1.00 70.19 337 GLY A C 1
ATOM 2696 O O . GLY A 1 337 ? -63.461 -25.833 43.958 1.00 70.19 337 GLY A O 1
ATOM 2697 N N . LEU A 1 338 ? -62.063 -27.583 44.120 1.00 74.44 338 LEU A N 1
ATOM 2698 C CA . LEU A 1 338 ? -62.119 -27.723 45.573 1.00 74.44 338 LEU A CA 1
ATOM 2699 C C . LEU A 1 338 ? -61.109 -26.782 46.232 1.00 74.44 338 LEU A C 1
ATOM 2701 O O . LEU A 1 338 ? -59.949 -26.727 45.828 1.00 74.44 338 LEU A O 1
ATOM 2705 N N . ASP A 1 339 ? -61.551 -26.069 47.268 1.00 77.25 339 ASP A N 1
ATOM 2706 C CA . ASP A 1 339 ? -60.693 -25.187 48.057 1.00 77.25 339 ASP A CA 1
ATOM 2707 C C . ASP A 1 339 ? -59.733 -26.023 48.934 1.00 77.25 339 ASP A C 1
ATOM 2709 O O . ASP A 1 339 ? -60.198 -26.806 49.771 1.00 77.25 339 ASP A O 1
ATOM 2713 N N . PRO A 1 340 ? -58.402 -25.884 48.772 1.00 72.31 340 PRO A N 1
ATOM 2714 C CA . PRO A 1 340 ? -57.406 -26.596 49.573 1.00 72.31 340 PRO A CA 1
ATOM 2715 C C . PRO A 1 340 ? -57.378 -26.178 51.054 1.00 72.31 340 PRO A C 1
ATOM 2717 O O . PRO A 1 340 ? -56.672 -26.809 51.843 1.00 72.31 340 PRO A O 1
ATOM 2720 N N . GLY A 1 341 ? -58.121 -25.140 51.449 1.00 75.50 341 GLY A N 1
ATOM 2721 C CA . GLY A 1 341 ? -58.287 -24.744 52.842 1.00 75.50 341 GLY A CA 1
ATOM 2722 C C . GLY A 1 341 ? -57.045 -24.092 53.475 1.00 75.50 341 GLY A C 1
ATOM 2723 O O . GLY A 1 341 ? -55.974 -23.976 52.857 1.00 75.50 341 GLY A O 1
ATOM 2724 N N . PRO A 1 342 ? -57.176 -23.619 54.732 1.00 78.31 342 PRO A N 1
ATOM 2725 C CA . PRO A 1 342 ? -56.154 -22.813 55.391 1.00 78.31 342 PRO A CA 1
ATOM 2726 C C . PRO A 1 342 ? -54.841 -23.589 55.628 1.00 78.31 342 PRO A C 1
ATOM 2728 O O . PRO A 1 342 ? -54.867 -24.796 55.889 1.00 78.31 342 PRO A O 1
ATOM 2731 N N . PRO A 1 343 ? -53.672 -22.921 55.560 1.00 75.50 343 PRO A N 1
ATOM 2732 C CA . PRO A 1 343 ? -52.372 -23.553 55.785 1.00 75.50 343 PRO A CA 1
ATOM 2733 C C . PRO A 1 343 ? -52.247 -24.205 57.165 1.00 75.50 343 PRO A C 1
ATOM 2735 O O . PRO A 1 343 ? -52.741 -23.666 58.154 1.00 75.50 343 PRO A O 1
ATOM 2738 N N . GLU A 1 344 ? -51.492 -25.303 57.241 1.00 68.62 344 GLU A N 1
ATOM 2739 C CA . GLU A 1 344 ? -51.260 -26.120 58.449 1.00 68.62 344 GLU A CA 1
ATOM 2740 C C . GLU A 1 344 ? -50.813 -25.327 59.685 1.00 68.62 344 GLU A C 1
ATOM 2742 O O . GLU A 1 344 ? -51.113 -25.716 60.814 1.00 68.62 344 GLU A O 1
ATOM 2747 N N . ALA A 1 345 ? -50.143 -24.190 59.476 1.00 66.31 345 ALA A N 1
ATOM 2748 C CA . ALA A 1 345 ? -49.737 -23.265 60.530 1.00 66.31 345 ALA A CA 1
ATOM 2749 C C . ALA A 1 345 ? -50.917 -22.789 61.403 1.00 66.31 345 ALA A C 1
ATOM 2751 O O . ALA A 1 345 ? -50.732 -22.526 62.587 1.00 66.31 345 ALA A O 1
ATOM 2752 N N . HIS A 1 346 ? -52.138 -22.755 60.855 1.00 68.06 346 HIS A N 1
ATOM 2753 C CA . HIS A 1 346 ? -53.354 -22.370 61.582 1.00 68.06 346 HIS A CA 1
ATOM 2754 C C . HIS A 1 346 ? -53.831 -23.426 62.584 1.00 68.06 346 HIS A C 1
ATOM 2756 O O . HIS A 1 346 ? -54.691 -23.143 63.415 1.00 68.06 346 HIS A O 1
ATOM 2762 N N . PHE A 1 347 ? -53.288 -24.641 62.517 1.00 68.75 347 PHE A N 1
ATOM 2763 C CA . PHE A 1 347 ? -53.719 -25.772 63.326 1.00 68.75 347 PHE A CA 1
ATOM 2764 C C . PHE A 1 347 ? -52.613 -26.298 64.255 1.00 68.75 347 PHE A C 1
ATOM 2766 O O . PHE A 1 347 ? -52.797 -27.339 64.878 1.00 68.75 347 PHE A O 1
ATOM 2773 N N . SER A 1 348 ? -51.462 -25.632 64.386 1.00 60.69 348 SER A N 1
ATOM 2774 C CA . SER A 1 348 ? -50.383 -26.114 65.262 1.00 60.69 348 SER A CA 1
ATOM 2775 C C . SER A 1 348 ? -50.732 -25.946 66.751 1.00 60.69 348 SER A C 1
ATOM 2777 O O . SER A 1 348 ? -51.117 -24.867 67.189 1.00 60.69 348 SER A O 1
ATOM 2779 N N . LEU A 1 349 ? -50.584 -27.017 67.542 1.00 63.38 349 LEU A N 1
ATOM 2780 C CA . LEU A 1 349 ? -50.837 -27.036 68.995 1.00 63.38 349 LEU A CA 1
ATOM 2781 C C . LEU A 1 349 ? -49.568 -27.336 69.833 1.00 63.38 349 LEU A C 1
ATOM 2783 O O . LEU A 1 349 ? -49.696 -27.760 70.981 1.00 63.38 349 LEU A O 1
ATOM 2787 N N . ALA A 1 350 ? -48.347 -27.171 69.300 1.00 55.72 350 ALA A N 1
ATOM 2788 C CA . ALA A 1 350 ? -47.102 -27.527 70.010 1.00 55.72 350 ALA A CA 1
ATOM 2789 C C . ALA A 1 350 ? -45.978 -26.467 69.868 1.00 55.72 350 ALA A C 1
ATOM 2791 O O . ALA A 1 350 ? -45.982 -25.731 68.884 1.00 55.72 350 ALA A O 1
ATOM 2792 N N . PRO A 1 351 ? -45.052 -26.365 70.853 1.00 50.81 351 PRO A N 1
ATOM 2793 C CA . PRO A 1 351 ? -44.270 -25.163 71.142 1.00 50.81 351 PRO A CA 1
ATOM 2794 C C . PRO A 1 351 ? -43.204 -24.859 70.085 1.00 50.81 351 PRO A C 1
ATOM 2796 O O . PRO A 1 351 ? -42.443 -25.728 69.668 1.00 50.81 351 PRO A O 1
ATOM 2799 N N . THR A 1 352 ? -43.176 -23.587 69.710 1.00 54.84 352 THR A N 1
ATOM 2800 C CA . THR A 1 352 ? -42.540 -22.922 68.564 1.00 54.84 352 THR A CA 1
ATOM 2801 C C . THR A 1 352 ? -41.010 -23.041 68.465 1.00 54.84 352 THR A C 1
ATOM 2803 O O . THR A 1 352 ? -40.433 -22.656 67.462 1.00 54.84 352 THR A O 1
ATOM 2806 N N . GLU A 1 353 ? -40.316 -23.584 69.460 1.00 50.84 353 GLU A N 1
ATOM 2807 C CA . GLU A 1 353 ? -38.885 -23.288 69.642 1.00 50.84 353 GLU A CA 1
ATOM 2808 C C . GLU A 1 353 ? -37.907 -24.253 68.947 1.00 50.84 353 GLU A C 1
ATOM 2810 O O . GLU A 1 353 ? -36.732 -23.936 68.848 1.00 50.84 353 GLU A O 1
ATOM 2815 N N . LEU A 1 354 ? -38.343 -25.417 68.448 1.00 50.44 354 LEU A N 1
ATOM 2816 C CA . LEU A 1 354 ? -37.421 -26.459 67.942 1.00 50.44 354 LEU A CA 1
ATOM 2817 C C . LEU A 1 354 ? -37.517 -26.752 66.435 1.00 50.44 354 LEU A C 1
ATOM 2819 O O . LEU A 1 354 ? -36.820 -27.639 65.948 1.00 50.44 354 LEU A O 1
ATOM 2823 N N . ARG A 1 355 ? -38.394 -26.069 65.685 1.00 55.69 355 ARG A N 1
ATOM 2824 C CA . ARG A 1 355 ? -38.712 -26.444 64.292 1.00 55.69 355 ARG A CA 1
ATOM 2825 C C . ARG A 1 355 ? -38.086 -25.533 63.229 1.00 55.69 355 ARG A C 1
ATOM 2827 O O . ARG A 1 355 ? -37.696 -26.030 62.177 1.00 55.69 355 ARG A O 1
ATOM 2834 N N . ASP A 1 356 ? -37.926 -24.246 63.518 1.00 61.19 356 ASP A N 1
ATOM 2835 C CA . ASP A 1 356 ? -37.565 -23.244 62.505 1.00 61.19 356 ASP A CA 1
ATOM 2836 C C . ASP A 1 356 ? -36.071 -23.266 62.117 1.00 61.19 356 ASP A C 1
ATOM 2838 O O . ASP A 1 356 ? -35.713 -22.961 60.979 1.00 61.19 356 ASP A O 1
ATOM 2842 N N . GLU A 1 357 ? -35.187 -23.699 63.021 1.00 62.50 357 GLU A N 1
ATOM 2843 C CA . GLU A 1 357 ? -33.731 -23.694 62.793 1.00 62.50 357 GLU A CA 1
ATOM 2844 C C . GLU A 1 357 ? -33.294 -24.771 61.784 1.00 62.50 357 GLU A C 1
ATOM 2846 O O . GLU A 1 357 ? -32.564 -24.490 60.832 1.00 62.50 357 GLU A O 1
ATOM 2851 N N . THR A 1 358 ? -33.813 -25.995 61.921 1.00 69.94 358 THR A N 1
ATOM 2852 C CA . THR A 1 358 ? -33.433 -27.127 61.052 1.00 69.94 358 THR A CA 1
ATOM 2853 C C . THR A 1 358 ? -33.947 -27.007 59.612 1.00 69.94 358 THR A C 1
ATOM 2855 O O . THR A 1 358 ? -33.338 -27.549 58.689 1.00 69.94 358 THR A O 1
ATOM 2858 N N . GLU A 1 359 ? -35.056 -26.293 59.390 1.00 70.88 359 GLU A N 1
ATOM 2859 C CA . GLU A 1 359 ? -35.643 -26.104 58.056 1.00 70.88 359 GLU A CA 1
ATOM 2860 C C . GLU A 1 359 ? -34.906 -25.004 57.260 1.00 70.88 359 GLU A C 1
ATOM 2862 O O . GLU A 1 359 ? -34.728 -25.141 56.047 1.00 70.88 359 GLU A O 1
ATOM 2867 N N . SER A 1 360 ? -34.388 -23.971 57.939 1.00 71.00 360 SER A N 1
ATOM 2868 C CA . SER A 1 360 ? -33.632 -22.862 57.331 1.00 71.00 360 SER A CA 1
ATOM 2869 C C . SER A 1 360 ? -32.244 -23.288 56.825 1.00 71.00 360 SER A C 1
ATOM 2871 O O . SER A 1 360 ? -31.875 -23.012 55.678 1.00 71.00 360 SER A O 1
ATOM 2873 N N . GLU A 1 361 ? -31.491 -24.050 57.628 1.00 79.56 361 GLU A N 1
ATOM 2874 C CA . GLU A 1 361 ? -30.158 -24.552 57.249 1.00 79.56 361 GLU A CA 1
ATOM 2875 C C . GLU A 1 361 ? -30.208 -25.472 56.021 1.00 79.56 361 GLU A C 1
ATOM 2877 O O . GLU A 1 361 ? -29.368 -25.409 55.117 1.00 79.56 361 GLU A O 1
ATOM 2882 N N . LEU A 1 362 ? -31.247 -26.302 55.944 1.00 78.12 362 LEU A N 1
ATOM 2883 C CA . LEU A 1 362 ? -31.438 -27.250 54.853 1.00 78.12 362 LEU A CA 1
ATOM 2884 C C . LEU A 1 362 ? -31.774 -26.553 53.521 1.00 78.12 362 LEU A C 1
ATOM 2886 O O . LEU A 1 362 ? -31.493 -27.090 52.445 1.00 78.12 362 LEU A O 1
ATOM 2890 N N . GLN A 1 363 ? -32.350 -25.351 53.572 1.00 78.44 363 GLN A N 1
ATOM 2891 C CA . GLN A 1 363 ? -32.672 -24.549 52.394 1.00 78.44 363 GLN A CA 1
ATOM 2892 C C . GLN A 1 363 ? -31.440 -23.820 51.836 1.00 78.44 363 GLN A C 1
ATOM 2894 O O . GLN A 1 363 ? -31.254 -23.801 50.617 1.00 78.44 363 GLN A O 1
ATOM 2899 N N . HIS A 1 364 ? -30.556 -23.318 52.702 1.00 80.19 364 HIS A N 1
ATOM 2900 C CA . HIS A 1 364 ? -29.299 -22.681 52.293 1.00 80.19 364 HIS A CA 1
ATOM 2901 C C . HIS A 1 364 ? -28.362 -23.665 51.571 1.00 80.19 364 HIS A C 1
ATOM 2903 O O . HIS A 1 364 ? -27.861 -23.384 50.481 1.00 80.19 364 HIS A O 1
ATOM 2909 N N . LEU A 1 365 ? -28.195 -24.878 52.114 1.00 82.12 365 LEU A N 1
ATOM 2910 C CA . LEU A 1 365 ? -27.331 -25.909 51.520 1.00 82.12 365 LEU A CA 1
ATOM 2911 C C . LEU A 1 365 ? -27.789 -26.360 50.122 1.00 82.12 365 LEU A C 1
ATOM 2913 O O . LEU A 1 365 ? -26.970 -26.732 49.279 1.00 82.12 365 LEU A O 1
ATOM 2917 N N . ARG A 1 366 ? -29.097 -26.315 49.843 1.00 88.44 366 ARG A N 1
ATOM 2918 C CA . ARG A 1 366 ? -29.643 -26.644 48.516 1.00 88.44 366 ARG A CA 1
ATOM 2919 C C . ARG A 1 366 ? -29.312 -25.579 47.470 1.00 88.44 366 ARG A C 1
ATOM 2921 O O . ARG A 1 366 ? -29.051 -25.934 46.322 1.00 88.44 366 ARG A O 1
ATOM 2928 N N . GLN A 1 367 ? -29.303 -24.305 47.857 1.00 87.00 367 GLN A N 1
ATOM 2929 C CA . GLN A 1 367 ? -28.981 -23.194 46.957 1.00 87.00 367 GLN A CA 1
ATOM 2930 C C . GLN A 1 367 ? -27.494 -23.189 46.581 1.00 87.00 367 GLN A C 1
ATOM 2932 O O . GLN A 1 367 ? -27.161 -23.077 45.400 1.00 87.00 367 GLN A O 1
ATOM 2937 N N . ASP A 1 368 ? -26.606 -23.404 47.555 1.00 83.62 368 ASP A N 1
ATOM 2938 C CA . ASP A 1 368 ? -25.161 -23.473 47.304 1.00 83.62 368 ASP A CA 1
ATOM 2939 C C . ASP A 1 368 ? -24.784 -24.641 46.385 1.00 83.62 368 ASP A C 1
ATOM 2941 O O . ASP A 1 368 ? -23.970 -24.477 45.471 1.00 83.62 368 ASP A O 1
ATOM 2945 N N . LYS A 1 369 ? -25.421 -25.805 46.570 1.00 88.31 369 LYS A N 1
ATOM 2946 C CA . LYS A 1 369 ? -25.217 -26.967 45.699 1.00 88.31 369 LYS A CA 1
ATOM 2947 C C . LYS A 1 369 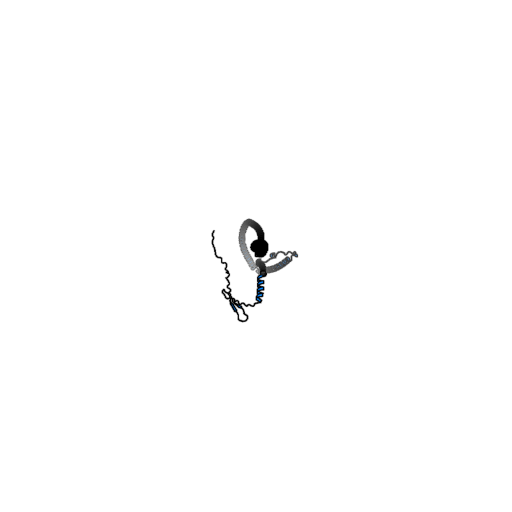? -25.568 -26.654 44.239 1.00 88.31 369 LYS A C 1
ATOM 2949 O O . LYS A 1 369 ? -24.756 -26.920 43.356 1.00 88.31 369 LYS A O 1
ATOM 2954 N N . ALA A 1 370 ? -26.736 -26.058 43.988 1.00 88.00 370 ALA A N 1
ATOM 2955 C CA . ALA A 1 370 ? -27.179 -25.726 42.631 1.00 88.00 370 ALA A CA 1
ATOM 2956 C C . ALA A 1 370 ? -26.239 -24.720 41.940 1.00 88.00 370 ALA A C 1
ATOM 2958 O O . ALA A 1 370 ? -25.951 -24.846 40.749 1.00 88.00 370 ALA A O 1
ATOM 2959 N N . ARG A 1 371 ? -25.7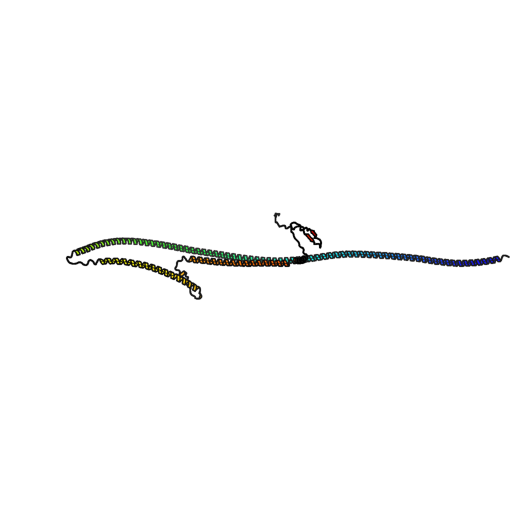05 -23.747 42.692 1.00 93.44 371 ARG A N 1
ATOM 2960 C CA . ARG A 1 371 ? -24.746 -22.764 42.166 1.00 93.44 371 ARG A CA 1
ATOM 2961 C C . ARG A 1 371 ? -23.426 -23.412 41.741 1.00 93.44 371 ARG A C 1
ATOM 2963 O O . ARG A 1 371 ? -22.914 -23.104 40.667 1.00 93.44 371 ARG A O 1
ATOM 2970 N N . LEU A 1 372 ? -22.878 -24.297 42.576 1.00 87.00 372 LEU A N 1
ATOM 2971 C CA . LEU A 1 372 ? -21.607 -24.973 42.297 1.00 87.00 372 LEU A CA 1
ATOM 2972 C C . LEU A 1 372 ? -21.712 -25.932 41.103 1.00 87.00 372 LEU A C 1
ATOM 2974 O O . LEU A 1 372 ? -20.785 -26.010 40.297 1.00 87.00 372 LEU A O 1
ATOM 2978 N N . GLU A 1 373 ? -22.846 -26.618 40.949 1.00 89.19 373 GLU A N 1
ATOM 2979 C CA . GLU A 1 373 ? -23.099 -27.484 39.791 1.00 89.19 373 GLU A CA 1
ATOM 2980 C C . GLU A 1 373 ? -23.126 -26.685 38.474 1.00 89.19 373 GLU A C 1
ATOM 2982 O O . GLU A 1 373 ? -22.537 -27.125 37.485 1.00 89.19 373 GLU A O 1
ATOM 2987 N N . GLY A 1 374 ? -23.708 -25.478 38.468 1.00 90.56 374 GLY A N 1
ATOM 2988 C CA . GLY A 1 374 ? -23.710 -24.594 37.293 1.00 90.56 374 GLY A CA 1
ATOM 2989 C C . GLY A 1 374 ? -22.313 -24.107 36.884 1.00 90.56 374 GLY A C 1
ATOM 2990 O O . GLY A 1 374 ? -21.960 -24.151 35.706 1.00 90.56 374 GLY A O 1
ATOM 2991 N N . GLN A 1 375 ? -21.483 -23.703 37.852 1.00 90.81 375 GLN A N 1
ATOM 2992 C CA . GLN A 1 375 ? -20.104 -23.259 37.588 1.00 90.81 375 GLN A CA 1
ATOM 2993 C C . GLN A 1 375 ? -19.236 -24.381 37.004 1.00 90.81 375 GLN A C 1
ATOM 2995 O O . GLN A 1 375 ? -18.426 -24.153 36.106 1.00 90.81 375 GLN A O 1
ATOM 3000 N N . LEU A 1 376 ? -19.423 -25.609 37.492 1.00 89.50 376 LEU A N 1
ATOM 3001 C CA . LEU A 1 376 ? -18.661 -26.767 37.035 1.00 89.50 376 LEU A CA 1
ATOM 3002 C C . LEU A 1 376 ? -19.014 -27.172 35.596 1.00 89.50 376 LEU A C 1
ATOM 3004 O O . LEU A 1 376 ? -18.143 -27.641 34.862 1.00 89.50 376 LEU A O 1
ATOM 3008 N N . GLN A 1 377 ? -20.270 -26.991 35.184 1.00 90.38 377 GLN A N 1
ATOM 3009 C CA . GLN A 1 377 ? -20.702 -27.272 33.817 1.00 90.38 377 GLN A CA 1
ATOM 3010 C C . GLN A 1 377 ? -20.120 -26.258 32.819 1.00 90.38 377 GLN A C 1
ATOM 3012 O O . GLN A 1 377 ? -19.542 -26.671 31.814 1.00 90.38 377 GLN A O 1
ATOM 3017 N N . ALA A 1 378 ? -20.160 -24.961 33.140 1.00 90.38 378 ALA A N 1
ATOM 3018 C CA . ALA A 1 378 ? -19.585 -23.911 32.293 1.00 90.38 378 ALA A CA 1
ATOM 3019 C C . ALA A 1 378 ? -18.070 -24.100 32.070 1.00 90.38 378 ALA A C 1
ATOM 3021 O O . ALA A 1 378 ? -17.590 -24.062 30.939 1.00 90.38 378 ALA A O 1
ATOM 3022 N N . ALA A 1 379 ? -17.318 -24.413 33.133 1.00 88.44 379 ALA A N 1
ATOM 3023 C CA . ALA A 1 379 ? -15.876 -24.652 33.032 1.00 88.44 379 ALA A CA 1
ATOM 3024 C C . ALA A 1 379 ? -15.522 -25.872 32.155 1.00 88.44 379 ALA A C 1
ATOM 3026 O O . ALA A 1 379 ? -14.475 -25.906 31.508 1.00 88.44 37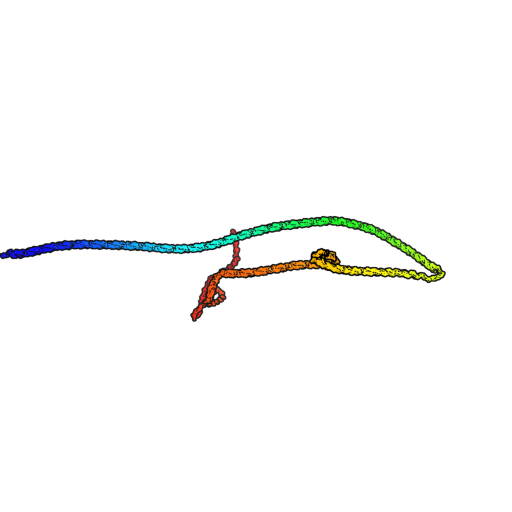9 ALA A O 1
ATOM 3027 N N . ARG A 1 380 ? -16.383 -26.899 32.114 1.00 90.25 380 ARG A N 1
ATOM 3028 C CA . ARG A 1 380 ? -16.180 -28.069 31.242 1.00 90.25 380 ARG A CA 1
ATOM 3029 C C . ARG A 1 380 ? -16.368 -27.729 29.767 1.00 90.25 380 ARG A C 1
ATOM 3031 O O . ARG A 1 380 ? -15.638 -28.266 28.935 1.00 90.25 380 ARG A O 1
ATOM 3038 N N . GLU A 1 381 ? -17.319 -26.855 29.459 1.00 92.12 381 GLU A N 1
ATOM 3039 C CA . GLU A 1 381 ? -17.590 -26.399 28.095 1.00 92.12 381 GLU A CA 1
ATOM 3040 C C . GLU A 1 381 ? -16.437 -25.532 27.571 1.00 92.12 381 GLU A C 1
ATOM 3042 O O . GLU A 1 381 ? -15.927 -25.809 26.486 1.00 92.12 381 GLU A O 1
ATOM 3047 N N . GLU A 1 382 ? -15.908 -24.601 28.372 1.00 88.69 382 GLU A N 1
ATOM 3048 C CA . GLU A 1 382 ? -14.723 -23.805 27.997 1.00 88.69 382 GLU A CA 1
ATOM 3049 C C . GLU A 1 382 ? -13.509 -24.676 27.638 1.00 88.69 382 GLU A C 1
ATOM 3051 O O . GLU A 1 382 ? -12.872 -24.481 26.602 1.00 88.69 382 GLU A O 1
ATOM 3056 N N . VAL A 1 383 ? -13.216 -25.700 28.446 1.00 93.25 383 VAL A N 1
ATOM 3057 C CA . VAL A 1 383 ? -12.104 -26.627 28.174 1.00 93.25 383 VAL A CA 1
ATOM 3058 C C . VAL A 1 383 ? -12.329 -27.426 26.886 1.00 93.25 383 VAL A C 1
ATOM 3060 O O . VAL A 1 383 ? -11.363 -27.792 26.212 1.00 93.25 383 VAL A O 1
ATOM 3063 N N . SER A 1 384 ? -13.580 -27.726 26.529 1.00 89.75 384 SER A N 1
ATOM 3064 C CA . SER A 1 384 ? -13.889 -28.426 25.279 1.00 89.75 384 SER A CA 1
ATOM 3065 C C . SER A 1 384 ? -13.615 -27.553 24.051 1.00 89.75 384 SER A C 1
ATOM 3067 O O . SER A 1 384 ? -12.938 -28.014 23.130 1.00 89.75 384 SER A O 1
ATOM 3069 N N . PHE A 1 385 ? -14.007 -26.275 24.091 1.00 88.81 385 PHE A N 1
ATOM 3070 C CA . PHE A 1 385 ? -13.723 -25.318 23.021 1.00 88.81 385 PHE A CA 1
ATOM 3071 C C . PHE A 1 385 ? -12.223 -25.068 22.854 1.00 88.81 385 PHE A C 1
ATOM 3073 O O . PHE A 1 385 ? -11.723 -25.009 21.731 1.00 88.81 385 PHE A O 1
ATOM 3080 N N . GLU A 1 386 ? -11.471 -24.999 23.954 1.00 90.75 386 GLU A N 1
ATOM 3081 C CA . GLU A 1 386 ? -10.024 -24.787 23.885 1.00 90.75 386 GLU A CA 1
ATOM 3082 C C . GLU A 1 386 ? -9.288 -25.988 23.259 1.00 90.75 386 GLU A C 1
ATOM 3084 O O . GLU A 1 386 ? -8.331 -25.815 22.501 1.00 90.75 386 GLU A O 1
ATOM 3089 N N . LYS A 1 387 ? -9.772 -27.218 23.488 1.00 90.88 387 LYS A N 1
ATOM 3090 C CA . LYS A 1 387 ? -9.247 -28.417 22.808 1.00 90.88 387 LYS A CA 1
ATOM 3091 C C . LYS A 1 387 ? -9.518 -28.396 21.306 1.00 90.88 387 LYS A C 1
ATOM 3093 O O . LYS A 1 387 ? -8.628 -28.744 20.530 1.00 90.88 387 LYS A O 1
ATOM 3098 N N . GLU A 1 388 ? -10.717 -27.994 20.889 1.00 91.88 388 GLU A N 1
ATOM 3099 C CA . GLU A 1 388 ? -11.053 -27.856 19.466 1.00 91.88 388 GLU A CA 1
ATOM 3100 C C . GLU A 1 388 ? -10.206 -26.771 18.795 1.00 91.88 388 GLU A C 1
ATOM 3102 O O . GLU A 1 388 ? -9.649 -26.994 17.718 1.00 91.88 388 GLU A O 1
ATOM 3107 N N . ARG A 1 389 ? -10.017 -25.631 19.466 1.00 93.06 389 ARG A N 1
ATOM 3108 C CA . ARG A 1 389 ? -9.145 -24.550 18.999 1.00 93.06 389 ARG A CA 1
ATOM 3109 C C . ARG A 1 389 ? -7.697 -25.016 18.832 1.00 93.06 389 ARG A C 1
ATOM 3111 O O . ARG A 1 389 ? -7.103 -24.773 17.783 1.00 93.06 389 ARG A O 1
ATOM 3118 N N . ALA A 1 390 ? -7.142 -25.736 19.808 1.00 90.62 390 ALA A N 1
ATOM 3119 C CA . ALA A 1 390 ? -5.789 -26.290 19.713 1.00 90.62 390 ALA A CA 1
ATOM 3120 C C . ALA A 1 390 ? -5.640 -27.291 18.546 1.00 90.62 390 ALA A C 1
ATOM 3122 O O . ALA A 1 390 ? -4.626 -27.285 17.836 1.00 90.62 390 ALA A O 1
ATOM 3123 N N . LEU A 1 391 ? -6.661 -28.120 18.299 1.00 94.31 391 LEU A N 1
ATOM 3124 C CA . LEU A 1 391 ? -6.681 -29.060 17.174 1.00 94.31 391 LEU A CA 1
ATOM 3125 C C . LEU A 1 391 ? -6.704 -28.331 15.823 1.00 94.31 391 LEU A C 1
ATOM 3127 O O . LEU A 1 391 ? -5.964 -28.702 14.909 1.00 94.31 391 LEU A O 1
ATOM 3131 N N . LEU A 1 392 ? -7.524 -27.283 15.700 1.00 92.69 392 LEU A N 1
ATOM 3132 C CA . LEU A 1 392 ? -7.611 -26.467 14.489 1.00 92.69 392 LEU A CA 1
ATOM 3133 C C . LEU A 1 392 ? -6.288 -25.759 14.184 1.00 92.69 392 LEU A C 1
ATOM 3135 O O . LEU A 1 392 ? -5.839 -25.807 13.041 1.00 92.69 392 LEU A O 1
ATOM 3139 N N . ILE A 1 393 ? -5.629 -25.188 15.198 1.00 93.62 393 ILE A N 1
ATOM 3140 C CA . ILE A 1 393 ? -4.302 -24.568 15.047 1.00 93.62 393 ILE A CA 1
ATOM 3141 C C . ILE A 1 393 ? -3.287 -25.593 14.532 1.00 93.62 393 ILE A C 1
ATOM 3143 O O . ILE A 1 393 ? -2.582 -25.327 13.565 1.00 93.62 393 ILE A O 1
ATOM 3147 N N . THR A 1 394 ? -3.256 -26.795 15.114 1.00 93.31 394 THR A N 1
ATOM 3148 C CA . THR A 1 394 ? -2.329 -27.855 14.679 1.00 93.31 394 THR A CA 1
ATOM 3149 C C . THR A 1 394 ? -2.578 -28.283 13.229 1.00 93.31 394 THR A C 1
ATOM 3151 O O . THR A 1 394 ? -1.645 -28.568 12.484 1.00 93.31 394 THR A O 1
ATOM 3154 N N . ARG A 1 395 ? -3.840 -28.332 12.791 1.00 92.25 395 ARG A N 1
ATOM 3155 C CA . ARG A 1 395 ? -4.173 -28.658 11.399 1.00 92.25 395 ARG A CA 1
ATOM 3156 C C . ARG A 1 395 ? -3.789 -27.531 10.436 1.00 92.25 395 ARG A C 1
ATOM 3158 O O . ARG A 1 395 ? -3.348 -27.824 9.327 1.00 92.25 395 ARG A O 1
ATOM 3165 N N . ALA A 1 396 ? -3.952 -26.275 10.851 1.00 89.31 396 ALA A N 1
ATOM 3166 C CA . ALA A 1 396 ? -3.561 -25.112 10.062 1.00 89.31 396 ALA A CA 1
ATOM 3167 C C . ALA A 1 396 ? -2.043 -25.070 9.837 1.00 89.31 396 ALA A C 1
ATOM 3169 O O . ALA A 1 396 ? -1.614 -24.957 8.694 1.00 89.31 396 ALA A O 1
ATOM 3170 N N . THR A 1 397 ? -1.232 -25.289 10.879 1.00 91.94 397 THR A N 1
ATOM 3171 C CA . THR A 1 397 ? 0.237 -25.291 10.747 1.00 91.94 397 THR A CA 1
ATOM 3172 C C . THR A 1 397 ? 0.748 -26.403 9.828 1.00 91.94 397 THR A C 1
ATOM 3174 O O . THR A 1 397 ? 1.686 -26.196 9.060 1.00 91.94 397 THR A O 1
ATOM 3177 N N . VAL A 1 398 ? 0.115 -27.582 9.845 1.00 94.06 398 VAL A N 1
ATOM 3178 C CA . VAL A 1 398 ? 0.441 -28.668 8.903 1.00 94.06 398 VAL A CA 1
ATOM 3179 C C . VAL A 1 398 ? 0.097 -28.278 7.463 1.00 94.06 398 VAL A C 1
ATOM 3181 O O . VAL A 1 398 ? 0.881 -28.552 6.557 1.00 94.06 398 VAL A O 1
ATOM 3184 N N . ALA A 1 399 ? -1.050 -27.634 7.238 1.00 90.44 399 ALA A N 1
ATOM 3185 C CA . ALA A 1 399 ? -1.438 -27.173 5.906 1.00 90.44 399 ALA A CA 1
ATOM 3186 C C . ALA A 1 399 ? -0.496 -26.071 5.386 1.00 90.44 399 ALA A C 1
ATOM 3188 O O . ALA A 1 399 ? -0.096 -26.111 4.225 1.00 90.44 399 ALA A O 1
ATOM 3189 N N . GLU A 1 400 ? -0.089 -25.132 6.243 1.00 90.19 400 GLU A N 1
ATOM 3190 C CA . GLU A 1 400 ? 0.906 -24.102 5.917 1.00 90.19 400 GLU A CA 1
ATOM 3191 C C . GLU A 1 400 ? 2.247 -24.720 5.501 1.00 90.19 400 GLU A C 1
ATOM 3193 O O . GLU A 1 400 ? 2.804 -24.346 4.469 1.00 90.19 400 GLU A O 1
ATOM 3198 N N . ALA A 1 401 ? 2.733 -25.723 6.242 1.00 90.44 401 ALA A N 1
ATOM 3199 C CA . ALA A 1 401 ? 3.956 -26.442 5.887 1.00 90.44 401 ALA A CA 1
ATOM 3200 C C . ALA A 1 401 ? 3.846 -27.140 4.517 1.00 90.44 401 ALA A C 1
ATOM 3202 O O . ALA A 1 401 ? 4.763 -27.050 3.705 1.00 90.44 401 ALA A O 1
ATOM 3203 N N . GLN A 1 402 ? 2.707 -27.778 4.223 1.00 89.94 402 GLN A N 1
ATOM 3204 C CA . GLN A 1 402 ? 2.464 -28.417 2.922 1.00 89.94 402 GLN A CA 1
ATOM 3205 C C . GLN A 1 402 ? 2.450 -27.410 1.764 1.00 89.94 402 GLN A C 1
ATOM 3207 O O . GLN A 1 402 ? 2.955 -27.705 0.682 1.00 89.94 402 GLN A O 1
ATOM 3212 N N . VAL A 1 403 ? 1.890 -26.216 1.974 1.00 89.75 403 VAL A N 1
ATOM 3213 C CA . VAL A 1 403 ? 1.906 -25.149 0.964 1.00 89.75 403 VAL A CA 1
ATOM 3214 C C . VAL A 1 403 ? 3.330 -24.651 0.722 1.00 89.75 403 VAL A C 1
ATOM 3216 O O . VAL A 1 403 ? 3.704 -24.467 -0.432 1.00 89.75 403 VAL A O 1
ATOM 3219 N N . LEU A 1 404 ? 4.144 -24.499 1.771 1.00 87.81 404 LEU A N 1
ATOM 3220 C CA . LEU A 1 404 ? 5.554 -24.121 1.630 1.00 87.81 404 LEU A CA 1
ATOM 3221 C C . LEU A 1 404 ? 6.360 -25.164 0.841 1.00 87.81 404 LEU A C 1
ATOM 3223 O O . LEU A 1 404 ? 7.158 -24.791 -0.015 1.00 87.81 404 LEU A O 1
ATOM 3227 N N . GLU A 1 405 ? 6.123 -26.459 1.066 1.00 84.31 405 GLU A N 1
ATOM 3228 C CA . GLU A 1 405 ? 6.754 -27.526 0.273 1.00 84.31 405 GLU A CA 1
ATOM 3229 C C . GLU A 1 405 ? 6.355 -27.468 -1.211 1.00 84.31 405 GLU A C 1
ATOM 3231 O O . GLU A 1 405 ? 7.192 -27.656 -2.097 1.00 84.31 405 GLU A O 1
ATOM 3236 N N . LEU A 1 406 ? 5.080 -27.192 -1.506 1.00 83.75 406 LEU A N 1
ATOM 3237 C CA . LEU A 1 406 ? 4.606 -27.024 -2.884 1.00 83.75 406 LEU A CA 1
ATOM 3238 C C . LEU A 1 406 ? 5.167 -25.755 -3.535 1.00 83.75 406 LEU A C 1
ATOM 3240 O O . LEU A 1 406 ? 5.472 -25.765 -4.726 1.00 83.75 406 LEU A O 1
ATOM 3244 N N . GLN A 1 407 ? 5.330 -24.687 -2.760 1.00 82.00 407 GLN A N 1
ATOM 3245 C CA . GLN A 1 407 ? 5.931 -23.440 -3.215 1.00 82.00 407 GLN A CA 1
ATOM 3246 C C . GLN A 1 407 ? 7.408 -23.651 -3.587 1.00 82.00 407 GLN A C 1
ATOM 3248 O O . GLN A 1 407 ? 7.813 -23.291 -4.689 1.00 82.00 407 GLN A O 1
ATOM 3253 N N . ASP A 1 408 ? 8.181 -24.355 -2.755 1.00 79.25 408 ASP A N 1
ATOM 3254 C CA . ASP A 1 408 ? 9.574 -24.726 -3.061 1.00 79.25 408 ASP A CA 1
ATOM 3255 C C . ASP A 1 408 ? 9.680 -25.627 -4.310 1.00 79.25 408 ASP A C 1
ATOM 3257 O O . ASP A 1 408 ? 10.606 -25.508 -5.118 1.00 79.25 408 ASP A O 1
ATOM 3261 N N . TYR A 1 409 ? 8.684 -26.493 -4.541 1.00 75.69 409 TYR A N 1
ATOM 3262 C CA . TYR A 1 409 ? 8.602 -27.297 -5.764 1.00 75.69 409 TYR A CA 1
ATOM 3263 C C . TYR A 1 409 ? 8.442 -26.441 -7.031 1.00 75.69 409 TYR A C 1
ATOM 3265 O O . TYR A 1 409 ? 8.984 -26.798 -8.081 1.00 75.69 409 TYR A O 1
ATOM 3273 N N . ILE A 1 410 ? 7.701 -25.335 -6.946 1.00 75.50 410 ILE A N 1
ATOM 3274 C CA . ILE A 1 410 ? 7.465 -24.405 -8.058 1.00 75.50 410 ILE A CA 1
ATOM 3275 C C . ILE A 1 410 ? 8.671 -23.485 -8.265 1.00 75.50 410 ILE A C 1
ATOM 3277 O O . ILE A 1 410 ? 9.081 -23.266 -9.406 1.00 75.50 410 ILE A O 1
ATOM 3281 N N . ASP A 1 411 ? 9.259 -22.988 -7.179 1.00 74.44 411 ASP A N 1
ATOM 3282 C CA . ASP A 1 411 ? 10.290 -21.949 -7.216 1.00 74.44 411 ASP A CA 1
ATOM 3283 C C . ASP A 1 411 ? 11.684 -22.486 -7.577 1.00 74.44 411 ASP A C 1
ATOM 3285 O O . ASP A 1 411 ? 12.563 -21.715 -7.969 1.00 74.44 411 ASP A O 1
ATOM 3289 N N . ASN A 1 412 ? 11.894 -23.809 -7.534 1.00 69.19 412 ASN A N 1
ATOM 3290 C CA . ASN A 1 412 ? 13.191 -24.424 -7.828 1.00 69.19 412 ASN A CA 1
ATOM 3291 C C . ASN A 1 412 ? 13.204 -25.393 -9.040 1.00 69.19 412 ASN A C 1
ATOM 3293 O O . ASN A 1 412 ? 13.558 -26.573 -8.904 1.00 69.19 412 ASN A O 1
ATOM 3297 N N . PRO A 1 413 ? 12.879 -24.932 -10.266 1.00 57.50 413 PRO A N 1
ATOM 3298 C CA . PRO A 1 413 ? 12.960 -25.765 -11.467 1.00 57.50 413 PRO A CA 1
ATOM 3299 C C . PRO A 1 413 ? 14.409 -25.995 -11.940 1.00 57.50 413 PRO A C 1
ATOM 3301 O O . PRO A 1 413 ? 14.686 -26.995 -12.603 1.00 57.50 413 PRO A O 1
ATOM 3304 N N . LEU A 1 414 ? 15.344 -25.101 -11.586 1.00 52.25 414 LEU A N 1
ATOM 3305 C CA . LEU A 1 414 ? 16.733 -25.103 -12.070 1.00 52.25 414 LEU A CA 1
ATOM 3306 C C . LEU A 1 414 ? 17.663 -26.034 -11.274 1.00 52.25 414 LEU A C 1
ATOM 3308 O O . LEU A 1 414 ? 18.527 -26.677 -11.867 1.00 52.25 414 LEU A O 1
ATOM 3312 N N . GLY A 1 415 ? 17.442 -26.209 -9.966 1.00 53.53 415 GLY A N 1
ATOM 3313 C CA . GLY A 1 415 ? 18.193 -27.197 -9.182 1.00 53.53 415 GLY A CA 1
ATOM 3314 C C . GLY A 1 415 ? 17.922 -28.643 -9.626 1.00 53.53 415 GLY A C 1
ATOM 3315 O O . GLY A 1 415 ? 18.796 -29.505 -9.542 1.00 53.53 415 GLY A O 1
ATOM 3316 N N . ARG A 1 416 ? 16.730 -28.937 -10.168 1.00 55.25 416 ARG A N 1
ATOM 3317 C CA . ARG A 1 416 ? 16.362 -30.294 -10.620 1.00 55.25 416 ARG A CA 1
ATOM 3318 C C . ARG A 1 416 ? 16.931 -30.682 -11.978 1.00 55.25 416 ARG A C 1
ATOM 3320 O O . ARG A 1 416 ? 17.262 -31.856 -12.154 1.00 55.25 416 ARG A O 1
ATOM 3327 N N . SER A 1 417 ? 17.061 -29.754 -12.924 1.00 50.72 417 SER A N 1
ATOM 3328 C CA . SER A 1 417 ? 17.721 -30.040 -14.203 1.00 50.72 417 SER A CA 1
ATOM 3329 C C . SER A 1 417 ? 19.205 -30.347 -13.994 1.00 50.72 417 SER A C 1
ATOM 3331 O O . SER A 1 417 ? 19.705 -31.300 -14.592 1.00 50.72 417 SER A O 1
ATOM 3333 N N . GLU A 1 418 ? 19.878 -29.667 -13.062 1.00 49.00 418 GLU A N 1
ATOM 3334 C CA . GLU A 1 418 ? 21.250 -30.003 -12.663 1.00 49.00 418 GLU A CA 1
ATOM 3335 C C . GLU A 1 418 ? 21.355 -31.338 -11.912 1.00 49.00 418 GLU A C 1
ATOM 3337 O O . GLU A 1 418 ? 22.240 -32.135 -12.226 1.00 49.00 418 GLU A O 1
ATOM 3342 N N . ILE A 1 419 ? 20.431 -31.661 -10.997 1.00 52.12 419 ILE A N 1
ATOM 3343 C CA . ILE A 1 419 ? 20.446 -32.949 -10.274 1.00 52.12 419 ILE A CA 1
ATOM 3344 C C . ILE A 1 419 ? 20.164 -34.133 -11.215 1.00 52.12 419 ILE A C 1
ATOM 3346 O O . ILE A 1 419 ? 20.813 -35.175 -11.098 1.00 52.12 419 ILE A O 1
ATOM 3350 N N . HIS A 1 420 ? 19.249 -34.004 -12.182 1.00 47.41 420 HIS A N 1
ATOM 3351 C CA . HIS A 1 420 ? 19.021 -35.056 -13.180 1.00 47.41 420 HIS A CA 1
ATOM 3352 C C . HIS A 1 420 ? 20.217 -35.232 -14.127 1.00 47.41 420 HIS A C 1
ATOM 3354 O O . HIS A 1 420 ? 20.534 -36.370 -14.486 1.00 47.41 420 HIS A O 1
ATOM 3360 N N . HIS A 1 421 ? 20.921 -34.150 -14.479 1.00 48.53 421 HIS A N 1
ATOM 3361 C CA . HIS A 1 421 ? 22.144 -34.225 -15.282 1.00 48.53 421 HIS A CA 1
ATOM 3362 C C . HIS A 1 421 ? 23.308 -34.845 -14.492 1.00 48.53 421 HIS A C 1
ATOM 3364 O O . HIS A 1 421 ? 23.984 -35.749 -14.984 1.00 48.53 421 HIS A O 1
ATOM 3370 N N . GLN A 1 422 ? 23.493 -34.454 -13.229 1.00 42.78 422 GLN A N 1
ATOM 3371 C CA . GLN A 1 422 ? 24.528 -35.020 -12.362 1.00 42.78 422 GLN A CA 1
ATOM 3372 C C . GLN A 1 422 ? 24.258 -36.490 -12.016 1.00 42.78 422 GLN A C 1
ATOM 3374 O O . GLN A 1 422 ? 25.195 -37.286 -11.981 1.00 42.78 422 GLN A O 1
ATOM 3379 N N . ARG A 1 423 ? 22.996 -36.905 -11.849 1.00 42.12 423 ARG A N 1
ATOM 3380 C CA . ARG A 1 423 ? 22.636 -38.307 -11.570 1.00 42.12 423 ARG A CA 1
ATOM 3381 C C . ARG A 1 423 ? 22.833 -39.227 -12.784 1.00 42.12 423 ARG A C 1
ATOM 3383 O O . ARG A 1 423 ? 23.219 -40.379 -12.599 1.00 42.12 423 ARG A O 1
ATOM 3390 N N . TYR A 1 424 ? 22.666 -38.721 -14.010 1.00 40.25 424 TYR A N 1
ATOM 3391 C CA . TYR A 1 424 ? 23.020 -39.457 -15.235 1.00 40.25 424 TYR A CA 1
ATOM 3392 C C . TYR A 1 424 ? 24.541 -39.603 -15.416 1.00 40.25 424 TYR A C 1
ATOM 3394 O O . TYR A 1 424 ? 25.010 -40.640 -15.888 1.00 40.25 424 TYR A O 1
ATOM 3402 N N . VAL A 1 425 ? 25.327 -38.608 -14.991 1.00 44.91 425 VAL A N 1
ATOM 3403 C CA . VAL A 1 425 ? 26.800 -38.654 -15.054 1.00 44.91 425 VAL A CA 1
ATOM 3404 C C . VAL A 1 425 ? 27.399 -39.530 -13.940 1.00 44.91 425 VAL A C 1
ATOM 3406 O O . VAL A 1 425 ? 28.353 -40.270 -14.185 1.00 44.91 425 VAL A O 1
ATOM 3409 N N . LEU A 1 426 ? 26.812 -39.532 -12.739 1.00 40.03 426 LEU A N 1
ATOM 3410 C CA . LEU A 1 426 ? 27.279 -40.332 -11.595 1.00 40.03 426 LEU A CA 1
ATOM 3411 C C . LEU A 1 426 ? 26.996 -41.837 -11.727 1.00 40.03 426 LEU A C 1
ATOM 3413 O O . LEU A 1 426 ? 27.708 -42.638 -11.127 1.00 40.03 426 LEU A O 1
ATOM 3417 N N . CYS A 1 427 ? 26.030 -42.252 -12.552 1.00 36.12 427 CYS A N 1
ATOM 3418 C CA . CYS A 1 427 ? 25.753 -43.676 -12.775 1.00 36.12 427 CYS A CA 1
ATOM 3419 C C . CYS A 1 427 ? 26.788 -44.370 -13.689 1.00 36.12 427 CYS A C 1
ATOM 3421 O O . CYS A 1 427 ? 26.729 -45.586 -13.855 1.00 36.12 427 CYS A O 1
ATOM 3423 N N . ASN A 1 428 ? 27.740 -43.622 -14.267 1.00 37.47 428 ASN A N 1
ATOM 3424 C CA . ASN A 1 428 ? 28.712 -44.140 -15.236 1.00 37.47 428 ASN A CA 1
ATOM 3425 C C . ASN A 1 428 ? 30.179 -44.095 -14.776 1.00 37.47 428 ASN A C 1
ATOM 3427 O O . ASN A 1 428 ? 31.061 -44.533 -15.514 1.00 37.47 428 ASN A O 1
ATOM 3431 N N . LYS A 1 429 ? 30.483 -43.594 -13.570 1.00 41.00 429 LYS A N 1
ATOM 3432 C CA . LYS A 1 429 ? 31.843 -43.652 -13.012 1.00 41.00 429 LYS A CA 1
ATOM 3433 C C . LYS A 1 429 ? 31.809 -43.867 -11.503 1.00 41.00 429 LYS A C 1
ATOM 3435 O O . LYS A 1 429 ? 31.525 -42.963 -10.727 1.00 41.00 429 LYS A O 1
ATOM 3440 N N . GLN A 1 430 ? 32.143 -45.088 -11.111 1.00 38.66 430 GLN A N 1
ATOM 3441 C CA . GLN A 1 430 ? 32.343 -45.513 -9.733 1.00 38.66 430 GLN A CA 1
ATOM 3442 C C . GLN A 1 430 ? 33.630 -44.859 -9.197 1.00 38.66 430 GLN A C 1
ATOM 3444 O O . GLN A 1 430 ? 34.728 -45.370 -9.404 1.00 38.66 430 GLN A O 1
ATOM 3449 N N . PHE A 1 431 ? 33.509 -43.701 -8.547 1.00 38.72 431 PHE A N 1
ATOM 3450 C CA . PHE A 1 431 ? 34.593 -43.096 -7.771 1.00 38.72 431 PHE A CA 1
ATOM 3451 C C . PHE A 1 431 ? 34.205 -43.090 -6.296 1.00 38.72 431 PHE A C 1
ATOM 3453 O O . PHE A 1 431 ? 33.224 -42.470 -5.895 1.00 38.72 431 PHE A O 1
ATOM 3460 N N . VAL A 1 432 ? 34.982 -43.816 -5.496 1.00 34.53 432 VAL A N 1
ATOM 3461 C CA . VAL A 1 432 ? 34.876 -43.836 -4.037 1.00 34.53 432 VAL A CA 1
ATOM 3462 C C . VAL A 1 432 ? 35.753 -42.706 -3.503 1.00 34.53 432 VAL A C 1
ATOM 3464 O O . VAL A 1 432 ? 36.972 -42.753 -3.655 1.00 34.53 432 VAL A O 1
ATOM 3467 N N . PHE A 1 433 ? 35.146 -41.691 -2.890 1.00 33.84 433 PHE A N 1
ATOM 3468 C CA . PHE A 1 433 ? 35.866 -40.640 -2.170 1.00 33.84 433 PHE A CA 1
ATOM 3469 C C . PHE A 1 433 ? 35.813 -40.926 -0.667 1.00 33.84 433 PHE A C 1
ATOM 3471 O O . PHE A 1 433 ? 34.735 -40.974 -0.079 1.00 33.84 433 PHE A O 1
ATOM 3478 N N . HIS A 1 434 ? 36.978 -41.095 -0.039 1.00 32.69 434 HIS A N 1
ATOM 3479 C CA . HIS A 1 434 ? 37.115 -41.043 1.415 1.00 32.69 434 HIS A CA 1
ATOM 3480 C C . HIS A 1 434 ? 37.437 -39.603 1.829 1.00 32.69 434 HIS A C 1
ATOM 3482 O O . HIS A 1 434 ? 38.503 -39.086 1.504 1.00 32.69 434 HIS A O 1
ATOM 3488 N N . LEU A 1 435 ? 36.522 -38.960 2.558 1.00 31.17 435 LEU A N 1
ATOM 3489 C CA . LEU A 1 435 ? 36.782 -37.706 3.264 1.00 31.17 435 LEU A CA 1
ATOM 3490 C C . LEU A 1 435 ? 37.303 -38.029 4.666 1.00 31.17 435 LEU A C 1
ATOM 3492 O O . LEU A 1 435 ? 36.566 -38.549 5.500 1.00 31.17 435 LEU A O 1
ATOM 3496 N N . CYS A 1 436 ? 38.570 -37.710 4.925 1.00 33.84 436 CYS A N 1
ATOM 3497 C CA . CYS A 1 436 ? 39.111 -37.631 6.277 1.00 33.84 436 CYS A CA 1
ATOM 3498 C C . CYS A 1 436 ? 39.265 -36.147 6.618 1.00 33.84 436 CYS A C 1
ATOM 3500 O O . CYS A 1 436 ? 40.111 -35.459 6.048 1.00 33.84 436 CYS A O 1
ATOM 3502 N N . ALA A 1 437 ? 38.399 -35.635 7.491 1.00 30.92 437 ALA A N 1
ATOM 3503 C CA . ALA A 1 437 ? 38.492 -34.271 7.985 1.00 30.92 437 ALA A CA 1
ATOM 3504 C C . ALA A 1 437 ? 39.526 -34.220 9.115 1.00 30.92 437 ALA A C 1
ATOM 3506 O O . ALA A 1 437 ? 39.297 -34.763 10.195 1.00 30.92 437 ALA A O 1
ATOM 3507 N N . GLN A 1 438 ? 40.647 -33.543 8.880 1.00 35.00 438 GLN A N 1
ATOM 3508 C CA . GLN A 1 438 ? 41.514 -33.075 9.954 1.00 35.00 438 GLN A CA 1
ATOM 3509 C C . GLN A 1 438 ? 41.807 -31.589 9.765 1.00 35.00 438 GLN A C 1
ATOM 3511 O O . GLN A 1 438 ? 42.075 -31.103 8.669 1.00 35.00 438 GLN A O 1
ATOM 3516 N N . SER A 1 439 ? 41.660 -30.877 10.874 1.00 42.47 439 SER A N 1
ATOM 3517 C CA . SER A 1 439 ? 41.783 -29.438 11.049 1.00 42.47 439 SER A CA 1
ATOM 3518 C C . SER A 1 439 ? 43.080 -28.862 10.477 1.00 42.47 439 SER A C 1
ATOM 3520 O O . SER A 1 439 ? 44.159 -29.214 10.950 1.00 42.47 439 SER A O 1
ATOM 3522 N N . ASN A 1 440 ? 42.930 -27.936 9.525 1.00 42.50 440 ASN A N 1
ATOM 3523 C CA . ASN A 1 440 ? 43.706 -26.704 9.300 1.00 42.50 440 ASN A CA 1
ATOM 3524 C C . ASN A 1 440 ? 43.939 -26.444 7.805 1.00 42.50 440 ASN A C 1
ATOM 3526 O O . ASN A 1 440 ? 44.767 -27.084 7.171 1.00 42.50 440 ASN A O 1
ATOM 3530 N N . GLN A 1 441 ? 43.199 -25.453 7.291 1.00 50.12 441 GLN A N 1
ATOM 3531 C CA . GLN A 1 441 ? 43.469 -24.558 6.148 1.00 50.12 441 GLN A CA 1
ATOM 3532 C C . GLN A 1 441 ? 43.984 -25.103 4.799 1.00 50.12 441 GLN A C 1
ATOM 3534 O O . GLN A 1 441 ? 44.170 -24.309 3.881 1.00 50.12 441 GLN A O 1
ATOM 3539 N N . PHE A 1 442 ? 44.094 -26.413 4.592 1.00 44.28 442 PHE A N 1
ATOM 3540 C CA . PHE A 1 442 ? 44.394 -27.002 3.286 1.00 44.28 442 PHE A CA 1
ATOM 3541 C C . PHE A 1 442 ? 43.559 -28.263 3.078 1.00 44.28 442 PHE A C 1
ATOM 3543 O O . PHE A 1 442 ? 43.622 -29.194 3.879 1.00 44.28 442 PHE A O 1
ATOM 3550 N N . ILE A 1 443 ? 42.781 -28.313 1.994 1.00 44.09 443 ILE A N 1
ATOM 3551 C CA . ILE A 1 443 ? 42.116 -29.549 1.577 1.00 44.09 443 ILE A CA 1
ATOM 3552 C C . ILE A 1 443 ? 43.051 -30.256 0.596 1.00 44.09 443 ILE A C 1
ATOM 3554 O O . ILE A 1 443 ? 43.215 -29.823 -0.543 1.00 44.09 443 ILE A O 1
ATOM 3558 N N . ASN A 1 444 ? 43.692 -31.332 1.052 1.00 40.47 444 ASN A N 1
ATOM 3559 C CA . ASN A 1 444 ? 44.486 -32.201 0.190 1.00 40.47 444 ASN A CA 1
ATOM 3560 C C . ASN A 1 444 ? 43.564 -33.193 -0.520 1.00 40.47 444 ASN A C 1
ATOM 3562 O O . ASN A 1 444 ? 42.960 -34.049 0.126 1.00 40.47 444 ASN A O 1
ATOM 3566 N N . PHE A 1 445 ? 43.507 -33.124 -1.850 1.00 45.47 445 PHE A N 1
ATOM 3567 C CA . PHE A 1 445 ? 42.908 -34.177 -2.663 1.00 45.47 445 PHE A CA 1
ATOM 3568 C C . PHE A 1 445 ? 44.008 -34.961 -3.368 1.00 45.47 445 PHE A C 1
ATOM 3570 O O . PHE A 1 445 ? 44.913 -34.403 -3.987 1.00 45.47 445 PHE A O 1
ATOM 3577 N N . SER A 1 446 ? 43.922 -36.282 -3.268 1.00 42.38 446 SER A N 1
ATOM 3578 C CA . SER A 1 446 ? 44.777 -37.213 -3.993 1.00 42.38 446 SER A CA 1
ATOM 3579 C C . SER A 1 446 ? 43.925 -37.933 -5.026 1.00 42.38 446 SER A C 1
ATOM 3581 O O . SER A 1 446 ? 43.030 -38.697 -4.668 1.00 42.38 446 SER A O 1
ATOM 3583 N N . VAL A 1 447 ? 44.174 -37.672 -6.309 1.00 44.22 447 VAL A N 1
ATOM 3584 C CA . VAL A 1 447 ? 43.489 -38.380 -7.396 1.00 44.22 447 VAL A CA 1
ATOM 3585 C C . VAL A 1 447 ? 44.306 -39.622 -7.731 1.00 44.22 447 VAL A C 1
ATOM 3587 O O . VAL A 1 447 ? 45.441 -39.520 -8.194 1.00 44.22 447 VAL A O 1
ATOM 3590 N N . LEU A 1 448 ? 43.729 -40.798 -7.485 1.00 42.84 448 LEU A N 1
ATOM 3591 C CA . LEU A 1 448 ? 44.321 -42.069 -7.886 1.00 42.84 448 LEU A CA 1
ATOM 3592 C C . LEU A 1 448 ? 43.900 -42.362 -9.331 1.00 42.84 448 LEU A C 1
ATOM 3594 O O . LEU A 1 448 ? 42.738 -42.682 -9.586 1.00 42.84 448 LEU A O 1
ATOM 3598 N N . ILE A 1 449 ? 44.824 -42.240 -10.285 1.00 47.91 449 ILE A N 1
ATOM 3599 C CA . ILE A 1 449 ? 44.550 -42.578 -11.689 1.00 47.91 449 ILE A CA 1
ATOM 3600 C C . ILE A 1 449 ? 45.045 -44.009 -11.946 1.00 47.91 449 ILE A C 1
ATOM 3602 O O . ILE A 1 449 ? 46.257 -44.252 -11.903 1.00 47.91 449 ILE A O 1
ATOM 3606 N N . PRO A 1 450 ? 44.156 -44.984 -12.213 1.00 43.84 450 PRO A N 1
ATOM 3607 C CA . PRO A 1 450 ? 44.580 -46.323 -12.589 1.00 43.84 450 PRO A CA 1
ATOM 3608 C C . PRO A 1 450 ? 45.065 -46.315 -14.044 1.00 43.84 450 PRO A C 1
ATOM 3610 O O . PRO A 1 450 ? 44.272 -46.226 -14.982 1.00 43.84 450 PRO A O 1
ATOM 3613 N N . LEU A 1 451 ? 46.379 -46.433 -14.244 1.00 50.94 451 LEU A N 1
ATOM 3614 C CA . LEU A 1 451 ? 46.950 -46.701 -15.560 1.00 50.94 451 LEU A CA 1
ATOM 3615 C C . LEU A 1 451 ? 46.893 -48.206 -15.816 1.00 50.94 451 LEU A C 1
ATOM 3617 O O . LEU A 1 451 ? 47.340 -49.022 -15.008 1.00 50.94 451 LEU A O 1
ATOM 3621 N N . LYS A 1 452 ? 46.287 -48.578 -16.941 1.00 39.78 452 LYS A N 1
ATOM 3622 C CA . LYS A 1 452 ? 45.999 -49.965 -17.305 1.00 39.78 452 LYS A CA 1
ATOM 3623 C C . LYS A 1 452 ? 47.313 -50.747 -17.462 1.00 39.78 452 LYS A C 1
ATOM 3625 O O . LYS A 1 452 ? 47.944 -50.703 -18.511 1.00 39.78 452 LYS A O 1
ATOM 3630 N N . GLY A 1 453 ? 47.719 -51.457 -16.408 1.00 51.97 453 GLY A N 1
ATOM 3631 C CA . GLY A 1 453 ? 48.719 -52.525 -16.475 1.00 51.97 453 GLY A CA 1
ATOM 3632 C C . GLY A 1 453 ? 50.004 -52.374 -15.656 1.00 51.97 453 GLY A C 1
ATOM 3633 O O . GLY A 1 453 ? 50.681 -53.386 -15.517 1.00 51.97 453 GLY A O 1
ATOM 3634 N N . ARG A 1 454 ? 50.361 -51.213 -15.079 1.00 47.09 454 ARG A N 1
ATOM 3635 C CA . ARG A 1 454 ? 51.529 -51.085 -14.168 1.00 47.09 454 ARG A CA 1
ATOM 3636 C C . ARG A 1 454 ? 51.379 -49.892 -13.206 1.00 47.09 454 ARG A C 1
ATOM 3638 O O . ARG A 1 454 ? 51.707 -48.774 -13.578 1.00 47.09 454 ARG A O 1
ATOM 3645 N N . GLY A 1 455 ? 50.944 -50.152 -11.969 1.00 49.84 455 GLY A N 1
ATOM 3646 C CA . GLY A 1 455 ? 51.018 -49.211 -10.835 1.00 49.84 455 GLY A CA 1
ATOM 3647 C C . GLY A 1 455 ? 50.028 -48.034 -10.837 1.00 49.84 455 GLY A C 1
ATOM 3648 O O . GLY A 1 455 ? 49.461 -47.660 -11.861 1.00 49.84 455 GLY A O 1
ATOM 3649 N N . HIS A 1 456 ? 49.800 -47.462 -9.649 1.00 48.56 456 HIS A N 1
ATOM 3650 C CA . HIS A 1 456 ? 48.953 -46.285 -9.427 1.00 48.56 456 HIS A CA 1
ATOM 3651 C C . HIS A 1 456 ? 49.810 -45.020 -9.348 1.00 48.56 456 HIS A C 1
ATOM 3653 O O . HIS A 1 456 ? 50.815 -45.004 -8.639 1.00 48.56 456 HIS A O 1
ATOM 3659 N N . LEU A 1 457 ? 49.407 -43.964 -10.059 1.00 45.59 457 LEU A N 1
ATOM 3660 C CA . LEU A 1 457 ? 50.055 -42.657 -9.981 1.00 45.59 457 LEU A CA 1
ATOM 3661 C C . LEU A 1 457 ? 49.275 -41.779 -8.990 1.00 45.59 457 LEU A C 1
ATOM 3663 O O . LEU A 1 457 ? 48.083 -41.537 -9.185 1.00 45.59 457 LEU A O 1
ATOM 3667 N N . LEU A 1 458 ? 49.945 -41.334 -7.927 1.00 45.16 458 LEU A N 1
ATOM 3668 C CA . LEU A 1 458 ? 49.430 -40.371 -6.951 1.00 45.16 458 LEU A CA 1
ATOM 3669 C C . LEU A 1 458 ? 49.922 -38.977 -7.347 1.00 45.16 458 LEU A C 1
ATOM 3671 O O . LEU A 1 458 ? 51.105 -38.681 -7.188 1.00 45.16 458 LEU A O 1
ATOM 3675 N N . LEU A 1 459 ? 49.031 -38.130 -7.869 1.00 42.16 459 LEU A N 1
ATOM 3676 C CA . LEU A 1 459 ? 49.318 -36.704 -8.043 1.00 42.16 459 LEU A CA 1
ATOM 3677 C C . LEU A 1 459 ? 48.673 -35.903 -6.904 1.00 42.16 459 LEU A C 1
ATOM 3679 O O . LEU A 1 459 ? 47.443 -35.904 -6.797 1.00 42.16 459 LEU A O 1
ATOM 3683 N N . PRO A 1 460 ? 49.465 -35.202 -6.074 1.00 46.09 460 PRO A N 1
ATOM 3684 C CA . PRO A 1 460 ? 48.927 -34.211 -5.159 1.00 46.09 460 PRO A CA 1
ATOM 3685 C C . PRO A 1 460 ? 48.588 -32.937 -5.944 1.00 46.09 460 PRO A C 1
ATOM 3687 O O . PRO A 1 460 ? 49.445 -32.376 -6.627 1.00 46.09 460 PRO A O 1
ATOM 3690 N N . MET A 1 461 ? 47.342 -32.471 -5.845 1.00 44.34 461 MET A N 1
ATOM 3691 C CA . MET A 1 461 ? 46.969 -31.120 -6.269 1.00 44.34 461 MET A CA 1
ATOM 3692 C C . MET A 1 461 ? 46.604 -30.288 -5.046 1.00 44.34 461 MET A C 1
ATOM 3694 O O . MET A 1 461 ? 45.756 -30.681 -4.246 1.00 44.34 461 MET A O 1
ATOM 3698 N N . PHE A 1 462 ? 47.245 -29.126 -4.929 1.00 43.66 462 PHE A N 1
ATOM 3699 C CA . PHE A 1 462 ? 46.984 -28.148 -3.882 1.00 43.66 462 PHE A CA 1
ATOM 3700 C C . PHE A 1 462 ? 46.035 -27.082 -4.423 1.00 43.66 462 PHE A C 1
ATOM 3702 O O . PHE A 1 462 ? 46.360 -26.393 -5.389 1.00 43.66 462 PHE A O 1
ATOM 3709 N N . LEU A 1 463 ? 44.867 -26.946 -3.800 1.00 41.25 463 LEU A N 1
ATOM 3710 C CA . LEU A 1 463 ? 43.919 -25.876 -4.091 1.00 41.25 463 LEU A CA 1
ATOM 3711 C C . LEU A 1 463 ? 43.957 -24.884 -2.927 1.00 41.25 463 LEU A C 1
ATOM 3713 O O . LEU A 1 463 ? 43.543 -25.201 -1.813 1.00 41.25 463 LEU A O 1
ATOM 3717 N N . GLN A 1 464 ? 44.506 -23.696 -3.177 1.00 38.94 464 GLN A N 1
ATOM 3718 C CA . GLN A 1 464 ? 44.533 -22.607 -2.208 1.00 38.94 464 GLN A CA 1
ATOM 3719 C C . GLN A 1 464 ? 43.232 -21.810 -2.330 1.00 38.94 464 GLN A C 1
ATOM 3721 O O . GLN A 1 464 ? 42.963 -21.201 -3.363 1.00 38.94 464 GLN A O 1
ATOM 3726 N N . VAL A 1 465 ? 42.411 -21.837 -1.283 1.00 43.25 465 VAL A N 1
ATOM 3727 C CA . VAL A 1 465 ? 41.161 -21.067 -1.214 1.00 43.25 465 VAL A CA 1
ATOM 3728 C C . VAL A 1 465 ? 41.495 -19.623 -0.808 1.00 43.25 465 VAL A C 1
ATOM 3730 O O . VAL A 1 465 ? 42.120 -19.436 0.240 1.00 43.25 465 VAL A O 1
ATOM 3733 N N . PRO A 1 466 ? 41.107 -18.588 -1.577 1.00 36.75 466 PRO A N 1
ATOM 3734 C CA . PRO A 1 466 ? 41.312 -17.209 -1.166 1.00 36.75 466 PRO A CA 1
ATOM 3735 C C . PRO A 1 466 ? 40.192 -16.758 -0.213 1.00 36.75 466 PRO A C 1
ATOM 3737 O O . PRO A 1 466 ? 39.051 -16.578 -0.619 1.00 36.75 466 PRO A O 1
ATOM 3740 N N . ASN A 1 467 ? 40.595 -16.524 1.039 1.00 34.16 467 ASN A N 1
ATOM 3741 C CA . ASN A 1 467 ? 39.943 -15.783 2.128 1.00 34.16 467 ASN A CA 1
ATOM 3742 C C . ASN A 1 467 ? 38.628 -16.307 2.761 1.00 34.16 467 ASN A C 1
ATOM 3744 O O . ASN A 1 467 ? 37.663 -16.621 2.069 1.00 34.16 467 ASN A O 1
ATOM 3748 N N . PRO A 1 468 ? 38.542 -16.307 4.111 1.00 41.59 468 PRO A N 1
ATOM 3749 C CA . PRO A 1 468 ? 37.312 -16.582 4.845 1.00 41.59 468 PRO A CA 1
ATOM 3750 C C . PRO A 1 468 ? 36.381 -15.359 4.871 1.00 41.59 468 PRO A C 1
ATOM 3752 O O . PRO A 1 468 ? 36.792 -14.240 5.187 1.00 41.59 468 PRO A O 1
ATOM 3755 N N . ILE A 1 469 ? 35.100 -15.600 4.593 1.00 33.91 469 ILE A N 1
ATOM 3756 C CA . ILE A 1 469 ? 33.994 -14.668 4.827 1.00 33.91 469 ILE A CA 1
ATOM 3757 C C . ILE A 1 469 ? 33.924 -14.386 6.336 1.00 33.91 469 ILE A C 1
ATOM 3759 O O . ILE A 1 469 ? 33.697 -15.291 7.140 1.00 33.91 469 ILE A O 1
ATOM 3763 N N . LYS A 1 470 ? 34.147 -13.126 6.727 1.00 30.55 470 LYS A N 1
ATOM 3764 C CA . LYS A 1 470 ? 33.923 -12.638 8.093 1.00 30.55 470 LYS A CA 1
ATOM 3765 C C . LYS A 1 470 ? 32.420 -12.635 8.385 1.00 30.55 470 LYS A C 1
ATOM 3767 O O . LYS A 1 470 ? 31.701 -11.791 7.864 1.00 30.55 470 LYS A O 1
ATOM 3772 N N . PHE A 1 471 ? 31.972 -13.518 9.272 1.00 30.98 471 PHE A N 1
ATOM 3773 C CA . PHE A 1 471 ? 30.797 -13.251 10.100 1.00 30.98 471 PHE A CA 1
ATOM 3774 C C . PHE A 1 471 ? 31.240 -12.342 11.252 1.00 30.98 471 PHE A C 1
ATOM 3776 O O . PHE A 1 471 ? 32.064 -12.737 12.076 1.00 30.98 471 PHE A O 1
ATOM 3783 N N . GLY A 1 472 ? 30.740 -11.107 11.268 1.00 28.89 472 GLY A N 1
ATOM 3784 C CA . GLY A 1 472 ? 30.971 -10.127 12.324 1.00 28.89 472 GLY A CA 1
ATOM 3785 C C . GLY A 1 472 ? 29.635 -9.614 12.837 1.00 28.89 472 GLY A C 1
ATOM 3786 O O . GLY A 1 472 ? 28.950 -8.876 12.139 1.00 28.89 472 GLY A O 1
ATOM 3787 N N . LEU A 1 473 ? 29.281 -10.073 14.034 1.00 29.58 473 LEU A N 1
ATOM 3788 C CA . LEU A 1 473 ? 28.149 -9.652 14.853 1.00 29.58 473 LEU A CA 1
ATOM 3789 C C . LEU A 1 473 ? 28.105 -8.124 15.019 1.00 29.58 473 LEU A C 1
ATOM 3791 O O . LEU A 1 473 ? 29.131 -7.507 15.305 1.00 29.58 473 LEU A O 1
ATOM 3795 N N . LEU A 1 474 ? 26.904 -7.545 14.899 1.00 29.22 474 LEU A N 1
ATOM 3796 C CA . LEU A 1 474 ? 26.591 -6.222 15.437 1.00 29.22 474 LEU A CA 1
ATOM 3797 C C . LEU A 1 474 ? 26.817 -6.249 16.955 1.00 29.22 474 LEU A C 1
ATOM 3799 O O . LEU A 1 474 ? 26.145 -6.992 17.668 1.00 29.22 474 LEU A O 1
ATOM 3803 N N . PHE A 1 475 ? 27.732 -5.413 17.430 1.00 29.48 475 PHE A N 1
ATOM 3804 C CA . PHE A 1 475 ? 27.719 -4.906 18.794 1.00 29.48 475 PHE A CA 1
ATOM 3805 C C . PHE A 1 475 ? 27.632 -3.385 18.712 1.00 29.48 475 PHE A C 1
ATOM 3807 O O . PHE A 1 475 ? 28.539 -2.726 18.206 1.00 29.48 475 PHE A O 1
ATOM 3814 N N . ASP A 1 476 ? 26.497 -2.874 19.183 1.00 33.22 476 ASP A N 1
ATOM 3815 C CA . ASP A 1 476 ? 26.267 -1.480 19.532 1.00 33.22 476 ASP A CA 1
ATOM 3816 C C . ASP A 1 476 ? 27.230 -1.067 20.644 1.00 33.22 476 ASP A C 1
ATOM 3818 O O . ASP A 1 476 ? 27.179 -1.623 21.739 1.00 33.22 476 ASP A O 1
ATOM 3822 N N . THR A 1 477 ? 28.058 -0.063 20.372 1.00 32.31 477 THR A N 1
ATOM 3823 C CA . THR A 1 477 ? 28.579 0.879 21.368 1.00 32.31 477 THR A CA 1
ATOM 3824 C C . THR A 1 477 ? 29.077 2.108 20.620 1.00 32.31 477 THR A C 1
ATOM 3826 O O . THR A 1 477 ? 30.082 2.002 19.923 1.00 32.31 477 THR A O 1
ATOM 3829 N N . SER A 1 478 ? 28.401 3.249 20.768 1.00 30.47 478 SER A N 1
ATOM 3830 C CA . SER A 1 478 ? 28.968 4.432 21.436 1.00 30.47 478 SER A CA 1
ATOM 3831 C C . SER A 1 478 ? 28.194 5.708 21.102 1.00 30.47 478 SER A C 1
ATOM 3833 O O . SER A 1 478 ? 28.143 6.148 19.956 1.00 30.47 478 SER A O 1
ATOM 3835 N N . ASP A 1 479 ? 27.676 6.301 22.172 1.00 35.34 479 ASP A N 1
ATOM 3836 C CA . ASP A 1 479 ? 27.469 7.726 22.402 1.00 35.34 479 ASP A CA 1
ATOM 3837 C C . ASP A 1 479 ? 28.448 8.664 21.666 1.00 35.34 479 ASP A C 1
ATOM 3839 O O . ASP A 1 479 ? 29.667 8.535 21.787 1.00 35.34 479 ASP A O 1
ATOM 3843 N N . SER A 1 480 ? 27.901 9.704 21.030 1.00 34.94 480 SER A N 1
ATOM 3844 C CA . SER A 1 480 ? 28.475 11.060 20.984 1.00 34.94 480 SER A CA 1
ATOM 3845 C C . SER A 1 480 ? 27.344 12.035 20.626 1.00 34.94 480 SER A C 1
ATOM 3847 O O . SER A 1 480 ? 26.790 11.968 19.533 1.00 34.94 480 SER A O 1
ATOM 3849 N N . LEU A 1 481 ? 26.787 12.749 21.603 1.00 36.81 481 LEU A N 1
ATOM 3850 C CA . LEU A 1 481 ? 27.164 14.118 21.981 1.00 36.81 481 LEU A CA 1
ATOM 3851 C C . LEU A 1 481 ? 26.944 15.168 20.879 1.00 36.81 481 LEU A C 1
ATOM 3853 O O . LEU A 1 481 ? 27.667 15.236 19.891 1.00 36.81 481 LEU A O 1
ATOM 3857 N N . HIS A 1 482 ? 25.932 15.993 21.156 1.00 36.59 482 HIS A N 1
ATOM 3858 C CA . HIS A 1 482 ? 25.688 17.369 20.731 1.00 36.59 482 HIS A CA 1
ATOM 3859 C C . HIS A 1 482 ? 26.831 18.111 20.021 1.00 36.59 482 HIS A C 1
ATOM 3861 O O . HIS A 1 482 ? 27.912 18.287 20.581 1.00 36.59 482 HIS A O 1
ATOM 3867 N N . HIS A 1 483 ? 26.480 18.734 18.895 1.00 37.72 483 HIS A N 1
ATOM 3868 C CA . HIS A 1 483 ? 26.757 20.154 18.692 1.00 37.72 483 HIS A CA 1
ATOM 3869 C C . HIS A 1 483 ? 25.642 20.792 17.847 1.00 37.72 483 HIS A C 1
ATOM 3871 O O . HIS A 1 483 ? 25.491 20.475 16.668 1.00 37.72 483 HIS A O 1
ATOM 3877 N N . GLU A 1 484 ? 24.847 21.641 18.503 1.00 40.59 484 GLU A N 1
ATOM 3878 C CA . GLU A 1 484 ? 24.287 22.855 17.892 1.00 40.59 484 GLU A CA 1
ATOM 3879 C C . GLU A 1 484 ? 25.403 23.887 17.683 1.00 40.59 484 GLU A C 1
ATOM 3881 O O . GLU A 1 484 ? 26.380 23.869 18.486 1.00 40.59 484 GLU A O 1
#

Foldseek 3Di:
DPDPVVVVVVVVVVVVVVVVVVVVVVVVVVVVVVVVVVVVVVVVVVVVVVVVVVVVVVVVVVVVVVVVVVVVVVVVVVVVVVVVVVVVVVVVVVVVVVVVVVVVVVVVVVVVVVVVVVVVVVVVVVVVVVVVVVVVVVVVVVVVVVVVVVVVVVVVVVVVVVVVVVVVVVVVVVVVVVVVVVVVVVVVVVVVVVVVVVVVVVVVVVVVVVVVVVVVVVVVVVVVVVVVVVVVVVVVVVVVVVVVVVVVVVVVVVVVVVVVVVVPDPDDDDDDPPPVPPVVVVVVVVVVVVVVVVVVVVVVVVVVVVVVVVVVVVVLVVVLVVLVVVLVVCVVPVPPVDDSDDDSVVSDDDDDDPPPPVVVVVVVVVVVVVVVVVVVVVVVVVVVVVVVVVVVVVVVVVVVVVVVVVVCVVVPPPVVVVVVVVVVVVVPDDDDDDDDDDDDQWDWDWDFDDDPDDDTDTDTDTDHDPDDDDPDDDDDDDDDDDDD